Protein AF-A0A357WXR5-F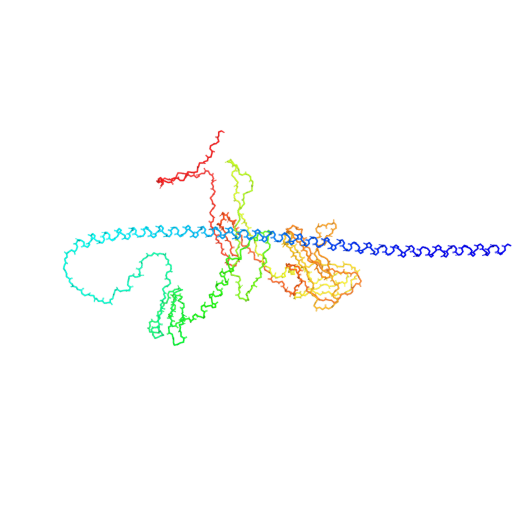1 (afdb_monomer_lite)

Foldseek 3Di:
DPVVVVVVVVVVVVVVVVVVVVVVVVVVVVVVVVVVVVVVVVVVVVVVVVVVVVVVVVVVVVVVVVVVVVVVVVVVVVVVVVVVVVVVVVVVVVVVVVVVVVVVVVVVVVVVVPPDDDDDDDDPDPPPPPPDDDDDDDDQDEAEEEPVVLVVVQDADQAQRKYWYQDPVGIWIFGHNRPGTPVPTDIDPDPCVVVVVVCVCVVPVVPPDDDPDLQDDDDDDDPDPPDDDQWDKDWKAWDFPDDADLVRGTDIFIDWDWKDKFKDQFPDDFDDDDQDDDQFWTWDDDPQKIWIFGAHQAKDKDFGGKDAFLNDAFKKFKAKFWPDDDLAKWKWKWAPVDVVIGTQFTDSGTFIGGDHSGDHIITIMTIHHHGDGGGTMIGIGMGHDGDDDDDDHIPMDMQTQPRDDGKYDDVPDTWMAISNVRDTGDPDDDDDDPPPDDPDDPPDDPPDDDDDSPDDD

Sequence (457 aa):
SATSAAQSAMSAYNNASAAASNANAMALSADEQSKAAQQAAGIATNAAEMANTAATAADSAASYANSAANLAKEKAEKADIATDSAISATTRADAAAANAAAAMESINAVDGIVGGDGGGHYSPVTVIDSLREESAGVKLQRIIMDTAWWAHHDIILAAREIGYERTANGLRKKVGDGVKKWSELPYAIDAEVIDQANRIRGRYASRLCGMASHDTLISLTDSADASDFTSVKVLGKSTQDGIPATDAPLPVTGVTPTKVSVRGKNWIGYNNSLPYTNLGVKLTYSNGTYTLSGTSAGYPYKSIYTIPANTLRGTYRLSKTVASGTDTAYIRIIDRTVTPAVPYSESVYATPFTMNGIHNELQVEIACSAGITYNESFYIQLELGSTNTAYEAYTGTDYQLPALSALHRIGSIADSYDAVSGLETRNIGIETFDGTESFINPTLSPNTIRFQYPYAP

Structure (mmCIF, N/CA/C/O backbone):
data_AF-A0A357WXR5-F1
#
_entry.id   AF-A0A357WXR5-F1
#
loop_
_atom_site.group_PDB
_atom_site.id
_atom_site.type_symbol
_atom_site.label_atom_id
_atom_site.label_alt_id
_atom_site.label_comp_id
_atom_site.label_asym_id
_atom_site.label_entity_id
_atom_site.label_seq_id
_atom_site.pdbx_PDB_ins_code
_atom_site.Cartn_x
_atom_site.Cartn_y
_atom_site.Cartn_z
_atom_site.occupancy
_atom_site.B_iso_or_equiv
_atom_site.auth_seq_id
_atom_site.auth_comp_id
_atom_site.auth_asym_id
_atom_site.auth_atom_id
_atom_site.pdbx_PDB_model_num
ATOM 1 N N . SER A 1 1 ? -48.371 30.413 72.613 1.00 68.31 1 SER A N 1
ATOM 2 C CA . SER A 1 1 ? -46.956 30.188 72.250 1.00 68.31 1 SER A CA 1
ATOM 3 C C . SER A 1 1 ? -46.735 28.981 71.331 1.00 68.31 1 SER A C 1
ATOM 5 O O . SER A 1 1 ? -45.740 28.991 70.625 1.00 68.31 1 SER A O 1
ATOM 7 N N . ALA A 1 2 ? -47.630 27.982 71.250 1.00 70.38 2 ALA A N 1
ATOM 8 C CA . ALA A 1 2 ? -47.476 26.843 70.324 1.00 70.38 2 ALA A CA 1
ATOM 9 C C . ALA A 1 2 ? -48.051 27.084 68.907 1.00 70.38 2 ALA A C 1
ATOM 11 O O . ALA A 1 2 ? -47.428 26.724 67.913 1.00 70.38 2 ALA A O 1
ATOM 12 N N . THR A 1 3 ? -49.206 27.748 68.791 1.00 79.88 3 THR A N 1
ATOM 13 C CA . THR A 1 3 ? -49.894 27.979 67.502 1.00 79.88 3 THR A CA 1
ATOM 14 C C . THR A 1 3 ? -49.097 28.867 66.541 1.00 79.88 3 THR A C 1
ATOM 16 O O . THR A 1 3 ? -49.024 28.586 65.349 1.00 79.88 3 THR A O 1
ATOM 19 N N . SER A 1 4 ? -48.438 29.903 67.064 1.00 82.88 4 SER A N 1
ATOM 20 C CA . SER A 1 4 ? -47.570 30.799 66.292 1.00 82.88 4 SER A CA 1
ATOM 21 C C . SER A 1 4 ? -46.319 30.088 65.767 1.00 82.88 4 SER A C 1
ATOM 23 O O . SER A 1 4 ? -45.899 30.332 64.642 1.00 82.88 4 SER A O 1
ATOM 25 N N . ALA A 1 5 ? -45.746 29.166 66.547 1.00 83.12 5 ALA A N 1
ATOM 26 C CA . ALA A 1 5 ? -44.603 28.363 66.116 1.00 83.12 5 ALA A CA 1
ATOM 27 C C . ALA A 1 5 ? -44.988 27.389 64.990 1.00 83.12 5 ALA A C 1
ATOM 29 O O . ALA A 1 5 ? -44.249 27.252 64.017 1.00 83.12 5 ALA A O 1
ATOM 30 N N . ALA A 1 6 ? -46.173 26.774 65.078 1.00 86.69 6 ALA A N 1
ATOM 31 C CA . ALA A 1 6 ? -46.698 25.900 64.031 1.00 86.69 6 ALA A CA 1
ATOM 32 C C . ALA A 1 6 ? -46.970 26.654 62.715 1.00 86.69 6 ALA A C 1
ATOM 34 O O . ALA A 1 6 ? -46.634 26.156 61.642 1.00 86.69 6 ALA A O 1
ATOM 35 N N . GLN A 1 7 ? -47.515 27.874 62.782 1.00 89.31 7 GLN A N 1
ATOM 36 C CA . GLN A 1 7 ? -47.721 28.720 61.600 1.00 89.31 7 GLN A CA 1
ATOM 37 C C . GLN A 1 7 ? -46.397 29.134 60.945 1.00 89.31 7 GLN A C 1
ATOM 39 O O . GLN A 1 7 ? -46.265 29.035 59.727 1.00 89.31 7 GLN A O 1
ATOM 44 N N . SER A 1 8 ? -45.391 29.527 61.733 1.00 91.19 8 SER A N 1
ATOM 45 C CA . SER A 1 8 ? -44.059 29.849 61.204 1.00 91.19 8 SER A CA 1
ATOM 46 C C . SER A 1 8 ? -43.377 28.638 60.560 1.00 91.19 8 SER A C 1
ATOM 48 O O . SER A 1 8 ? -42.774 28.775 59.497 1.00 91.19 8 SER A O 1
ATOM 50 N N . ALA A 1 9 ? -43.506 27.448 61.157 1.00 89.62 9 ALA A N 1
ATOM 51 C CA . ALA A 1 9 ? -42.970 26.211 60.590 1.00 89.62 9 ALA A CA 1
ATOM 52 C C . ALA A 1 9 ? -43.652 25.841 59.262 1.00 89.62 9 ALA A C 1
ATOM 54 O O . ALA A 1 9 ? -42.974 25.466 58.308 1.00 89.62 9 ALA A O 1
ATOM 55 N N . MET A 1 10 ? -44.974 26.012 59.171 1.00 93.06 10 MET A N 1
ATOM 56 C CA . MET A 1 10 ? -45.728 25.766 57.938 1.00 93.06 10 MET A CA 1
ATOM 57 C C . MET A 1 10 ? -45.323 26.737 56.818 1.00 93.06 10 MET A C 1
ATOM 59 O O . MET A 1 10 ? -45.104 26.322 55.683 1.00 93.06 10 MET A O 1
ATOM 63 N N . SER A 1 11 ? -45.153 28.024 57.134 1.00 94.75 11 SER A N 1
ATOM 64 C CA . SER A 1 11 ? -44.665 29.022 56.172 1.00 94.75 11 SER A CA 1
ATOM 65 C C . SER A 1 11 ? -43.241 28.721 55.698 1.00 94.75 11 SER A C 1
ATOM 67 O O . SER A 1 11 ? -42.952 28.832 54.508 1.00 94.75 11 SER A O 1
ATOM 69 N N . ALA A 1 12 ? -42.354 28.290 56.602 1.00 93.00 12 ALA A N 1
ATOM 70 C CA . ALA A 1 12 ? -40.997 27.879 56.247 1.00 93.00 12 ALA A CA 1
ATOM 71 C C . ALA A 1 12 ? -40.991 26.642 55.334 1.00 93.00 12 ALA A C 1
ATOM 73 O O . ALA A 1 12 ? -40.259 26.618 54.346 1.00 93.00 12 ALA A O 1
ATOM 74 N N . TYR A 1 13 ? -41.844 25.654 55.620 1.00 94.56 13 TYR A N 1
ATOM 75 C CA . TYR A 1 13 ? -42.017 24.472 54.777 1.00 94.56 13 TYR A CA 1
ATOM 76 C C . TYR A 1 13 ? -42.501 24.840 53.369 1.00 94.56 13 TYR A C 1
ATOM 78 O O . TYR A 1 13 ? -41.901 24.419 52.381 1.00 94.56 13 TYR A O 1
ATOM 86 N N . ASN A 1 14 ? -43.525 25.689 53.262 1.00 95.44 14 ASN A N 1
ATOM 87 C CA . ASN A 1 14 ? -44.056 26.126 51.970 1.00 95.44 14 ASN A CA 1
ATOM 88 C C . ASN A 1 14 ? -43.008 26.895 51.150 1.00 95.44 14 ASN A C 1
ATOM 90 O O . ASN A 1 14 ? -42.857 26.645 49.954 1.00 95.44 14 ASN A O 1
ATOM 94 N N . ASN A 1 15 ? -42.232 27.773 51.793 1.00 95.31 15 ASN A N 1
ATOM 95 C CA . ASN A 1 15 ? -41.147 28.504 51.136 1.00 95.31 15 ASN A CA 1
ATOM 96 C C . ASN A 1 15 ? -40.024 27.570 50.662 1.00 95.31 15 ASN A C 1
ATOM 98 O O . ASN A 1 15 ? -39.530 27.724 49.546 1.00 95.31 15 ASN A O 1
ATOM 102 N N . ALA A 1 16 ? -39.644 26.579 51.474 1.00 93.44 16 ALA A N 1
ATOM 103 C CA . ALA A 1 16 ? -38.648 25.581 51.093 1.00 93.44 16 ALA A CA 1
ATOM 104 C C . ALA A 1 16 ? -39.132 24.710 49.921 1.00 93.44 16 ALA A C 1
ATOM 106 O O . ALA A 1 16 ? -38.377 24.464 48.982 1.00 93.44 16 ALA A O 1
ATOM 107 N N . SER A 1 17 ? -40.405 24.306 49.927 1.00 95.19 17 SER A N 1
ATOM 108 C CA . SER A 1 17 ? -41.017 23.540 48.835 1.00 95.19 17 SER A CA 1
ATOM 109 C C . SER A 1 17 ? -41.075 24.340 47.527 1.00 95.19 17 SER A C 1
ATOM 111 O O . SER A 1 17 ? -40.797 23.801 46.452 1.00 95.19 17 SER A O 1
ATOM 113 N N . ALA A 1 18 ? -41.398 25.635 47.599 1.00 95.31 18 ALA A N 1
ATOM 114 C CA . ALA A 1 18 ? -41.390 26.525 46.440 1.00 95.31 18 ALA A CA 1
ATOM 115 C C . ALA A 1 18 ? -39.967 26.728 45.890 1.00 95.31 18 ALA A C 1
ATOM 117 O O . ALA A 1 18 ? -39.750 26.637 44.682 1.00 95.31 18 ALA A O 1
ATOM 118 N N . ALA A 1 19 ? -38.980 26.926 46.770 1.00 94.25 19 ALA A N 1
ATOM 119 C CA . ALA A 1 19 ? -37.578 27.043 46.380 1.00 94.25 19 ALA A CA 1
ATOM 120 C C . ALA A 1 19 ? -37.055 25.761 45.709 1.00 94.25 19 ALA A C 1
ATOM 122 O O . ALA A 1 19 ? -36.391 25.843 44.677 1.00 94.25 19 ALA A O 1
ATOM 123 N N . ALA A 1 20 ? -37.403 24.584 46.238 1.00 93.56 20 ALA A N 1
ATOM 124 C CA . ALA A 1 20 ? -37.040 23.298 45.642 1.00 93.56 20 ALA A CA 1
ATOM 125 C C . ALA A 1 20 ? -37.668 23.108 44.250 1.00 93.56 20 ALA A C 1
ATOM 127 O O . ALA A 1 20 ? -36.996 22.663 43.321 1.00 93.56 20 ALA A O 1
ATOM 128 N N . SER A 1 21 ? -38.932 23.507 44.083 1.00 94.31 21 SER A N 1
ATOM 129 C CA . SER A 1 21 ? -39.626 23.439 42.789 1.00 94.31 21 SER A CA 1
ATOM 130 C C . SER A 1 21 ? -38.978 24.360 41.750 1.00 94.31 21 SER A C 1
ATOM 132 O O . SER A 1 21 ? -38.731 23.941 40.619 1.00 94.31 21 SER A O 1
ATOM 134 N N . ASN A 1 22 ? -38.620 25.585 42.148 1.00 95.62 22 ASN A N 1
ATOM 135 C CA . ASN A 1 22 ? -37.912 26.530 41.282 1.00 95.62 22 ASN A CA 1
ATOM 136 C C . ASN A 1 22 ? -36.511 26.026 40.912 1.00 95.62 22 ASN A C 1
ATOM 138 O O . ASN A 1 22 ? -36.117 26.118 39.752 1.00 95.62 22 ASN A O 1
ATOM 142 N N . ALA A 1 23 ? -35.773 25.448 41.864 1.00 93.25 23 ALA A N 1
ATOM 143 C CA . ALA A 1 23 ? -34.468 24.847 41.598 1.00 93.25 23 ALA A CA 1
ATOM 144 C C . ALA A 1 23 ? -34.562 23.694 40.587 1.00 93.25 23 ALA A C 1
ATOM 146 O O . ALA A 1 23 ? -33.751 23.619 39.666 1.00 93.25 23 ALA A O 1
ATOM 147 N N . ASN A 1 24 ? -35.589 22.848 40.705 1.00 95.00 24 ASN A N 1
ATOM 148 C CA . ASN A 1 24 ? -35.824 21.761 39.762 1.00 95.00 24 ASN A CA 1
ATOM 149 C C . ASN A 1 24 ? -36.161 22.278 38.350 1.00 95.00 24 ASN A C 1
ATOM 151 O O . ASN A 1 24 ? -35.639 21.766 37.363 1.00 95.00 24 ASN A O 1
ATOM 155 N N . ALA A 1 25 ? -36.976 23.333 38.243 1.00 94.00 25 ALA A N 1
ATOM 156 C CA . ALA A 1 25 ? -37.292 23.963 36.959 1.00 94.00 25 ALA A CA 1
ATOM 157 C C . ALA A 1 25 ? -36.054 24.593 36.293 1.00 94.00 25 ALA A C 1
ATOM 159 O O . ALA A 1 25 ? -35.854 24.438 35.088 1.00 94.00 25 ALA A O 1
ATOM 160 N N . MET A 1 26 ? -35.188 25.252 37.072 1.00 95.06 26 MET A N 1
ATOM 161 C CA . MET A 1 26 ? -33.924 25.795 36.559 1.00 95.06 26 MET A CA 1
ATOM 162 C C . MET A 1 26 ? -32.974 24.691 36.081 1.00 95.06 26 MET A C 1
ATOM 164 O O . MET A 1 26 ? -32.339 24.852 35.043 1.00 95.06 26 MET A O 1
ATOM 168 N N . ALA A 1 27 ? -32.891 23.567 36.801 1.00 92.25 27 ALA A N 1
ATOM 169 C CA . ALA A 1 27 ? -32.056 22.434 36.404 1.00 92.25 27 ALA A CA 1
ATOM 170 C C . ALA A 1 27 ? -32.522 21.811 35.077 1.00 92.25 27 ALA A C 1
ATOM 172 O O . ALA A 1 27 ? -31.697 21.537 34.209 1.00 92.25 27 ALA A O 1
ATOM 173 N N . LEU A 1 28 ? -33.838 21.653 34.891 1.00 93.00 28 LEU A N 1
ATOM 174 C CA . LEU A 1 28 ? -34.417 21.172 33.632 1.00 93.00 28 LEU A CA 1
ATOM 175 C C . LEU A 1 28 ? -34.122 22.126 32.466 1.00 93.00 28 LEU A C 1
ATOM 177 O O . LEU A 1 28 ? -33.698 21.683 31.403 1.00 93.00 28 LEU A O 1
ATOM 181 N N . SER A 1 29 ? -34.271 23.437 32.678 1.00 96.12 29 SER A N 1
ATOM 182 C CA . SER A 1 29 ? -33.956 24.436 31.649 1.00 96.12 29 SER A CA 1
ATOM 183 C C . SER A 1 29 ? -32.465 24.451 31.282 1.00 96.12 29 SER A C 1
ATOM 185 O O . SER A 1 29 ? -32.121 24.569 30.105 1.00 96.12 29 SER A O 1
ATOM 187 N N . ALA A 1 30 ? -31.569 24.283 32.259 1.00 92.62 30 ALA A N 1
ATOM 188 C CA . ALA A 1 30 ? -30.132 24.182 32.006 1.00 92.62 30 ALA A CA 1
ATOM 189 C C . ALA A 1 30 ? -29.764 22.910 31.216 1.00 92.62 30 ALA A C 1
ATOM 191 O O . ALA A 1 30 ? -28.901 22.961 30.337 1.00 92.62 30 ALA A O 1
ATOM 192 N N . ASP A 1 31 ? -30.432 21.784 31.484 1.00 94.69 31 ASP A N 1
ATOM 193 C CA . ASP A 1 31 ? -30.254 20.538 30.728 1.00 94.69 31 ASP A CA 1
ATOM 194 C C . ASP A 1 31 ? -30.708 20.687 29.264 1.00 94.69 31 ASP A C 1
ATOM 196 O O . ASP A 1 31 ? -29.993 20.290 28.343 1.00 94.69 31 ASP A O 1
ATOM 200 N N . GLU A 1 32 ? -31.847 21.343 29.022 1.00 95.38 32 GLU A N 1
ATOM 201 C CA . GLU A 1 32 ? -32.316 21.659 27.666 1.00 95.38 32 GLU A CA 1
ATOM 202 C C . GLU A 1 32 ? -31.335 22.564 26.906 1.00 95.38 32 GLU A C 1
ATOM 204 O O . GLU A 1 32 ? -31.016 22.295 25.744 1.00 95.38 32 GLU A O 1
ATOM 209 N N . GLN A 1 33 ? -30.794 23.597 27.562 1.00 94.31 33 GLN A N 1
ATOM 210 C CA . GLN A 1 33 ? -29.779 24.470 26.962 1.00 94.31 33 GLN A CA 1
ATOM 211 C C . GLN A 1 33 ? -28.478 23.718 26.649 1.00 94.31 33 GLN A C 1
ATOM 213 O O . GLN A 1 33 ? -27.886 23.929 25.589 1.00 94.31 33 GLN A O 1
ATOM 218 N N . SER A 1 34 ? -28.051 22.806 27.528 1.00 94.12 34 SER A N 1
ATOM 219 C CA . SER A 1 34 ? -26.877 21.955 27.304 1.00 94.12 34 SER A CA 1
ATOM 220 C C . SER A 1 34 ? -27.060 21.049 26.083 1.00 94.12 34 SER A C 1
ATOM 222 O O . SER A 1 34 ? -26.184 20.984 25.219 1.00 94.12 34 SER A O 1
ATOM 224 N N . LYS A 1 35 ? -28.230 20.410 25.945 1.00 93.69 35 LYS A N 1
ATOM 225 C CA . LYS A 1 35 ? -28.567 19.579 24.776 1.00 93.69 35 LYS A CA 1
ATOM 226 C C . LYS A 1 35 ? -28.575 20.388 23.479 1.00 93.69 35 LYS A C 1
ATOM 228 O O . LYS A 1 35 ? -28.012 19.940 22.480 1.00 93.69 35 LYS A O 1
ATOM 233 N N . ALA A 1 36 ? -29.151 21.591 23.495 1.00 92.62 36 ALA A N 1
ATOM 234 C CA . ALA A 1 36 ? -29.147 22.484 22.337 1.00 92.62 36 ALA A CA 1
ATOM 235 C C . ALA A 1 36 ? -27.720 22.907 21.936 1.00 92.62 36 ALA A C 1
ATOM 237 O O . ALA A 1 36 ? -27.382 22.902 20.752 1.00 92.62 36 ALA A O 1
ATOM 238 N N . ALA A 1 37 ? -26.856 23.207 22.912 1.00 90.75 37 ALA A N 1
ATOM 239 C CA . ALA A 1 37 ? -25.454 23.541 22.662 1.00 90.75 37 ALA A CA 1
ATOM 240 C C . ALA A 1 37 ? -24.666 22.356 22.075 1.00 90.75 37 ALA A C 1
ATOM 242 O O . ALA A 1 37 ? -23.901 22.537 21.127 1.00 90.75 37 ALA A O 1
ATOM 243 N N . GLN A 1 38 ? -24.889 21.137 22.578 1.00 92.69 38 GLN A N 1
ATOM 244 C CA . GLN A 1 38 ? -24.281 19.918 22.030 1.00 92.69 38 GLN A CA 1
ATOM 245 C C . GLN A 1 38 ? -24.723 19.664 20.584 1.00 92.69 38 GLN A C 1
ATOM 247 O O . GLN A 1 38 ? -23.898 19.331 19.733 1.00 92.69 38 GLN A O 1
ATOM 252 N N . GLN A 1 39 ? -26.005 19.878 20.278 1.00 93.94 39 GLN A N 1
ATOM 253 C CA . GLN A 1 39 ? -26.522 19.741 18.919 1.00 93.94 39 GLN A CA 1
ATOM 254 C C . GLN A 1 39 ? -25.906 20.777 17.967 1.00 93.94 39 GLN A C 1
ATOM 256 O O . GLN A 1 39 ? -25.492 20.425 16.862 1.00 93.94 39 GLN A O 1
ATOM 261 N N . ALA A 1 40 ? -25.788 22.037 18.398 1.00 90.56 40 ALA A N 1
ATOM 262 C CA . ALA A 1 40 ? -25.143 23.091 17.617 1.00 90.56 40 ALA A CA 1
ATOM 263 C C . ALA A 1 40 ? -23.656 22.793 17.356 1.00 90.56 40 ALA A C 1
ATOM 265 O O . ALA A 1 40 ? -23.181 22.986 16.237 1.00 90.56 40 ALA A O 1
ATOM 266 N N . ALA A 1 41 ? -22.940 22.264 18.354 1.00 90.62 41 ALA A N 1
ATOM 267 C CA . ALA A 1 41 ? -21.556 21.827 18.194 1.00 90.62 41 ALA A CA 1
ATOM 268 C C . ALA A 1 41 ? -21.434 20.696 17.159 1.00 90.62 41 ALA A C 1
ATOM 270 O O . ALA A 1 41 ? -20.590 20.777 16.271 1.00 90.62 41 ALA A O 1
ATOM 271 N N . GLY A 1 42 ? -22.325 19.697 17.202 1.00 92.81 42 GLY A N 1
ATOM 272 C CA . GLY A 1 42 ? -22.352 18.615 16.211 1.00 92.81 42 GLY A CA 1
ATOM 273 C C . GLY A 1 42 ? -22.603 19.109 14.781 1.00 92.81 42 GLY A C 1
ATOM 274 O O . GLY A 1 42 ? -21.941 18.667 13.845 1.00 92.81 42 GLY A O 1
ATOM 275 N N . ILE A 1 43 ? -23.506 20.080 14.602 1.00 93.06 43 ILE A N 1
ATOM 276 C CA . ILE A 1 43 ? -23.749 20.707 13.291 1.00 93.06 43 ILE A CA 1
ATOM 277 C C . ILE A 1 43 ? -22.496 21.441 12.793 1.00 93.06 43 ILE A C 1
ATOM 279 O O . ILE A 1 43 ? -22.148 21.323 11.618 1.00 93.06 43 ILE A O 1
ATOM 283 N N . ALA A 1 44 ? -21.800 22.170 13.671 1.00 88.94 44 ALA A N 1
ATOM 284 C CA . ALA A 1 44 ? -20.571 22.876 13.315 1.00 88.94 44 ALA A CA 1
ATOM 285 C C . ALA A 1 44 ? -19.443 21.911 12.907 1.00 88.94 44 ALA A C 1
ATOM 287 O O . ALA A 1 44 ? -18.755 22.165 11.917 1.00 88.94 44 ALA A O 1
ATOM 288 N N . THR A 1 45 ? -19.293 20.783 13.610 1.00 92.00 45 THR A N 1
ATOM 289 C CA . THR A 1 45 ? -18.339 19.724 13.247 1.00 92.00 45 THR A CA 1
ATOM 290 C C . THR A 1 45 ? -18.644 19.153 11.864 1.00 92.00 45 THR A C 1
ATOM 292 O O . THR A 1 45 ? -17.764 19.142 11.006 1.00 92.00 45 THR A O 1
ATOM 295 N N . ASN A 1 46 ? -19.901 18.787 11.596 1.00 91.00 46 ASN A N 1
ATOM 296 C CA . ASN A 1 46 ? -20.302 18.265 10.287 1.00 91.00 46 ASN A CA 1
ATOM 297 C C . ASN A 1 46 ? -20.049 19.282 9.160 1.00 91.00 46 ASN A C 1
ATOM 299 O O . ASN A 1 46 ? -19.583 18.922 8.080 1.00 91.00 46 ASN A O 1
ATOM 303 N N . ALA A 1 47 ? -20.321 20.569 9.402 1.00 89.12 47 ALA A N 1
ATOM 304 C CA . ALA A 1 47 ? -20.057 21.624 8.426 1.00 89.12 47 ALA A CA 1
ATOM 305 C C . ALA A 1 47 ? -18.554 21.769 8.118 1.00 89.12 47 ALA A C 1
ATOM 307 O O . ALA A 1 47 ? -18.179 21.950 6.958 1.00 89.12 47 ALA A O 1
ATOM 308 N N . ALA A 1 48 ? -17.690 21.647 9.131 1.00 87.19 48 ALA A N 1
ATOM 309 C CA . ALA A 1 48 ? -16.241 21.671 8.949 1.00 87.19 48 ALA A CA 1
ATOM 310 C C . ALA A 1 48 ? -15.739 20.457 8.145 1.00 87.19 48 ALA A C 1
ATOM 312 O O . ALA A 1 48 ? -14.916 20.614 7.241 1.00 87.19 48 ALA A O 1
ATOM 313 N N . GLU A 1 49 ? -16.275 19.262 8.405 1.00 85.75 49 GLU A N 1
ATOM 314 C CA . GLU A 1 49 ? -15.949 18.045 7.647 1.00 85.75 49 GLU A CA 1
ATOM 315 C C . GLU A 1 49 ? -16.360 18.156 6.171 1.00 85.75 49 GLU A C 1
ATOM 317 O O . GLU A 1 49 ? -15.592 17.798 5.270 1.00 85.75 49 GLU A O 1
ATOM 322 N N . MET A 1 50 ? -17.543 18.718 5.902 1.00 87.62 50 MET A N 1
ATOM 323 C CA . MET A 1 50 ? -18.009 18.982 4.539 1.00 87.62 50 MET A CA 1
ATOM 324 C C . MET A 1 50 ? -17.114 19.994 3.813 1.00 87.62 50 MET A C 1
ATOM 326 O O . MET A 1 50 ? -16.772 19.780 2.649 1.00 87.62 50 MET A O 1
ATOM 330 N N . ALA A 1 51 ? -16.694 21.067 4.490 1.00 85.88 51 ALA A N 1
ATOM 331 C CA . ALA A 1 51 ? -15.782 22.055 3.918 1.00 85.88 51 ALA A CA 1
ATOM 332 C C . ALA A 1 51 ? -14.416 21.437 3.569 1.00 85.88 51 ALA A C 1
ATOM 334 O O . ALA A 1 51 ? -13.886 21.676 2.483 1.00 85.88 51 ALA A O 1
ATOM 335 N N . ASN A 1 52 ? -13.878 20.581 4.441 1.00 86.38 52 ASN A N 1
ATOM 336 C CA . ASN A 1 52 ? -12.612 19.889 4.200 1.00 86.38 52 ASN A CA 1
ATOM 337 C C . ASN A 1 52 ? -12.704 18.884 3.036 1.00 86.38 52 ASN A C 1
ATOM 339 O O . ASN A 1 52 ? -11.793 18.771 2.212 1.00 86.38 52 ASN A O 1
ATOM 343 N N . THR A 1 53 ? -13.841 18.194 2.922 1.00 84.38 53 THR A N 1
ATOM 344 C CA . THR A 1 53 ? -14.141 17.314 1.783 1.00 84.38 53 THR A CA 1
ATOM 345 C C . THR A 1 53 ? -14.194 18.103 0.472 1.00 84.38 53 THR A C 1
ATOM 347 O O . THR A 1 53 ? -13.609 17.683 -0.527 1.00 84.38 53 THR A O 1
ATOM 350 N N . ALA A 1 54 ? -14.840 19.273 0.474 1.00 82.19 54 ALA A N 1
ATOM 351 C CA . ALA A 1 54 ? -14.917 20.142 -0.697 1.00 82.19 54 ALA A CA 1
ATOM 352 C C . ALA A 1 54 ? -13.537 20.680 -1.121 1.00 82.19 54 ALA A C 1
ATOM 354 O O . ALA A 1 54 ? -13.225 20.673 -2.312 1.00 82.19 54 ALA A O 1
ATOM 355 N N . ALA A 1 55 ? -12.692 21.078 -0.165 1.00 81.56 55 ALA A N 1
ATOM 356 C CA . ALA A 1 55 ? -11.316 21.501 -0.437 1.00 81.56 55 ALA A CA 1
ATOM 357 C C . ALA A 1 55 ? -10.490 20.375 -1.085 1.00 81.56 55 ALA A C 1
ATOM 359 O O . ALA A 1 55 ? -9.859 20.577 -2.119 1.00 81.56 55 ALA A O 1
ATOM 360 N N . THR A 1 56 ? -10.593 19.155 -0.554 1.00 80.19 56 THR A N 1
ATOM 361 C CA . THR A 1 56 ? -9.891 17.979 -1.097 1.00 80.19 56 THR A CA 1
ATOM 362 C C . THR A 1 56 ? -10.344 17.641 -2.525 1.00 80.19 56 THR A C 1
ATOM 364 O O . THR A 1 56 ? -9.533 17.278 -3.386 1.00 80.19 56 THR A O 1
ATOM 367 N N . ALA A 1 57 ? -11.642 17.780 -2.811 1.00 76.56 57 ALA A N 1
ATOM 368 C CA . ALA A 1 57 ? -12.179 17.597 -4.158 1.00 76.56 57 ALA A CA 1
ATOM 369 C C . ALA A 1 57 ? -11.666 18.669 -5.137 1.00 76.56 57 ALA A C 1
ATOM 371 O O . ALA A 1 57 ? -11.360 18.346 -6.287 1.00 76.56 57 ALA A O 1
ATOM 372 N N . ALA A 1 58 ? -11.527 19.919 -4.685 1.00 79.19 58 ALA A N 1
ATOM 373 C CA . ALA A 1 58 ? -10.971 21.007 -5.487 1.00 79.19 58 ALA A CA 1
ATOM 374 C C . ALA A 1 58 ? -9.489 20.775 -5.832 1.00 79.19 58 ALA A C 1
ATOM 376 O O . ALA A 1 58 ? -9.113 20.895 -7.000 1.00 79.19 58 ALA A O 1
ATOM 377 N N . ASP A 1 59 ? -8.673 20.351 -4.863 1.00 82.38 59 ASP A N 1
ATOM 378 C CA . ASP A 1 59 ? -7.260 20.014 -5.093 1.00 82.38 59 ASP A CA 1
ATOM 379 C C . ASP A 1 59 ? -7.107 18.847 -6.080 1.00 82.38 59 ASP A C 1
ATOM 381 O O . ASP A 1 59 ? -6.272 18.874 -6.990 1.00 82.38 59 ASP A O 1
ATOM 385 N N . SER A 1 60 ? -7.976 17.839 -5.959 1.00 79.00 60 SER A N 1
ATOM 386 C CA . SER A 1 60 ? -8.017 16.708 -6.891 1.00 79.00 60 SER A CA 1
ATOM 387 C C . SER A 1 60 ? -8.365 17.164 -8.313 1.00 79.00 60 SER A C 1
ATOM 389 O O . SER A 1 60 ? -7.701 16.769 -9.273 1.00 79.00 60 SER A O 1
ATOM 391 N N . ALA A 1 61 ? -9.362 18.043 -8.464 1.00 76.69 61 ALA A N 1
ATOM 392 C CA . ALA A 1 61 ? -9.742 18.607 -9.758 1.00 76.69 61 ALA A CA 1
ATOM 393 C C . ALA A 1 61 ? -8.605 19.427 -10.393 1.00 76.69 61 ALA A C 1
ATOM 395 O O . ALA A 1 61 ? -8.351 19.297 -11.593 1.00 76.69 61 ALA A O 1
ATOM 396 N N . ALA A 1 62 ? -7.874 20.214 -9.596 1.00 80.12 62 ALA A N 1
ATOM 397 C CA . ALA A 1 62 ? -6.708 20.962 -10.060 1.00 80.12 62 ALA A CA 1
ATOM 398 C C . ALA A 1 62 ? -5.580 20.031 -10.540 1.00 80.12 62 ALA A C 1
ATOM 400 O O . ALA A 1 62 ? -4.995 20.255 -11.603 1.00 80.12 62 ALA A O 1
ATOM 401 N N . SER A 1 63 ? -5.318 18.942 -9.813 1.00 78.44 63 SER A N 1
ATOM 402 C CA . SER A 1 63 ? -4.331 17.928 -10.205 1.00 78.44 63 SER A CA 1
ATOM 403 C C . SER A 1 63 ? -4.696 17.236 -11.527 1.00 78.44 63 SER A C 1
ATOM 405 O O . SER A 1 63 ? -3.847 17.079 -12.415 1.00 78.44 63 SER A O 1
ATOM 407 N N . TYR A 1 64 ? -5.976 16.889 -11.717 1.00 75.88 64 TYR A N 1
ATOM 408 C CA . TYR A 1 64 ? -6.460 16.328 -12.981 1.00 75.88 64 TYR A CA 1
ATOM 409 C C . TYR A 1 64 ? -6.332 17.317 -14.143 1.00 75.88 64 TYR A C 1
ATOM 411 O O . TYR A 1 64 ? -5.893 16.924 -15.226 1.00 75.88 64 TYR A O 1
ATOM 419 N N . ALA A 1 65 ? -6.647 18.596 -13.923 1.00 75.31 65 ALA A N 1
ATOM 420 C CA . ALA A 1 65 ? -6.476 19.637 -14.932 1.00 75.31 65 ALA A CA 1
ATOM 421 C C . ALA A 1 65 ? -5.001 19.799 -15.338 1.00 75.31 65 ALA A C 1
ATOM 423 O O . ALA A 1 65 ? -4.691 19.849 -16.529 1.00 75.31 65 ALA A O 1
ATOM 424 N N . ASN A 1 66 ? -4.078 19.791 -14.371 1.00 81.56 66 ASN A N 1
ATOM 425 C CA . ASN A 1 66 ? -2.644 19.877 -14.646 1.00 81.56 66 ASN A CA 1
ATOM 426 C C . ASN A 1 66 ? -2.124 18.645 -15.409 1.00 81.56 66 ASN A C 1
ATOM 428 O O . ASN A 1 66 ? -1.351 18.762 -16.360 1.00 81.56 66 ASN A O 1
ATOM 432 N N . SER A 1 67 ? -2.605 17.452 -15.051 1.00 75.69 67 SER A N 1
ATOM 433 C CA . SER A 1 67 ? -2.284 16.207 -15.761 1.00 75.69 67 SER A CA 1
ATOM 434 C C . SER A 1 67 ? -2.793 16.224 -17.206 1.00 75.69 67 SER A C 1
ATOM 436 O O . SER A 1 67 ? -2.076 15.823 -18.124 1.00 75.69 67 SER A O 1
ATOM 438 N N . ALA A 1 68 ? -4.007 16.736 -17.432 1.00 71.94 68 ALA A N 1
ATOM 439 C CA . ALA A 1 68 ? -4.574 16.897 -18.768 1.00 71.94 68 ALA A CA 1
ATOM 440 C C . ALA A 1 68 ? -3.776 17.903 -19.617 1.00 71.94 68 ALA A C 1
ATOM 442 O O . ALA A 1 68 ? -3.528 17.641 -20.796 1.00 71.94 68 ALA A O 1
ATOM 443 N N . ALA A 1 69 ? -3.320 19.009 -19.019 1.00 75.62 69 ALA A N 1
ATOM 444 C CA . ALA A 1 69 ? -2.465 19.989 -19.686 1.00 75.62 69 ALA A CA 1
ATOM 445 C C . ALA A 1 69 ? -1.108 19.387 -20.095 1.00 75.62 69 ALA A C 1
ATOM 447 O O . ALA A 1 69 ? -0.676 19.556 -21.236 1.00 75.62 69 ALA A O 1
ATOM 448 N N . ASN A 1 70 ? -0.476 18.609 -19.212 1.00 77.38 70 ASN A N 1
ATOM 449 C CA . ASN A 1 70 ? 0.779 17.918 -19.520 1.00 77.38 70 ASN A CA 1
ATOM 450 C C . ASN A 1 70 ? 0.614 16.898 -20.656 1.00 77.38 70 ASN A C 1
ATOM 452 O O . ASN A 1 70 ? 1.444 16.849 -21.562 1.00 77.38 70 ASN A O 1
ATOM 456 N N . LEU A 1 71 ? -0.486 16.137 -20.666 1.00 82.88 71 LEU A N 1
ATOM 457 C CA . LEU A 1 71 ? -0.784 15.200 -21.751 1.00 82.88 71 LEU A CA 1
ATOM 458 C C . LEU A 1 71 ? -1.017 15.920 -23.089 1.00 82.88 71 LEU A C 1
ATOM 460 O O . LEU A 1 71 ? -0.627 15.413 -24.142 1.00 82.88 71 LEU A O 1
ATOM 464 N N . ALA A 1 72 ? -1.662 17.089 -23.068 1.00 79.06 72 ALA A N 1
ATOM 465 C CA . ALA A 1 72 ? -1.845 17.904 -24.265 1.00 79.06 72 ALA A CA 1
ATOM 466 C C . ALA A 1 72 ? -0.500 18.413 -24.808 1.00 79.06 72 ALA A C 1
ATOM 468 O O . ALA A 1 72 ? -0.270 18.334 -26.015 1.00 79.06 72 ALA A O 1
ATOM 469 N N . LYS A 1 73 ? 0.406 18.845 -23.922 1.00 82.12 73 LYS A N 1
ATOM 470 C CA . LYS A 1 73 ? 1.768 19.254 -24.286 1.00 82.12 73 LYS A CA 1
ATOM 471 C C . LYS A 1 73 ? 2.561 18.106 -24.919 1.00 82.12 73 LYS A C 1
ATOM 473 O O . LYS A 1 73 ? 3.102 18.272 -26.004 1.00 82.12 73 LYS A O 1
ATOM 478 N N . GLU A 1 74 ? 2.546 16.920 -24.310 1.00 80.06 74 GLU A N 1
ATOM 479 C CA . GLU A 1 74 ? 3.236 15.736 -24.848 1.00 80.06 74 GLU A CA 1
ATOM 480 C C . GLU A 1 74 ? 2.692 15.332 -26.233 1.00 80.06 74 GLU A C 1
ATOM 482 O O . GLU A 1 74 ? 3.439 14.926 -27.125 1.00 80.06 74 GLU A O 1
ATOM 487 N N . LYS A 1 75 ? 1.372 15.447 -26.442 1.00 79.75 75 LYS A N 1
ATOM 488 C CA . LYS A 1 75 ? 0.759 15.188 -27.752 1.00 79.75 75 LYS A CA 1
ATOM 489 C C . LYS A 1 75 ? 1.202 16.195 -28.813 1.00 79.75 75 LYS A C 1
ATOM 491 O O . LYS A 1 75 ? 1.387 15.780 -29.954 1.00 79.75 75 LYS A O 1
ATOM 496 N N . ALA A 1 76 ? 1.359 17.468 -28.451 1.00 75.56 76 ALA A N 1
ATOM 497 C CA . ALA A 1 76 ? 1.870 18.493 -29.358 1.00 75.56 76 ALA A CA 1
ATOM 498 C C . ALA A 1 76 ? 3.329 18.204 -29.746 1.00 75.56 76 ALA A C 1
ATOM 500 O O . ALA A 1 76 ? 3.631 18.112 -30.929 1.00 75.56 76 ALA A O 1
ATOM 501 N N . GLU A 1 77 ? 4.191 17.903 -28.770 1.00 77.19 77 GLU A N 1
ATOM 502 C CA . GLU A 1 77 ? 5.599 17.550 -29.018 1.00 77.19 77 GLU A CA 1
ATOM 503 C C . GLU A 1 77 ? 5.736 16.316 -29.934 1.00 77.19 77 GLU A C 1
ATOM 505 O O . GLU A 1 77 ? 6.567 16.287 -30.841 1.00 77.19 77 GLU A O 1
ATOM 510 N N . LYS A 1 78 ? 4.879 15.296 -29.768 1.00 72.50 78 LYS A N 1
ATOM 511 C CA . LYS A 1 78 ? 4.853 14.130 -30.674 1.00 72.50 78 LYS A CA 1
ATOM 512 C C . LYS A 1 78 ? 4.386 14.472 -32.088 1.00 72.50 78 LYS A C 1
ATOM 514 O O . LYS A 1 78 ? 4.849 13.837 -33.035 1.00 72.50 78 LYS A 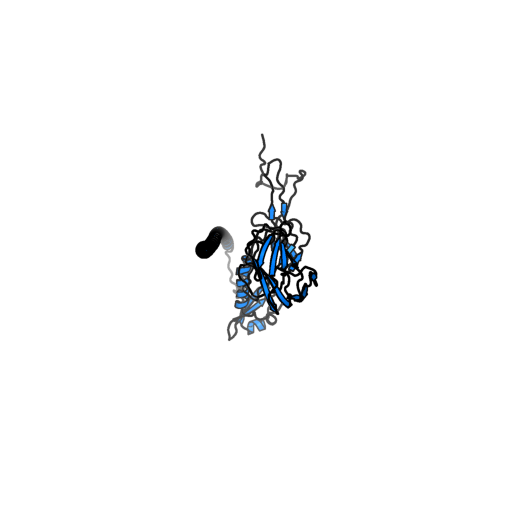O 1
ATOM 519 N N . ALA A 1 79 ? 3.461 15.418 -32.235 1.00 68.88 79 ALA A N 1
ATOM 520 C CA . ALA A 1 79 ? 3.008 15.875 -33.545 1.00 68.88 79 ALA A CA 1
ATOM 521 C C . ALA A 1 79 ? 4.121 16.641 -34.281 1.00 68.88 79 ALA A C 1
ATOM 523 O O . ALA A 1 79 ? 4.306 16.428 -35.481 1.00 68.88 79 ALA A O 1
ATOM 524 N N . ASP A 1 80 ? 4.912 17.437 -33.559 1.00 67.00 80 ASP A N 1
ATOM 525 C CA . ASP A 1 80 ? 6.076 18.137 -34.112 1.00 67.00 80 ASP A CA 1
ATOM 526 C C . ASP A 1 80 ? 7.145 17.142 -34.586 1.00 67.00 80 ASP A C 1
ATOM 528 O O . ASP A 1 80 ? 7.552 17.175 -35.745 1.00 67.00 80 ASP A O 1
ATOM 532 N N . ILE A 1 81 ? 7.499 16.151 -33.757 1.00 69.56 81 ILE A N 1
ATOM 533 C CA . ILE A 1 81 ? 8.455 15.091 -34.136 1.00 69.56 81 ILE A CA 1
ATOM 534 C C . ILE A 1 81 ? 7.980 14.310 -35.373 1.00 69.56 81 ILE A C 1
ATOM 536 O O . ILE A 1 81 ? 8.781 13.962 -36.248 1.00 69.56 81 ILE A O 1
ATOM 540 N N . ALA A 1 82 ? 6.681 14.006 -35.457 1.00 63.66 82 ALA A N 1
ATOM 541 C CA . ALA A 1 82 ? 6.105 13.322 -36.614 1.00 63.66 82 ALA A CA 1
ATOM 542 C C . ALA A 1 82 ? 6.196 14.182 -37.887 1.00 63.66 82 ALA A C 1
ATOM 544 O O . ALA A 1 82 ? 6.468 13.652 -38.966 1.00 63.66 82 ALA A O 1
ATOM 545 N N . THR A 1 83 ? 6.024 15.497 -37.749 1.00 72.62 83 THR A N 1
ATOM 546 C CA . THR A 1 83 ? 6.150 16.466 -38.843 1.00 72.62 83 THR A CA 1
ATOM 547 C C . THR A 1 83 ? 7.598 16.564 -39.328 1.00 72.62 83 THR A C 1
ATOM 549 O O . THR A 1 83 ? 7.847 16.403 -40.523 1.00 72.62 83 THR A O 1
ATOM 552 N N . ASP A 1 84 ? 8.569 16.693 -38.422 1.00 56.91 84 ASP A N 1
ATOM 553 C CA . ASP A 1 84 ? 10.002 16.725 -38.757 1.00 56.91 84 ASP A CA 1
ATOM 554 C C . ASP A 1 84 ? 10.474 15.425 -39.424 1.00 56.91 84 ASP A C 1
ATOM 556 O O . ASP A 1 84 ? 11.264 15.428 -40.378 1.00 56.91 84 ASP A O 1
ATOM 560 N N . SER A 1 85 ? 9.945 14.290 -38.959 1.00 63.88 85 SER A N 1
ATOM 561 C CA . SER A 1 85 ? 10.215 12.977 -39.548 1.00 63.88 85 SER A CA 1
ATOM 562 C C . SER A 1 85 ? 9.668 12.865 -40.972 1.00 63.88 85 SER A C 1
ATOM 564 O O . SER A 1 85 ? 10.340 12.300 -41.840 1.00 63.88 85 SER A O 1
ATOM 566 N N . ALA A 1 86 ? 8.475 13.414 -41.228 1.00 61.97 86 ALA A N 1
ATOM 567 C CA . ALA A 1 86 ? 7.869 13.453 -42.555 1.00 61.97 86 ALA A CA 1
ATOM 568 C C . ALA A 1 86 ? 8.655 14.366 -43.508 1.00 61.97 86 ALA A C 1
ATOM 570 O O . ALA A 1 86 ? 8.967 13.944 -44.620 1.00 61.97 86 ALA A O 1
ATOM 571 N N . ILE A 1 87 ? 9.063 15.558 -43.057 1.00 65.38 87 ILE A N 1
ATOM 572 C CA . ILE A 1 87 ? 9.925 16.473 -43.827 1.00 65.38 87 ILE A CA 1
ATOM 573 C C . ILE A 1 87 ? 11.237 15.775 -44.199 1.00 65.38 87 ILE A C 1
ATOM 575 O O . ILE A 1 87 ? 11.617 15.739 -45.366 1.00 65.38 87 ILE A O 1
ATOM 579 N N . SER A 1 88 ? 11.888 15.135 -43.226 1.00 59.91 88 SER A N 1
ATOM 580 C CA . SER A 1 88 ? 13.133 14.395 -43.455 1.00 59.91 88 SER A CA 1
ATOM 581 C C . SER A 1 88 ? 12.962 13.232 -44.441 1.00 59.91 88 SER A C 1
ATOM 583 O O . SER A 1 88 ? 13.883 12.920 -45.196 1.00 59.91 88 SER A O 1
ATOM 585 N N . ALA A 1 89 ? 11.804 12.563 -44.436 1.00 55.91 89 ALA A N 1
ATOM 586 C CA . ALA A 1 89 ? 11.495 11.497 -45.386 1.00 55.91 89 ALA A CA 1
ATOM 587 C C . ALA A 1 89 ? 11.317 12.033 -46.813 1.00 55.91 89 ALA A C 1
ATOM 589 O O . ALA A 1 89 ? 11.862 11.435 -47.740 1.00 55.91 89 ALA A O 1
ATOM 590 N N . THR A 1 90 ? 10.636 13.169 -46.978 1.00 69.50 90 THR A N 1
ATOM 591 C CA . THR A 1 90 ? 10.496 13.852 -48.272 1.00 69.50 90 THR A CA 1
ATOM 592 C C . THR A 1 90 ? 11.858 14.277 -48.820 1.00 69.50 90 THR A C 1
ATOM 594 O O . THR A 1 90 ? 12.189 13.917 -49.943 1.00 69.50 90 THR A O 1
ATOM 597 N N . THR A 1 91 ? 12.716 14.900 -48.004 1.00 67.31 91 THR A N 1
ATOM 598 C CA . THR A 1 91 ? 14.074 15.297 -48.425 1.00 67.31 91 THR A CA 1
ATOM 599 C C . THR A 1 91 ? 14.911 14.104 -48.902 1.00 67.31 91 THR A C 1
ATOM 601 O O . THR A 1 91 ? 15.648 14.202 -49.882 1.00 67.31 91 THR A O 1
ATOM 604 N N . ARG A 1 92 ? 14.797 12.946 -48.234 1.00 58.59 92 ARG A N 1
ATOM 605 C CA . ARG A 1 92 ? 15.474 11.714 -48.674 1.00 58.59 92 ARG A CA 1
ATOM 606 C C . ARG A 1 92 ? 14.895 11.162 -49.977 1.00 58.59 92 ARG A C 1
ATOM 608 O O . ARG A 1 92 ? 15.659 10.647 -50.789 1.00 58.59 92 ARG A O 1
ATOM 615 N N . ALA A 1 93 ? 13.581 11.255 -50.174 1.00 57.53 93 ALA A N 1
ATOM 616 C CA . ALA A 1 93 ? 12.933 10.840 -51.415 1.00 57.53 93 ALA A CA 1
ATOM 617 C C . ALA A 1 93 ? 13.373 11.717 -52.599 1.00 57.53 93 ALA A C 1
ATOM 619 O O . ALA A 1 93 ? 13.703 11.179 -53.654 1.00 57.53 93 ALA A O 1
ATOM 620 N N . ASP A 1 94 ? 13.480 13.033 -52.399 1.00 61.03 94 ASP A N 1
ATOM 621 C CA . ASP A 1 94 ? 13.973 13.970 -53.414 1.00 61.03 94 ASP A CA 1
ATOM 622 C C . ASP A 1 94 ? 15.440 13.690 -53.778 1.00 61.03 94 ASP A C 1
ATOM 624 O O . ASP A 1 94 ? 15.799 13.643 -54.956 1.00 61.03 94 ASP A O 1
ATOM 628 N N . ALA A 1 95 ? 16.289 13.412 -52.781 1.00 56.75 95 ALA A N 1
ATOM 629 C CA . ALA A 1 95 ? 17.679 13.017 -53.012 1.00 56.75 95 ALA A CA 1
ATOM 630 C C . ALA A 1 95 ? 17.792 11.681 -53.771 1.00 56.75 95 ALA A C 1
ATOM 632 O O . ALA A 1 95 ? 18.623 11.537 -54.668 1.00 56.75 95 ALA A O 1
ATOM 633 N N . ALA A 1 96 ? 16.938 10.704 -53.449 1.00 53.81 96 ALA A N 1
ATOM 634 C CA . ALA A 1 96 ? 16.885 9.430 -54.161 1.00 53.81 96 ALA A CA 1
ATOM 635 C C . ALA A 1 96 ? 16.421 9.603 -55.616 1.00 53.81 96 ALA A C 1
ATOM 637 O O . ALA A 1 96 ? 16.992 8.984 -56.513 1.00 53.81 96 ALA A O 1
ATOM 638 N N . ALA A 1 97 ? 15.439 10.475 -55.867 1.00 57.50 97 ALA A N 1
ATOM 639 C CA . ALA A 1 97 ? 14.981 10.803 -57.214 1.00 57.50 97 ALA A CA 1
ATOM 640 C C . ALA A 1 97 ? 16.080 11.491 -58.045 1.00 57.50 97 ALA A C 1
ATOM 642 O O . ALA A 1 97 ? 16.277 11.136 -59.206 1.00 57.50 97 ALA A O 1
ATOM 643 N N . ALA A 1 98 ? 16.846 12.410 -57.445 1.00 55.34 98 ALA A N 1
ATOM 644 C CA . ALA A 1 98 ? 17.988 13.051 -58.099 1.00 55.34 98 ALA A CA 1
ATOM 645 C C . ALA A 1 98 ? 19.097 12.042 -58.454 1.00 55.34 98 ALA A C 1
ATOM 647 O O . ALA A 1 98 ? 19.614 12.052 -59.571 1.00 55.34 98 ALA A O 1
ATOM 648 N N . ASN A 1 99 ? 19.412 11.119 -57.542 1.00 59.16 99 ASN A N 1
ATOM 649 C CA . ASN A 1 99 ? 20.388 10.057 -57.796 1.00 59.16 99 ASN A CA 1
ATOM 650 C C . ASN A 1 99 ? 19.913 9.077 -58.880 1.00 59.16 99 ASN A C 1
ATOM 652 O O . ASN A 1 99 ? 20.710 8.650 -59.713 1.00 59.16 99 ASN A O 1
ATOM 656 N N . ALA A 1 100 ? 18.618 8.745 -58.908 1.00 53.06 100 ALA A N 1
ATOM 657 C CA . ALA A 1 100 ? 18.031 7.909 -59.954 1.00 53.06 100 ALA A CA 1
ATOM 658 C C . ALA A 1 100 ? 18.078 8.594 -61.330 1.00 53.06 100 ALA A C 1
ATOM 660 O O . ALA A 1 100 ? 18.384 7.939 -62.325 1.00 53.06 100 ALA A O 1
ATOM 661 N N . ALA A 1 101 ? 17.840 9.908 -61.394 1.00 54.41 101 ALA A N 1
ATOM 662 C CA . ALA A 1 101 ? 17.986 10.682 -62.625 1.00 54.41 101 ALA A CA 1
ATOM 663 C C . ALA A 1 101 ? 19.441 10.679 -63.132 1.00 54.41 101 ALA A C 1
ATOM 665 O O . ALA A 1 101 ? 19.673 10.413 -64.310 1.00 54.41 101 ALA A O 1
ATOM 666 N N . ALA A 1 102 ? 20.418 10.866 -62.238 1.00 56.06 102 ALA A N 1
ATOM 667 C CA . ALA A 1 102 ? 21.841 10.795 -62.577 1.00 56.06 102 ALA A CA 1
ATOM 668 C C . ALA A 1 102 ? 22.276 9.389 -63.047 1.00 56.06 102 ALA A C 1
ATOM 670 O O . ALA A 1 102 ? 23.081 9.255 -63.967 1.00 56.06 102 ALA A O 1
ATOM 671 N N . ALA A 1 103 ? 21.721 8.329 -62.451 1.00 49.44 103 ALA A N 1
ATOM 672 C CA . ALA A 1 103 ? 21.961 6.953 -62.886 1.00 49.44 103 ALA A CA 1
ATOM 673 C C . ALA A 1 103 ? 21.317 6.645 -64.252 1.00 49.44 103 ALA A C 1
ATOM 675 O O . ALA A 1 103 ? 21.887 5.913 -65.054 1.00 49.44 103 ALA A O 1
ATOM 676 N N . MET A 1 104 ? 20.151 7.221 -64.555 1.00 49.22 104 MET A N 1
ATOM 677 C CA . MET A 1 104 ? 19.521 7.064 -65.869 1.00 49.22 104 MET A CA 1
ATOM 678 C C . MET A 1 104 ? 20.318 7.787 -66.969 1.00 49.22 104 MET A C 1
ATOM 680 O O . MET A 1 104 ? 20.462 7.258 -68.071 1.00 49.22 104 MET A O 1
ATOM 684 N N . GLU A 1 105 ? 20.886 8.963 -66.674 1.00 55.44 105 GLU A N 1
ATOM 685 C CA . GLU A 1 105 ? 21.821 9.646 -67.582 1.00 55.44 105 GLU A CA 1
ATOM 686 C C . GLU A 1 105 ? 23.081 8.809 -67.844 1.00 55.44 105 GLU A C 1
ATOM 688 O O . GLU A 1 105 ? 23.535 8.735 -68.986 1.00 55.44 105 GLU A O 1
ATOM 693 N N . SER A 1 106 ? 23.617 8.123 -66.828 1.00 51.56 106 SER A N 1
ATOM 694 C CA . SER A 1 106 ? 24.792 7.261 -67.004 1.00 51.56 106 SER A CA 1
ATOM 695 C C . SER A 1 106 ? 24.482 5.976 -67.781 1.00 51.56 106 SER A C 1
ATOM 697 O O . SER A 1 106 ? 25.293 5.566 -68.608 1.00 51.56 106 SER A O 1
ATOM 699 N N . ILE A 1 107 ? 23.299 5.377 -67.602 1.00 48.81 107 ILE A N 1
ATOM 700 C CA . ILE A 1 107 ? 22.841 4.219 -68.390 1.00 48.81 107 ILE A CA 1
ATOM 701 C C . ILE A 1 107 ? 22.617 4.607 -69.857 1.00 48.81 107 ILE A C 1
ATOM 703 O O . ILE A 1 107 ? 23.092 3.904 -70.745 1.00 48.81 107 ILE A O 1
ATOM 707 N N . ASN A 1 108 ? 21.982 5.751 -70.134 1.00 48.69 108 ASN A N 1
ATOM 708 C CA . ASN A 1 108 ? 21.818 6.250 -71.506 1.00 48.69 108 ASN A CA 1
ATOM 709 C C . ASN A 1 108 ? 23.167 6.584 -72.173 1.00 48.69 108 ASN A C 1
ATOM 711 O O . ASN A 1 108 ? 23.316 6.418 -73.383 1.00 48.69 108 ASN A O 1
ATOM 715 N N . ALA A 1 109 ? 24.170 7.007 -71.396 1.00 46.78 109 ALA A N 1
ATOM 716 C CA . ALA A 1 109 ? 25.535 7.187 -71.889 1.00 46.78 109 ALA A CA 1
ATOM 717 C C . ALA A 1 109 ? 26.235 5.854 -72.230 1.00 46.78 109 ALA A C 1
ATOM 719 O O . ALA A 1 109 ? 27.107 5.836 -73.096 1.00 46.78 109 ALA A O 1
ATOM 720 N N . VAL A 1 110 ? 25.848 4.742 -71.591 1.00 43.69 110 VAL A N 1
ATOM 721 C CA . VAL A 1 110 ? 26.342 3.386 -71.895 1.00 43.69 110 VAL A CA 1
ATOM 722 C C . VAL A 1 110 ? 25.603 2.772 -73.091 1.00 43.69 110 VAL A C 1
ATOM 724 O O . VAL A 1 110 ? 26.244 2.157 -73.939 1.00 43.69 110 VAL A O 1
ATOM 727 N N . ASP A 1 111 ? 24.293 2.991 -73.228 1.00 39.88 111 ASP A N 1
ATOM 728 C CA . ASP A 1 111 ? 23.494 2.493 -74.364 1.00 39.88 111 ASP A CA 1
ATOM 729 C C . ASP A 1 111 ? 23.881 3.186 -75.690 1.00 39.88 111 ASP A C 1
ATOM 731 O O . ASP A 1 111 ? 23.929 2.563 -76.749 1.00 39.88 111 ASP A O 1
ATOM 735 N N . GLY A 1 112 ? 24.320 4.451 -75.631 1.00 41.94 112 GLY A N 1
ATOM 736 C CA . GLY A 1 112 ? 24.927 5.153 -76.771 1.00 41.94 112 GLY A CA 1
ATOM 737 C C . GLY A 1 112 ? 26.275 4.582 -77.248 1.00 41.94 112 GLY A C 1
ATOM 738 O O . GLY A 1 112 ? 26.742 4.956 -78.325 1.00 41.94 112 GLY A O 1
ATOM 739 N N . ILE A 1 113 ? 26.904 3.683 -76.478 1.00 43.84 113 ILE A N 1
ATOM 740 C CA . ILE A 1 113 ? 28.174 3.018 -76.824 1.00 43.84 113 ILE A CA 1
ATOM 741 C C . ILE A 1 113 ? 27.932 1.627 -77.441 1.00 43.84 113 ILE A C 1
ATOM 743 O O . ILE A 1 113 ? 28.791 1.132 -78.171 1.00 43.84 113 ILE A O 1
ATOM 747 N N . VAL A 1 114 ? 26.763 1.009 -77.231 1.00 41.69 114 VAL A N 1
ATOM 748 C CA . VAL A 1 114 ? 26.455 -0.355 -77.703 1.00 41.69 114 VAL A CA 1
ATOM 749 C C . VAL A 1 114 ? 25.450 -0.327 -78.858 1.00 41.69 114 VAL A C 1
ATOM 751 O O . VAL A 1 114 ? 24.402 -0.963 -78.843 1.00 41.69 114 VAL A O 1
ATOM 754 N N . GLY A 1 115 ? 25.796 0.397 -79.921 1.00 40.47 115 GLY A N 1
ATOM 755 C CA . GLY A 1 115 ? 25.210 0.145 -81.235 1.00 40.47 115 GLY A CA 1
ATOM 756 C C . GLY A 1 115 ? 25.851 -1.099 -81.852 1.00 40.47 115 GLY A C 1
ATOM 757 O O . GLY A 1 115 ? 26.954 -1.006 -82.386 1.00 40.47 115 GLY A O 1
ATOM 758 N N . GLY A 1 116 ? 25.185 -2.256 -81.789 1.00 33.06 116 GLY A N 1
ATOM 759 C CA . GLY A 1 116 ? 25.653 -3.453 -82.494 1.00 33.06 116 GLY A CA 1
ATOM 760 C C . GLY A 1 116 ? 24.872 -4.734 -82.202 1.00 33.06 116 GLY A C 1
ATOM 761 O O . GLY A 1 116 ? 25.192 -5.442 -81.258 1.00 33.06 116 GLY A O 1
ATOM 762 N N . ASP A 1 117 ? 23.870 -4.993 -83.045 1.00 39.28 117 ASP A N 1
ATOM 763 C CA . ASP A 1 117 ? 23.288 -6.270 -83.490 1.00 39.28 117 ASP A CA 1
ATOM 764 C C . ASP A 1 117 ? 23.492 -7.565 -82.672 1.00 39.28 117 ASP A C 1
ATOM 766 O O . ASP A 1 117 ? 24.603 -8.059 -82.497 1.00 39.28 117 ASP A O 1
ATOM 770 N N . GLY A 1 118 ? 22.374 -8.253 -82.394 1.00 31.34 118 GLY A N 1
ATOM 771 C CA . GLY A 1 118 ? 22.354 -9.720 -82.302 1.00 31.34 118 GLY A CA 1
ATOM 772 C C . GLY A 1 118 ? 21.386 -10.289 -81.268 1.00 31.34 118 GLY A C 1
ATOM 773 O O . GLY A 1 118 ? 21.671 -10.302 -80.077 1.00 31.34 118 GLY A O 1
ATOM 774 N N . GLY A 1 119 ? 20.243 -10.803 -81.729 1.00 37.00 119 GLY A N 1
ATOM 775 C CA . GLY A 1 119 ? 19.232 -11.441 -80.886 1.00 37.00 119 GLY A CA 1
ATOM 776 C C . GLY A 1 119 ? 19.672 -12.766 -80.248 1.00 37.00 119 GLY A C 1
ATOM 777 O O . GLY A 1 119 ? 20.419 -13.545 -80.836 1.00 37.00 119 GLY A O 1
ATOM 778 N N . GLY A 1 120 ? 19.126 -13.051 -79.062 1.00 28.06 120 GLY A N 1
ATOM 779 C CA . GLY A 1 120 ? 19.272 -14.341 -78.391 1.00 28.06 120 GLY A CA 1
ATOM 780 C C . GLY A 1 120 ? 18.477 -14.440 -77.084 1.00 28.06 120 GLY A C 1
ATOM 781 O O . GLY A 1 120 ? 18.857 -13.860 -76.081 1.00 28.06 120 GLY A O 1
ATOM 782 N N . HIS A 1 121 ? 17.401 -15.233 -77.119 1.00 29.22 121 HIS A N 1
ATOM 783 C CA . HIS A 1 121 ? 16.823 -16.009 -76.008 1.00 29.22 121 HIS A CA 1
ATOM 784 C C . HIS A 1 121 ? 16.399 -15.290 -74.706 1.00 29.22 121 HIS A C 1
ATOM 786 O O . HIS A 1 121 ? 17.138 -15.247 -73.728 1.00 29.22 121 HIS A O 1
ATOM 792 N N . TYR A 1 122 ? 15.117 -14.915 -74.615 1.00 28.95 122 TYR A N 1
ATOM 793 C CA . TYR A 1 122 ? 14.436 -14.776 -73.320 1.00 28.95 122 TYR A CA 1
ATOM 794 C C . TYR A 1 122 ? 14.012 -16.164 -72.813 1.00 28.95 122 TYR A C 1
ATOM 796 O O . TYR A 1 122 ? 13.082 -16.768 -73.346 1.00 28.95 122 TYR A O 1
ATOM 804 N N . SER A 1 123 ? 14.696 -16.672 -71.786 1.00 28.92 123 SER A N 1
ATOM 805 C CA . SER A 1 123 ? 14.238 -17.810 -70.975 1.00 28.92 123 SER A CA 1
ATOM 806 C C . SER A 1 123 ? 13.600 -17.264 -69.688 1.00 28.92 123 SER A C 1
ATOM 808 O O . SER A 1 123 ? 14.181 -16.362 -69.080 1.00 28.92 123 SER A O 1
ATOM 810 N N . PRO A 1 124 ? 12.417 -17.736 -69.248 1.00 32.09 124 PRO A N 1
ATOM 811 C CA . PRO A 1 124 ? 11.689 -17.140 -68.131 1.00 32.09 124 PRO A CA 1
ATOM 812 C C . PRO A 1 124 ? 12.271 -17.612 -66.789 1.00 32.09 124 PRO A C 1
ATOM 814 O O . PRO A 1 124 ? 11.660 -18.407 -66.084 1.00 32.09 124 PRO A O 1
ATOM 817 N N . VAL A 1 125 ? 13.468 -17.141 -66.430 1.00 30.39 125 VAL A N 1
ATOM 818 C CA . VAL A 1 125 ? 14.090 -17.371 -65.108 1.00 30.39 125 VAL A CA 1
ATOM 819 C C . VAL A 1 125 ? 14.777 -16.092 -64.617 1.00 30.39 125 VAL A C 1
ATOM 821 O O . VAL A 1 125 ? 15.912 -16.103 -64.154 1.00 30.39 125 VAL A O 1
ATOM 824 N N . THR A 1 126 ? 14.122 -14.936 -64.747 1.00 32.06 126 THR A N 1
ATOM 825 C CA . THR A 1 126 ? 14.694 -13.674 -64.235 1.00 32.06 126 THR A CA 1
ATOM 826 C C . THR A 1 126 ? 13.620 -12.708 -63.747 1.00 32.06 126 THR A C 1
ATOM 828 O O . THR A 1 126 ? 13.547 -11.561 -64.164 1.00 32.06 126 THR A O 1
ATOM 831 N N . VAL A 1 127 ? 12.748 -13.185 -62.853 1.00 30.22 127 VAL A N 1
ATOM 832 C CA . VAL A 1 127 ? 11.870 -12.304 -62.051 1.00 30.22 127 VAL A CA 1
ATOM 833 C C . VAL A 1 127 ? 12.060 -12.531 -60.540 1.00 30.22 127 VAL A C 1
ATOM 835 O O . VAL A 1 127 ? 11.424 -11.870 -59.729 1.00 30.22 127 VAL A O 1
ATOM 838 N N . ILE A 1 128 ? 12.965 -13.425 -60.121 1.00 33.66 128 ILE A N 1
ATOM 839 C CA . ILE A 1 128 ? 13.151 -13.745 -58.692 1.00 33.66 128 ILE A CA 1
ATOM 840 C C . ILE A 1 128 ? 14.308 -12.958 -58.043 1.00 33.66 128 ILE A C 1
ATOM 842 O O . ILE A 1 128 ? 14.250 -12.707 -56.842 1.00 33.66 128 ILE A O 1
ATOM 846 N N . ASP A 1 129 ? 15.276 -12.450 -58.813 1.00 31.55 129 ASP A N 1
ATOM 847 C CA . ASP A 1 129 ? 16.448 -11.758 -58.243 1.00 31.55 129 ASP A CA 1
ATOM 848 C C . ASP A 1 129 ? 16.334 -10.228 -58.156 1.00 31.55 129 ASP A C 1
ATOM 850 O O . ASP A 1 129 ? 17.145 -9.590 -57.496 1.00 31.55 129 ASP A O 1
ATOM 854 N N . SER A 1 130 ? 15.292 -9.605 -58.711 1.00 29.47 130 SER A N 1
ATOM 855 C CA . SER A 1 130 ? 15.139 -8.136 -58.678 1.00 29.47 130 SER A CA 1
ATOM 856 C C . SER A 1 130 ? 14.565 -7.581 -57.363 1.00 29.47 130 SER A C 1
ATOM 858 O O . SER A 1 130 ? 14.188 -6.413 -57.300 1.00 29.47 130 SER A O 1
ATOM 860 N N . LEU A 1 131 ? 14.447 -8.402 -56.314 1.00 30.92 131 LEU A N 1
ATOM 861 C CA . LEU A 1 131 ? 13.959 -7.976 -54.992 1.00 30.92 131 LEU A CA 1
ATOM 862 C C . LEU A 1 131 ? 14.944 -8.260 -53.848 1.00 30.92 131 LEU A C 1
ATOM 864 O O . LEU A 1 131 ? 14.574 -8.099 -52.681 1.00 30.92 131 LEU A O 1
ATOM 868 N N . ARG A 1 132 ? 16.184 -8.664 -54.153 1.00 35.62 132 ARG A N 1
ATOM 869 C CA . ARG A 1 132 ? 17.258 -8.780 -53.161 1.00 35.62 132 ARG A CA 1
ATOM 870 C C . ARG A 1 132 ? 18.229 -7.608 -53.305 1.00 35.62 132 ARG A C 1
ATOM 872 O O . ARG A 1 132 ? 18.772 -7.403 -54.379 1.00 35.62 132 ARG A O 1
ATOM 879 N N . GLU A 1 133 ? 18.423 -6.924 -52.172 1.00 32.12 133 GLU A N 1
ATOM 880 C CA . GLU A 1 133 ? 19.388 -5.840 -51.889 1.00 32.12 133 GLU A CA 1
ATOM 881 C C . GLU A 1 133 ? 18.971 -4.448 -52.417 1.00 32.12 133 GLU A C 1
ATOM 883 O O . GLU A 1 133 ? 18.558 -4.296 -53.554 1.00 32.12 133 GLU A O 1
ATOM 888 N N . GLU A 1 134 ? 18.984 -3.346 -51.663 1.00 34.12 134 GLU A N 1
ATOM 889 C CA . GLU A 1 134 ? 19.407 -3.060 -50.291 1.00 34.12 134 GLU A CA 1
ATOM 890 C C . GLU A 1 134 ? 18.814 -1.685 -49.903 1.00 34.12 134 GLU A C 1
ATOM 892 O O . GLU A 1 134 ? 18.966 -0.723 -50.654 1.00 34.12 134 GLU A O 1
ATOM 897 N N . SER A 1 135 ? 18.112 -1.575 -48.766 1.00 28.23 135 SER A N 1
ATOM 898 C CA . SER A 1 135 ? 18.160 -0.422 -47.834 1.00 28.23 135 SER A CA 1
ATOM 899 C C . SER A 1 135 ? 17.090 -0.540 -46.732 1.00 28.23 135 SER A C 1
ATOM 901 O O . SER A 1 135 ? 15.886 -0.572 -46.970 1.00 28.23 135 SER A O 1
ATOM 903 N N . ALA A 1 136 ? 17.596 -0.655 -45.504 1.00 34.00 136 ALA A N 1
ATOM 904 C CA . ALA A 1 136 ? 16.953 -0.658 -44.189 1.00 34.00 136 ALA A CA 1
ATOM 905 C C . ALA A 1 136 ? 15.460 -0.256 -44.099 1.00 34.00 136 ALA A C 1
ATOM 907 O O . ALA A 1 136 ? 15.098 0.917 -44.034 1.00 34.00 136 ALA A O 1
ATOM 908 N N . GLY A 1 137 ? 14.605 -1.267 -43.941 1.00 30.28 137 GLY A N 1
ATOM 909 C CA . GLY A 1 137 ? 13.217 -1.135 -43.499 1.00 30.28 137 GLY A CA 1
ATOM 910 C C . GLY A 1 137 ? 12.509 -2.479 -43.632 1.00 30.28 137 GLY A C 1
ATOM 911 O O . GLY A 1 137 ? 12.292 -2.948 -44.742 1.00 30.28 137 GLY A O 1
ATOM 912 N N . VAL A 1 138 ? 12.203 -3.140 -42.513 1.00 31.34 138 VAL A N 1
ATOM 913 C CA . VAL A 1 138 ? 11.669 -4.514 -42.444 1.00 31.34 138 VAL A CA 1
ATOM 914 C C . VAL A 1 138 ? 10.426 -4.691 -43.337 1.00 31.34 138 VAL A C 1
ATOM 916 O O . VAL A 1 138 ? 9.303 -4.407 -42.923 1.00 31.34 138 VAL A O 1
ATOM 919 N N . LYS A 1 139 ? 10.602 -5.209 -44.559 1.00 35.59 139 LYS A N 1
ATOM 920 C CA . LYS A 1 139 ? 9.511 -5.775 -45.361 1.00 35.59 139 LYS A CA 1
ATOM 921 C C . LYS A 1 139 ? 9.332 -7.227 -44.930 1.00 35.59 139 LYS A C 1
ATOM 923 O O . LYS A 1 139 ? 10.066 -8.103 -45.370 1.00 35.59 139 LYS A O 1
ATOM 928 N N . LEU A 1 140 ? 8.355 -7.476 -44.058 1.00 36.66 140 LEU A N 1
ATOM 929 C CA . LEU A 1 140 ? 7.876 -8.830 -43.768 1.00 36.66 140 LEU A CA 1
ATOM 930 C C . LEU A 1 140 ? 7.364 -9.449 -45.079 1.00 36.66 140 LEU A C 1
ATOM 932 O O . LEU A 1 140 ? 6.273 -9.109 -45.544 1.00 36.66 140 LEU A O 1
ATOM 936 N N . GLN A 1 141 ? 8.160 -10.319 -45.701 1.00 45.53 141 GLN A N 1
ATOM 937 C CA . GLN A 1 141 ? 7.735 -11.085 -46.868 1.00 45.53 141 GLN A CA 1
ATOM 938 C C . GLN A 1 141 ? 6.614 -12.044 -46.438 1.00 45.53 141 GLN A C 1
ATOM 940 O O . GLN A 1 141 ? 6.737 -12.778 -45.460 1.00 45.53 141 GLN A O 1
ATOM 945 N N . ARG A 1 142 ? 5.467 -11.982 -47.122 1.00 51.62 142 ARG A N 1
ATOM 946 C CA . ARG A 1 142 ? 4.315 -12.862 -46.880 1.00 51.62 142 ARG A CA 1
ATOM 947 C C . ARG A 1 142 ? 4.348 -13.976 -47.919 1.00 51.62 142 ARG A C 1
ATOM 949 O O . ARG A 1 142 ? 4.047 -13.716 -49.080 1.00 51.62 142 ARG A O 1
ATOM 956 N N . ILE A 1 143 ? 4.670 -15.200 -47.507 1.00 58.22 143 ILE A N 1
ATOM 957 C CA . ILE A 1 143 ? 4.597 -16.384 -48.375 1.00 58.22 143 ILE A CA 1
ATOM 958 C C . ILE A 1 143 ? 3.234 -17.045 -48.144 1.00 58.22 143 ILE A C 1
ATOM 960 O O . ILE A 1 143 ? 2.932 -17.463 -47.026 1.00 58.22 143 ILE A O 1
ATOM 964 N N . ILE A 1 144 ? 2.386 -17.102 -49.174 1.00 70.12 144 ILE A N 1
ATOM 965 C CA . ILE A 1 144 ? 1.045 -17.704 -49.108 1.00 70.12 144 ILE A CA 1
ATOM 966 C C . ILE A 1 144 ? 0.968 -18.829 -50.137 1.00 70.12 144 ILE A C 1
ATOM 968 O O . ILE A 1 144 ? 0.930 -18.547 -51.331 1.00 70.12 144 ILE A O 1
ATOM 972 N N . MET A 1 145 ? 0.906 -20.077 -49.679 1.00 72.19 145 MET A N 1
ATOM 973 C CA . MET A 1 145 ? 0.854 -21.274 -50.533 1.00 72.19 145 MET A CA 1
ATOM 974 C C . MET A 1 145 ? -0.192 -22.268 -50.009 1.00 72.19 145 MET A C 1
ATOM 976 O O . MET A 1 145 ? -0.725 -22.094 -48.911 1.00 72.19 145 MET A O 1
ATOM 980 N N . ASP A 1 146 ? -0.549 -23.281 -50.796 1.00 69.94 146 ASP A N 1
ATOM 981 C CA . ASP A 1 146 ? -1.475 -24.336 -50.363 1.00 69.94 146 ASP A CA 1
ATOM 982 C C . ASP A 1 146 ? -0.784 -25.415 -49.506 1.00 69.94 146 ASP A C 1
ATOM 984 O O . ASP A 1 146 ? 0.444 -25.469 -49.393 1.00 69.94 146 ASP A O 1
ATOM 988 N N . THR A 1 147 ? -1.588 -26.269 -48.868 1.00 73.00 147 THR A N 1
ATOM 989 C CA . THR A 1 147 ? -1.100 -27.364 -48.011 1.00 73.00 147 THR A CA 1
ATOM 990 C C . THR A 1 147 ? -0.149 -28.316 -48.736 1.00 73.00 147 THR A C 1
ATOM 992 O O . THR A 1 147 ? 0.829 -28.770 -48.143 1.00 73.00 147 THR A O 1
ATOM 995 N N . ALA A 1 148 ? -0.406 -28.621 -50.011 1.00 69.50 148 ALA A N 1
ATOM 996 C CA . ALA A 1 148 ? 0.404 -29.571 -50.768 1.00 69.50 148 ALA A CA 1
ATOM 997 C C . ALA A 1 148 ? 1.788 -28.991 -51.081 1.00 69.50 148 ALA A C 1
ATOM 999 O O . ALA A 1 148 ? 2.797 -29.679 -50.934 1.00 69.50 148 ALA A O 1
ATOM 1000 N N . TRP A 1 149 ? 1.845 -27.709 -51.439 1.00 79.88 149 TRP A N 1
ATOM 1001 C CA . TRP A 1 149 ? 3.086 -26.992 -51.685 1.00 79.88 149 TRP A CA 1
ATOM 1002 C C . TRP A 1 149 ? 3.952 -26.940 -50.426 1.00 79.88 149 TRP A C 1
ATOM 1004 O O . TRP A 1 149 ? 5.131 -27.291 -50.481 1.00 79.88 149 TRP A O 1
ATOM 1014 N N . TRP A 1 150 ? 3.367 -26.568 -49.284 1.00 78.19 150 TRP A N 1
ATOM 1015 C CA . TRP A 1 150 ? 4.090 -26.491 -48.014 1.00 78.19 150 TRP A CA 1
ATOM 1016 C C . TRP A 1 150 ? 4.605 -27.852 -47.542 1.00 78.19 150 TRP A C 1
ATOM 1018 O O . TRP A 1 150 ? 5.736 -27.941 -47.071 1.00 78.19 150 TRP A O 1
ATOM 1028 N N . ALA A 1 151 ? 3.809 -28.912 -47.707 1.00 70.25 151 ALA A N 1
ATOM 1029 C CA . ALA A 1 151 ? 4.227 -30.274 -47.387 1.00 70.25 151 ALA A CA 1
ATOM 1030 C C . ALA A 1 151 ? 5.343 -30.784 -48.316 1.00 70.25 151 ALA A C 1
ATOM 1032 O O . ALA A 1 151 ? 6.179 -31.573 -47.885 1.00 70.25 151 ALA A O 1
ATOM 1033 N N . HIS A 1 152 ? 5.363 -30.344 -49.578 1.00 60.62 152 HIS A N 1
ATOM 1034 C CA . HIS A 1 152 ? 6.363 -30.773 -50.555 1.00 60.62 152 HIS A CA 1
ATOM 1035 C C . HIS A 1 152 ? 7.714 -30.065 -50.387 1.00 60.62 152 HIS A C 1
ATOM 1037 O O . HIS A 1 152 ? 8.754 -30.694 -50.556 1.00 60.62 152 HIS A O 1
ATOM 1043 N N . HIS A 1 153 ? 7.705 -28.768 -50.065 1.00 69.31 153 HIS A N 1
ATOM 1044 C CA . HIS A 1 153 ? 8.934 -27.974 -49.964 1.00 69.31 153 HIS A CA 1
ATOM 1045 C C . HIS A 1 153 ? 9.527 -27.967 -48.548 1.00 69.31 153 HIS A C 1
ATOM 1047 O O . HIS A 1 153 ? 10.736 -27.811 -48.412 1.00 69.31 153 HIS A O 1
ATOM 1053 N N . ASP A 1 154 ? 8.688 -28.123 -47.514 1.00 80.19 154 ASP A N 1
ATOM 1054 C CA . ASP A 1 154 ? 9.052 -28.261 -46.093 1.00 80.19 154 ASP A CA 1
ATOM 1055 C C . ASP A 1 154 ? 10.201 -27.342 -45.621 1.00 80.19 154 ASP A C 1
ATOM 1057 O O . ASP A 1 154 ? 11.163 -27.761 -44.973 1.00 80.19 154 ASP A O 1
ATOM 1061 N N . ILE A 1 155 ? 10.119 -26.065 -46.001 1.00 73.44 155 ILE A N 1
ATOM 1062 C CA . ILE A 1 155 ? 11.196 -25.087 -45.812 1.00 73.44 155 ILE A CA 1
ATOM 1063 C C . ILE A 1 155 ? 11.355 -24.658 -44.347 1.00 73.44 155 ILE A C 1
ATOM 1065 O O . ILE A 1 155 ? 10.400 -24.682 -43.567 1.00 73.44 155 ILE A O 1
ATOM 1069 N N . ILE A 1 156 ? 12.557 -24.200 -43.990 1.00 75.25 156 ILE A N 1
ATOM 1070 C CA . ILE A 1 156 ? 12.830 -23.526 -42.714 1.00 75.25 156 ILE A CA 1
ATOM 1071 C C . ILE A 1 156 ? 12.578 -22.032 -42.914 1.00 75.25 156 ILE A C 1
ATOM 1073 O O . ILE A 1 156 ? 13.268 -21.383 -43.699 1.00 75.25 156 ILE A O 1
ATOM 1077 N N . LEU A 1 157 ? 11.585 -21.497 -42.209 1.00 62.31 157 LEU A N 1
ATOM 1078 C CA . LEU A 1 157 ? 11.313 -20.061 -42.189 1.00 62.31 157 LEU A CA 1
ATOM 1079 C C . LEU A 1 157 ? 12.287 -19.359 -41.243 1.00 62.31 157 LEU A C 1
ATOM 1081 O O . LEU A 1 157 ? 12.552 -19.853 -40.141 1.00 62.31 157 LEU A O 1
ATOM 1085 N N . ALA A 1 158 ? 12.777 -18.185 -41.642 1.00 58.66 158 ALA A N 1
ATOM 1086 C CA . ALA A 1 158 ? 13.629 -17.369 -40.788 1.00 58.66 158 ALA A CA 1
ATOM 1087 C C . ALA A 1 158 ? 12.902 -16.994 -39.485 1.00 58.66 158 ALA A C 1
ATOM 1089 O O . ALA A 1 158 ? 11.669 -16.963 -39.411 1.00 58.66 158 ALA A O 1
ATOM 1090 N N . ALA A 1 159 ? 13.662 -16.689 -38.430 1.00 55.16 159 ALA A N 1
ATOM 1091 C CA . ALA A 1 159 ? 13.076 -16.303 -37.152 1.00 55.16 159 ALA A CA 1
ATOM 1092 C C . ALA A 1 159 ? 12.127 -15.101 -37.334 1.00 55.16 159 ALA A C 1
ATOM 1094 O O . ALA A 1 159 ? 12.534 -14.044 -37.816 1.00 55.16 159 ALA A O 1
ATOM 1095 N N . ARG A 1 160 ? 10.867 -15.259 -36.906 1.00 53.69 160 ARG A N 1
ATOM 1096 C CA . ARG A 1 160 ? 9.757 -14.289 -37.018 1.00 53.69 160 ARG A CA 1
ATOM 1097 C C . ARG A 1 160 ? 9.177 -14.094 -38.429 1.00 53.69 160 ARG A C 1
ATOM 1099 O O . ARG A 1 160 ? 8.263 -13.283 -38.582 1.00 53.69 160 ARG A O 1
ATOM 1106 N N . GLU A 1 161 ? 9.639 -14.835 -39.433 1.00 60.44 161 GLU A N 1
ATOM 1107 C CA . GLU A 1 161 ? 9.015 -14.881 -40.760 1.00 60.44 161 GLU A CA 1
ATOM 1108 C C . GLU A 1 161 ? 7.669 -15.626 -40.697 1.00 60.44 161 GLU A C 1
ATOM 1110 O O . GLU A 1 161 ? 7.511 -16.577 -39.930 1.00 60.44 161 GLU A O 1
ATOM 1115 N N . ILE A 1 162 ? 6.667 -15.182 -41.465 1.00 63.84 162 ILE A N 1
ATOM 1116 C CA . ILE A 1 162 ? 5.302 -15.728 -41.400 1.00 63.84 162 ILE A CA 1
ATOM 1117 C C . ILE A 1 162 ? 4.942 -16.402 -42.723 1.00 63.84 162 ILE A C 1
ATOM 1119 O O . ILE A 1 162 ? 4.789 -15.729 -43.745 1.00 63.84 162 ILE A O 1
ATOM 1123 N N . GLY A 1 163 ? 4.704 -17.712 -42.673 1.00 69.94 163 GLY A N 1
ATOM 1124 C CA . GLY A 1 163 ? 4.115 -18.462 -43.781 1.00 69.94 163 GLY A CA 1
ATOM 1125 C C . GLY A 1 163 ? 2.619 -18.682 -43.569 1.00 69.94 163 GLY A C 1
ATOM 1126 O O . GLY A 1 163 ? 2.164 -18.936 -42.449 1.00 69.94 163 GLY A O 1
ATOM 1127 N N . TYR A 1 164 ? 1.850 -18.577 -44.650 1.00 71.12 164 TYR A N 1
ATOM 1128 C CA . TYR A 1 164 ? 0.412 -18.815 -44.671 1.00 71.12 164 TYR A CA 1
ATOM 1129 C C . TYR A 1 164 ? 0.088 -20.032 -45.531 1.00 71.12 164 TYR A C 1
ATOM 1131 O O . TYR A 1 164 ? 0.497 -20.128 -46.689 1.00 71.12 164 TYR A O 1
ATOM 1139 N N . GLU A 1 165 ? -0.710 -20.924 -44.968 1.00 71.94 165 GLU A N 1
ATOM 1140 C CA . GLU A 1 165 ? -1.246 -22.103 -45.623 1.00 71.94 165 GLU A CA 1
ATOM 1141 C C . GLU A 1 165 ? -2.717 -21.887 -45.967 1.00 71.94 165 GLU A C 1
ATOM 1143 O O . GLU A 1 165 ? -3.557 -21.640 -45.095 1.00 71.94 165 GLU A O 1
ATOM 1148 N N . ARG A 1 166 ? -3.039 -22.002 -47.253 1.00 74.31 166 ARG A N 1
ATOM 1149 C CA . ARG A 1 166 ? -4.414 -21.973 -47.743 1.00 74.31 166 ARG A CA 1
ATOM 1150 C C . ARG A 1 166 ? -5.039 -23.355 -47.609 1.00 74.31 166 ARG A C 1
ATOM 1152 O O . ARG A 1 166 ? -4.621 -24.295 -48.275 1.00 74.31 166 ARG A O 1
ATOM 1159 N N . THR A 1 167 ? -6.080 -23.444 -46.784 1.00 74.81 167 THR A N 1
ATOM 1160 C CA . THR A 1 167 ? -6.868 -24.666 -46.582 1.00 74.81 167 THR A CA 1
ATOM 1161 C C . THR A 1 167 ? -8.323 -24.446 -46.995 1.00 74.81 167 THR A C 1
ATOM 1163 O O . THR A 1 167 ? -8.757 -23.306 -47.162 1.00 74.81 167 THR A O 1
ATOM 1166 N N . ALA A 1 168 ? -9.100 -25.526 -47.124 1.00 62.56 168 ALA A N 1
ATOM 1167 C CA . ALA A 1 168 ? -10.529 -25.451 -47.450 1.00 62.56 168 ALA A CA 1
ATOM 1168 C C . ALA A 1 168 ? -11.346 -24.613 -46.440 1.00 62.56 168 ALA A C 1
ATOM 1170 O O . ALA A 1 168 ? -12.359 -24.029 -46.807 1.00 62.56 168 ALA A O 1
ATOM 1171 N N . ASN A 1 169 ? -10.864 -24.503 -45.196 1.00 56.88 169 ASN A N 1
ATOM 1172 C CA . ASN A 1 169 ? -11.513 -23.768 -44.104 1.00 56.88 169 ASN A CA 1
ATOM 1173 C C . ASN A 1 169 ? -10.911 -22.368 -43.877 1.00 56.88 169 ASN A C 1
ATOM 1175 O O . ASN A 1 169 ? -11.184 -21.743 -42.857 1.00 56.88 169 ASN A O 1
ATOM 1179 N N . GLY A 1 170 ? -10.064 -21.883 -44.793 1.00 59.47 170 GLY A N 1
ATOM 1180 C CA . GLY A 1 170 ? -9.413 -20.574 -44.699 1.00 59.47 170 GLY A CA 1
ATOM 1181 C C . GLY A 1 170 ? -7.889 -20.640 -44.568 1.00 59.47 170 GLY A C 1
ATOM 1182 O O . GLY A 1 170 ? -7.265 -21.690 -44.758 1.00 59.47 170 GLY A O 1
ATOM 1183 N N . LEU A 1 171 ? -7.286 -19.482 -44.286 1.00 65.12 171 LEU A N 1
ATOM 1184 C CA . LEU A 1 171 ? -5.839 -19.326 -44.126 1.00 65.12 171 LEU A CA 1
ATOM 1185 C C . LEU A 1 171 ? -5.417 -19.681 -42.699 1.00 65.12 171 LEU A C 1
ATOM 1187 O O . LEU A 1 171 ? -5.901 -19.083 -41.742 1.00 65.12 171 LEU A O 1
ATOM 1191 N N . ARG A 1 172 ? -4.462 -20.599 -42.566 1.00 71.19 172 ARG A N 1
ATOM 1192 C CA . ARG A 1 172 ? -3.737 -20.865 -41.316 1.00 71.19 172 ARG A CA 1
ATOM 1193 C C . ARG A 1 172 ? -2.322 -20.327 -41.448 1.00 71.19 172 ARG A C 1
ATOM 1195 O O . ARG A 1 172 ? -1.842 -20.138 -42.562 1.00 71.19 172 ARG A O 1
ATOM 1202 N N . LYS A 1 173 ? -1.634 -20.066 -40.340 1.00 72.81 173 LYS A N 1
ATOM 1203 C CA . LYS A 1 173 ? -0.257 -19.561 -40.398 1.00 72.81 173 LYS A CA 1
ATOM 1204 C C . LYS A 1 173 ? 0.654 -20.221 -39.381 1.00 72.81 173 LYS A C 1
ATOM 1206 O O . LYS A 1 173 ? 0.197 -20.659 -38.325 1.00 72.81 173 LYS A O 1
ATOM 1211 N N . LYS A 1 174 ? 1.946 -20.220 -39.689 1.00 75.25 174 LYS A N 1
ATOM 1212 C CA . LYS A 1 174 ? 3.026 -20.584 -38.770 1.00 75.25 174 LYS A CA 1
ATOM 1213 C C . LYS A 1 174 ? 4.067 -19.468 -38.762 1.00 75.25 174 LYS A C 1
ATOM 1215 O O . LYS A 1 174 ? 4.173 -18.708 -39.727 1.00 75.25 174 LYS A O 1
ATOM 1220 N N . VAL A 1 175 ? 4.792 -19.347 -37.656 1.00 69.81 175 VAL A N 1
ATOM 1221 C CA . VAL A 1 175 ? 5.875 -18.368 -37.497 1.00 69.81 175 VAL A CA 1
ATOM 1222 C C . VAL A 1 175 ? 7.187 -19.134 -37.416 1.00 69.81 175 VAL A C 1
ATOM 1224 O O . VAL A 1 175 ? 7.296 -20.051 -36.605 1.00 69.81 175 VAL A O 1
ATOM 1227 N N . GLY A 1 176 ? 8.152 -18.769 -38.256 1.00 65.94 176 GLY A N 1
ATOM 1228 C CA . GLY A 1 176 ? 9.481 -19.363 -38.262 1.00 65.94 176 GLY A CA 1
ATOM 1229 C C . GLY A 1 176 ? 10.251 -19.059 -36.984 1.00 65.94 176 GLY A C 1
ATOM 1230 O O . GLY A 1 176 ? 10.181 -17.951 -36.447 1.00 65.94 176 GLY A O 1
ATOM 1231 N N . ASP A 1 177 ? 11.009 -20.036 -36.502 1.00 59.94 177 ASP A N 1
ATOM 1232 C CA . ASP A 1 177 ? 11.986 -19.878 -35.422 1.00 59.94 177 ASP A CA 1
ATOM 1233 C C . ASP A 1 177 ? 13.435 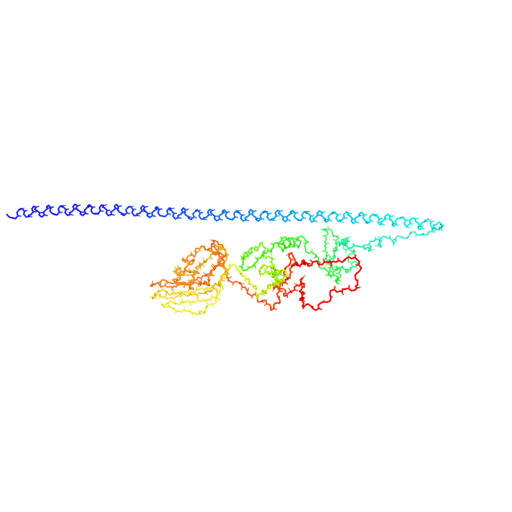-19.865 -35.945 1.00 59.94 177 ASP A C 1
ATOM 1235 O O . ASP A 1 177 ? 14.370 -19.753 -35.158 1.00 59.94 177 ASP A O 1
ATOM 1239 N N . GLY A 1 178 ? 13.622 -19.933 -37.270 1.00 60.75 178 GLY A N 1
ATOM 1240 C CA . GLY A 1 178 ? 14.929 -19.967 -37.924 1.00 60.75 178 GLY A CA 1
ATOM 1241 C C . GLY A 1 178 ? 15.623 -21.329 -37.885 1.00 60.75 178 GLY A C 1
ATOM 1242 O O . GLY A 1 178 ? 16.749 -21.425 -38.366 1.00 60.75 178 GLY A O 1
ATOM 1243 N N . VAL A 1 179 ? 14.990 -22.362 -37.314 1.00 68.25 179 VAL A N 1
ATOM 1244 C CA . VAL A 1 179 ? 15.626 -23.667 -37.072 1.00 68.25 179 VAL A CA 1
ATOM 1245 C C . VAL A 1 179 ? 14.755 -24.834 -37.540 1.00 68.25 179 VAL A C 1
ATOM 1247 O O . VAL A 1 179 ? 15.257 -25.731 -38.214 1.00 68.25 179 VAL A O 1
ATOM 1250 N N . LYS A 1 180 ? 13.465 -24.849 -37.194 1.00 69.38 180 LYS A N 1
ATOM 1251 C CA . LYS A 1 180 ? 12.546 -25.953 -37.499 1.00 69.38 180 LYS A CA 1
ATOM 1252 C C . LYS A 1 180 ? 11.982 -25.862 -38.911 1.00 69.38 180 LYS A C 1
ATOM 1254 O O . LYS A 1 180 ? 11.737 -24.770 -39.432 1.00 69.38 180 LYS A O 1
ATOM 1259 N N . LYS A 1 181 ? 11.708 -27.025 -39.506 1.00 78.50 181 LYS A N 1
ATOM 1260 C CA . LYS A 1 181 ? 11.010 -27.106 -40.796 1.00 78.50 181 LYS A CA 1
ATOM 1261 C C . LYS A 1 181 ? 9.532 -26.753 -40.649 1.00 78.50 181 LYS A C 1
ATOM 1263 O O . LYS A 1 181 ? 8.951 -26.881 -39.570 1.00 78.50 181 LYS A O 1
ATOM 1268 N N . TRP A 1 182 ? 8.899 -26.334 -41.745 1.00 78.44 182 TRP A N 1
ATOM 1269 C CA . TRP A 1 182 ? 7.483 -25.960 -41.776 1.00 78.44 182 TRP A CA 1
ATOM 1270 C C . TRP A 1 182 ? 6.566 -27.014 -41.139 1.00 78.44 182 TRP A C 1
ATOM 1272 O O . TRP A 1 182 ? 5.654 -26.660 -40.385 1.00 78.44 182 TRP A O 1
ATOM 1282 N N . SER A 1 183 ? 6.790 -28.300 -41.412 1.00 80.69 183 SER A N 1
ATOM 1283 C CA . SER A 1 183 ? 6.011 -29.417 -40.864 1.00 80.69 183 SER A CA 1
ATOM 1284 C C . SER A 1 183 ? 6.092 -29.527 -39.335 1.00 80.69 183 SER A C 1
ATOM 1286 O O . SER A 1 183 ? 5.100 -29.880 -38.697 1.00 80.69 183 SER A O 1
ATOM 1288 N N . GLU A 1 184 ? 7.222 -29.138 -38.748 1.00 77.69 184 GLU A N 1
ATOM 1289 C CA . GLU A 1 184 ? 7.527 -29.213 -37.312 1.00 77.69 184 GLU A CA 1
ATOM 1290 C C . GLU A 1 184 ? 7.075 -27.969 -36.534 1.00 77.69 184 GLU A C 1
ATOM 1292 O O . GLU A 1 184 ? 6.949 -27.998 -35.307 1.00 77.69 184 GLU A O 1
ATOM 1297 N N . LEU A 1 185 ? 6.829 -26.856 -37.230 1.00 72.06 185 LEU A N 1
ATOM 1298 C CA . LEU A 1 185 ? 6.339 -25.633 -36.605 1.00 72.06 185 LEU A CA 1
ATOM 1299 C C . LEU A 1 185 ? 4.867 -25.796 -36.175 1.00 72.06 185 LEU A C 1
ATOM 1301 O O . LEU A 1 185 ? 4.047 -26.318 -36.942 1.00 72.06 185 LEU A O 1
ATOM 1305 N N . PRO A 1 186 ? 4.477 -25.325 -34.979 1.00 73.88 186 PRO A N 1
ATOM 1306 C CA . PRO A 1 186 ? 3.077 -25.309 -34.579 1.00 73.88 186 PRO A CA 1
ATOM 1307 C C . PRO A 1 186 ? 2.303 -24.254 -35.380 1.00 73.88 186 PRO A C 1
ATOM 1309 O O . PRO A 1 186 ? 2.849 -23.221 -35.779 1.00 73.88 186 PRO A O 1
ATOM 1312 N N . TYR A 1 187 ? 1.006 -24.487 -35.593 1.00 74.88 187 TYR A N 1
ATOM 1313 C CA . TYR A 1 187 ? 0.128 -23.418 -36.063 1.00 74.88 187 TYR A CA 1
ATOM 1314 C C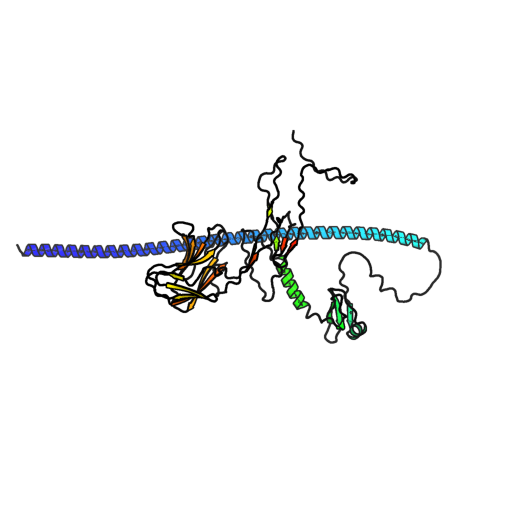 . TYR A 1 187 ? 0.057 -22.320 -35.010 1.00 74.88 187 TYR A C 1
ATOM 1316 O O . TYR A 1 187 ? -0.099 -22.594 -33.819 1.00 74.88 187 TYR A O 1
ATOM 1324 N N . ALA A 1 188 ? 0.180 -21.074 -35.458 1.00 64.19 188 ALA A N 1
ATOM 1325 C CA . ALA A 1 188 ? -0.020 -19.935 -34.587 1.00 64.19 188 ALA A CA 1
ATOM 1326 C C . ALA A 1 188 ? -1.492 -19.932 -34.159 1.00 64.19 188 ALA A C 1
ATOM 1328 O O . ALA A 1 188 ? -2.369 -19.647 -34.973 1.00 64.19 188 ALA A O 1
ATOM 1329 N N . ILE A 1 189 ? -1.739 -20.285 -32.895 1.00 55.91 189 ILE A N 1
ATOM 1330 C CA . ILE A 1 189 ? -3.033 -20.106 -32.230 1.00 55.91 189 ILE A CA 1
ATOM 1331 C C . ILE A 1 189 ? -3.411 -18.632 -32.394 1.00 55.91 189 ILE A C 1
ATOM 1333 O O . ILE A 1 189 ? -2.529 -17.775 -32.274 1.00 55.91 189 ILE A O 1
ATOM 1337 N N . ASP A 1 190 ? -4.667 -18.378 -32.769 1.00 46.16 190 ASP A N 1
ATOM 1338 C CA . ASP A 1 190 ? -5.094 -17.186 -33.498 1.00 46.16 190 ASP A CA 1
ATOM 1339 C C . ASP A 1 190 ? -4.352 -15.919 -33.095 1.00 46.16 190 ASP A C 1
ATOM 1341 O O . ASP A 1 190 ? -4.358 -15.465 -31.949 1.00 46.16 190 ASP A O 1
ATOM 1345 N N . ALA A 1 191 ? -3.702 -15.347 -34.104 1.00 39.72 191 ALA A N 1
ATOM 1346 C CA . ALA A 1 191 ? -2.926 -14.122 -34.037 1.00 39.72 191 ALA A CA 1
ATOM 1347 C C . ALA A 1 191 ? -3.618 -13.008 -33.261 1.00 39.72 191 ALA A C 1
ATOM 1349 O O . ALA A 1 191 ? -2.934 -12.163 -32.717 1.00 39.72 191 ALA A O 1
ATOM 1350 N N . GLU A 1 192 ? -4.945 -13.006 -33.250 1.00 41.62 192 GLU A N 1
ATOM 1351 C CA . GLU A 1 192 ? -5.792 -12.034 -32.589 1.00 41.62 192 GLU A CA 1
ATOM 1352 C C . GLU A 1 192 ? -5.717 -12.129 -31.063 1.00 41.62 192 GLU A C 1
ATOM 1354 O O . GLU A 1 192 ? -5.650 -11.097 -30.415 1.00 41.62 192 GLU A O 1
ATOM 1359 N N . VAL A 1 193 ? -5.594 -13.322 -30.475 1.00 42.12 193 VAL A N 1
ATOM 1360 C CA . VAL A 1 193 ? -5.430 -13.488 -29.018 1.00 42.12 193 VAL A CA 1
ATOM 1361 C C . VAL A 1 193 ? -4.038 -13.032 -28.577 1.00 42.12 193 VAL A C 1
ATOM 1363 O O . VAL A 1 193 ? -3.893 -12.313 -27.589 1.00 42.12 193 VAL A O 1
ATOM 1366 N N . ILE A 1 194 ? -3.003 -13.387 -29.344 1.00 45.34 194 ILE A N 1
ATOM 1367 C CA . ILE A 1 194 ? -1.622 -12.961 -29.073 1.00 45.34 194 ILE A CA 1
ATOM 1368 C C . ILE A 1 194 ? -1.440 -11.467 -29.373 1.00 45.34 194 ILE A C 1
ATOM 1370 O O . ILE A 1 194 ? -0.760 -10.779 -28.618 1.00 45.34 194 ILE A O 1
ATOM 1374 N N . ASP A 1 195 ? -2.050 -10.941 -30.435 1.00 44.81 195 ASP A N 1
ATOM 1375 C CA . ASP A 1 195 ? -2.037 -9.517 -30.782 1.00 44.81 195 ASP A CA 1
ATOM 1376 C C . ASP A 1 195 ? -2.875 -8.708 -29.795 1.00 44.81 195 ASP A C 1
ATOM 1378 O O . ASP A 1 195 ? -2.466 -7.627 -29.410 1.00 44.81 195 ASP A O 1
ATOM 1382 N N . GLN A 1 196 ? -3.979 -9.237 -29.270 1.00 44.09 196 GLN A N 1
ATOM 1383 C CA . GLN A 1 196 ? -4.743 -8.601 -28.201 1.00 44.09 196 GLN A CA 1
ATOM 1384 C C . GLN A 1 196 ? -3.958 -8.594 -26.889 1.00 44.09 196 GLN A C 1
ATOM 1386 O O . GLN A 1 196 ? -3.841 -7.537 -26.275 1.00 44.09 196 GLN A O 1
ATOM 1391 N N . ALA A 1 197 ? -3.311 -9.700 -26.511 1.00 42.03 197 ALA A N 1
ATOM 1392 C CA . ALA A 1 197 ? -2.390 -9.735 -25.376 1.00 42.03 197 ALA A CA 1
ATOM 1393 C C . ALA A 1 197 ? -1.179 -8.806 -25.584 1.00 42.03 197 ALA A C 1
ATOM 1395 O O . ALA A 1 197 ? -0.738 -8.145 -24.651 1.00 42.03 197 ALA A O 1
ATOM 1396 N N . ASN A 1 198 ? -0.647 -8.692 -26.804 1.00 45.69 198 ASN A N 1
ATOM 1397 C CA . ASN A 1 198 ? 0.442 -7.772 -27.151 1.00 45.69 198 ASN A CA 1
ATOM 1398 C C . ASN A 1 198 ? -0.008 -6.316 -27.267 1.00 45.69 198 ASN A C 1
ATOM 1400 O O . ASN A 1 198 ? 0.789 -5.428 -26.999 1.00 45.69 198 ASN A O 1
ATOM 1404 N N . ARG A 1 199 ? -1.261 -6.042 -27.637 1.00 47.62 199 ARG A N 1
ATOM 1405 C CA . ARG A 1 199 ? -1.860 -4.703 -27.666 1.00 47.62 199 ARG A CA 1
ATOM 1406 C C . ARG A 1 199 ? -2.206 -4.253 -26.265 1.00 47.62 199 ARG A C 1
ATOM 1408 O O . ARG A 1 199 ? -1.982 -3.090 -25.974 1.00 47.62 199 ARG A O 1
ATOM 1415 N N . ILE A 1 200 ? -2.685 -5.143 -25.398 1.00 45.88 200 ILE A N 1
ATOM 1416 C CA . ILE A 1 200 ? -2.831 -4.903 -23.958 1.00 45.88 200 ILE A CA 1
ATOM 1417 C C . ILE A 1 200 ? -1.437 -4.645 -23.376 1.00 45.88 200 ILE A C 1
ATOM 1419 O O . ILE A 1 200 ? -1.177 -3.535 -22.917 1.00 45.88 200 ILE A O 1
ATOM 1423 N N . ARG A 1 201 ? -0.481 -5.572 -23.537 1.00 48.66 201 ARG A N 1
ATOM 1424 C CA . ARG A 1 201 ? 0.911 -5.366 -23.107 1.00 48.66 201 ARG A CA 1
ATOM 1425 C C . ARG A 1 201 ? 1.512 -4.090 -23.683 1.00 48.66 201 ARG A C 1
ATOM 1427 O O . ARG A 1 201 ? 2.057 -3.321 -22.929 1.00 48.66 201 ARG A O 1
ATOM 1434 N N . GLY A 1 202 ? 1.369 -3.772 -24.963 1.00 44.16 202 GLY A N 1
ATOM 1435 C CA . GLY A 1 202 ? 1.921 -2.553 -25.567 1.00 44.16 202 GLY A CA 1
ATOM 1436 C C . GLY A 1 202 ? 1.225 -1.268 -25.107 1.00 44.16 202 GLY A C 1
ATOM 14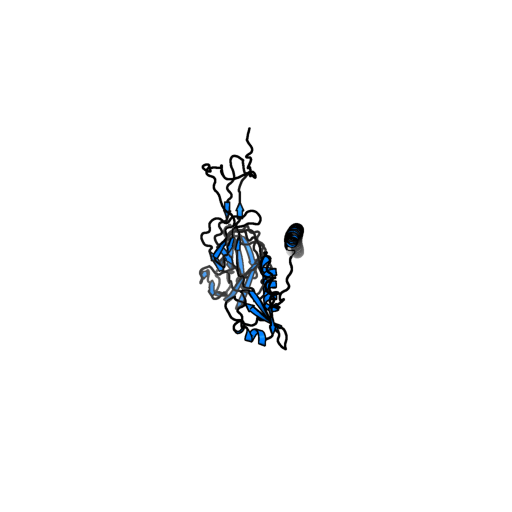37 O O . GLY A 1 202 ? 1.889 -0.252 -24.897 1.00 44.16 202 GLY A O 1
ATOM 1438 N N . ARG A 1 203 ? -0.101 -1.311 -24.903 1.00 42.34 203 ARG A N 1
ATOM 1439 C CA . ARG A 1 203 ? -0.926 -0.187 -24.426 1.00 42.34 203 ARG A CA 1
ATOM 1440 C C . ARG A 1 203 ? -0.682 0.122 -22.945 1.00 42.34 203 ARG A C 1
ATOM 1442 O O . ARG A 1 203 ? -0.837 1.283 -22.573 1.00 42.34 203 ARG A O 1
ATOM 1449 N N . TYR A 1 204 ? -0.282 -0.866 -22.140 1.00 39.66 204 TYR A N 1
ATOM 1450 C CA . TYR A 1 204 ? -0.010 -0.706 -20.704 1.00 39.66 204 TYR A CA 1
ATOM 1451 C C . TYR A 1 204 ? 1.494 -0.721 -20.341 1.00 39.66 204 TYR A C 1
ATOM 1453 O O . TYR A 1 204 ? 1.896 0.004 -19.437 1.00 39.66 204 TYR A O 1
ATOM 1461 N N . ALA A 1 205 ? 2.367 -1.412 -21.083 1.00 37.34 205 ALA A N 1
ATOM 1462 C CA . ALA A 1 205 ? 3.822 -1.476 -20.833 1.00 37.34 205 ALA A CA 1
ATOM 1463 C C . ALA A 1 205 ? 4.544 -0.158 -21.123 1.00 37.34 205 ALA A C 1
ATOM 1465 O O . ALA A 1 205 ? 5.574 0.126 -20.523 1.00 37.34 205 ALA A O 1
ATOM 1466 N N . SER A 1 206 ? 3.997 0.668 -22.018 1.00 36.25 206 SER A N 1
ATOM 1467 C CA . SER A 1 206 ? 4.506 2.020 -22.278 1.00 36.25 206 SER A CA 1
ATOM 1468 C C . SER A 1 206 ? 3.887 3.088 -21.364 1.00 36.25 206 SER A C 1
ATOM 1470 O O . SER A 1 206 ? 4.227 4.261 -21.486 1.00 36.25 206 SER A O 1
ATOM 1472 N N . ARG A 1 207 ? 2.978 2.704 -20.453 1.00 37.38 207 ARG A N 1
ATOM 1473 C CA . ARG A 1 207 ? 2.204 3.631 -19.606 1.00 37.38 207 ARG A CA 1
ATOM 1474 C C . ARG A 1 207 ? 2.285 3.369 -18.107 1.00 37.38 207 ARG A C 1
ATOM 1476 O O . ARG A 1 207 ? 1.736 4.148 -17.338 1.00 37.38 207 ARG A O 1
ATOM 1483 N N . LEU A 1 208 ? 2.989 2.329 -17.681 1.00 42.28 208 LEU A N 1
ATOM 1484 C CA . LEU A 1 208 ? 3.255 2.067 -16.267 1.00 42.28 208 LEU A CA 1
ATOM 1485 C C . LEU A 1 208 ? 4.631 2.619 -15.887 1.00 42.28 208 LEU A C 1
ATOM 1487 O O . LEU A 1 208 ? 5.511 1.919 -15.401 1.00 42.28 208 LEU A O 1
ATOM 1491 N N . CYS A 1 209 ? 4.818 3.904 -16.170 1.00 34.38 209 CYS A N 1
ATOM 1492 C CA . CYS A 1 209 ? 5.949 4.690 -15.720 1.00 34.38 209 CYS A CA 1
ATOM 1493 C C . CYS A 1 209 ? 5.444 5.668 -14.658 1.00 34.38 209 CYS A C 1
ATOM 1495 O O . CYS A 1 209 ? 4.671 6.578 -14.937 1.00 34.38 209 CYS A O 1
ATOM 1497 N N . GLY A 1 210 ? 5.882 5.476 -13.420 1.00 37.38 210 GLY A N 1
ATOM 1498 C CA . GLY A 1 210 ? 5.790 6.502 -12.392 1.00 37.38 210 GLY A CA 1
ATOM 1499 C C . GLY A 1 210 ? 7.158 6.679 -11.754 1.00 37.38 210 GLY A C 1
ATOM 1500 O O . GLY A 1 210 ? 7.935 5.732 -11.641 1.00 37.38 210 GLY A O 1
ATOM 1501 N N . MET A 1 211 ? 7.478 7.906 -11.358 1.00 38.62 211 MET A N 1
ATOM 1502 C CA . MET A 1 211 ? 8.624 8.159 -10.494 1.00 38.62 211 MET A CA 1
ATOM 1503 C C . MET A 1 211 ? 8.215 7.826 -9.062 1.00 38.62 211 MET A C 1
ATOM 1505 O O . MET A 1 211 ? 7.685 8.679 -8.360 1.00 38.62 211 MET A O 1
ATOM 1509 N N . ALA A 1 212 ? 8.482 6.604 -8.608 1.00 41.25 212 ALA A N 1
ATOM 1510 C CA . ALA A 1 212 ? 8.620 6.380 -7.177 1.00 41.25 212 ALA A CA 1
ATOM 1511 C C . ALA A 1 212 ? 10.011 6.890 -6.768 1.00 41.25 212 ALA A C 1
ATOM 1513 O O . ALA A 1 212 ? 10.980 6.136 -6.725 1.00 41.25 212 ALA A O 1
ATOM 1514 N N . SER A 1 213 ? 10.142 8.198 -6.516 1.00 42.03 213 SER A N 1
ATOM 1515 C CA . SER A 1 213 ? 11.092 8.614 -5.478 1.00 42.03 213 SER A CA 1
ATOM 1516 C C . SER A 1 213 ? 10.474 8.252 -4.121 1.00 42.03 213 SER A C 1
ATOM 1518 O O . SER A 1 213 ? 9.303 7.868 -4.063 1.00 42.03 213 SER A O 1
ATOM 1520 N N . HIS A 1 214 ? 11.207 8.433 -3.016 1.00 37.94 214 HIS A N 1
ATOM 1521 C CA . HIS A 1 214 ? 10.613 8.515 -1.664 1.00 37.94 214 HIS A CA 1
ATOM 1522 C C . HIS A 1 214 ? 9.282 9.332 -1.649 1.00 37.94 214 HIS A C 1
ATOM 1524 O O . HIS A 1 214 ? 8.407 9.098 -0.823 1.00 37.94 214 HIS A O 1
ATOM 1530 N N . ASP A 1 215 ? 9.139 10.213 -2.648 1.00 39.31 215 ASP A N 1
ATOM 1531 C CA . ASP A 1 215 ? 8.061 11.013 -3.253 1.00 39.31 215 ASP A CA 1
ATOM 1532 C C . ASP A 1 215 ? 6.616 10.519 -3.376 1.00 39.31 215 ASP A C 1
ATOM 1534 O O . ASP A 1 215 ? 5.655 11.276 -3.220 1.00 39.31 215 ASP A O 1
ATOM 1538 N N . THR A 1 216 ? 6.430 9.302 -3.882 1.00 43.84 216 THR A N 1
ATOM 1539 C CA . THR A 1 216 ? 5.154 8.963 -4.534 1.00 43.84 216 THR A CA 1
ATOM 1540 C C . THR A 1 216 ? 4.918 7.468 -4.530 1.00 43.84 216 THR A C 1
ATOM 1542 O O . THR A 1 216 ? 5.731 6.688 -5.023 1.00 43.84 216 THR A O 1
ATOM 1545 N N . LEU A 1 217 ? 3.765 7.079 -3.995 1.00 46.03 217 LEU A N 1
ATOM 1546 C CA . LEU A 1 217 ? 3.289 5.711 -4.058 1.00 46.03 217 LEU A CA 1
ATOM 1547 C C . LEU A 1 217 ? 2.473 5.508 -5.314 1.00 46.03 217 LEU A C 1
ATOM 1549 O O . LEU A 1 217 ? 1.541 6.256 -5.599 1.00 46.03 217 LEU A O 1
ATOM 1553 N N . ILE A 1 218 ? 2.846 4.480 -6.059 1.00 50.31 218 ILE A N 1
ATOM 1554 C CA . ILE A 1 218 ? 2.186 4.107 -7.297 1.00 50.31 218 ILE A CA 1
ATOM 1555 C C . ILE A 1 218 ? 1.349 2.873 -6.975 1.00 50.31 218 ILE A C 1
ATOM 1557 O O . ILE A 1 218 ? 1.890 1.789 -6.773 1.00 50.31 218 ILE A O 1
ATOM 1561 N N . SER A 1 219 ? 0.031 3.052 -6.875 1.00 47.47 219 SER A N 1
ATOM 1562 C CA . SER A 1 219 ? -0.904 1.929 -6.793 1.00 47.47 219 SER A CA 1
ATOM 1563 C C . SER A 1 219 ? -1.186 1.422 -8.200 1.00 47.47 219 SER A C 1
ATOM 1565 O O . SER A 1 219 ? -1.546 2.203 -9.083 1.00 47.47 219 SER A O 1
ATOM 1567 N N . LEU A 1 220 ? -0.993 0.124 -8.407 1.00 49.56 220 LEU A N 1
ATOM 1568 C CA . LEU A 1 220 ? -1.216 -0.543 -9.680 1.00 49.56 220 LEU A CA 1
ATOM 1569 C C . LEU A 1 220 ? -2.382 -1.510 -9.509 1.00 49.56 220 LEU A C 1
ATOM 1571 O O . LEU A 1 220 ? -2.280 -2.483 -8.768 1.00 49.56 220 LEU A O 1
ATOM 1575 N N . THR A 1 221 ? -3.496 -1.236 -10.181 1.00 40.59 221 THR A N 1
ATOM 1576 C CA . THR A 1 221 ? -4.598 -2.193 -10.303 1.00 40.59 221 THR A CA 1
ATOM 1577 C C . THR A 1 221 ? -4.420 -2.906 -11.632 1.00 40.59 221 THR A C 1
ATOM 1579 O O . THR A 1 221 ? -4.622 -2.301 -12.686 1.00 40.59 221 THR A O 1
ATOM 1582 N N . ASP A 1 222 ? -3.981 -4.162 -11.587 1.00 39.75 222 ASP A N 1
ATOM 1583 C CA . ASP A 1 222 ? -3.969 -5.003 -12.779 1.00 39.75 222 ASP A CA 1
ATOM 1584 C C . ASP A 1 222 ? -5.420 -5.268 -13.213 1.00 39.75 222 ASP A C 1
ATOM 1586 O O . ASP A 1 222 ? -6.269 -5.602 -12.387 1.00 39.75 222 ASP A O 1
ATOM 1590 N N . SER A 1 223 ? -5.728 -5.053 -14.493 1.00 37.53 223 SER A N 1
ATOM 1591 C CA . SER A 1 223 ? -7.062 -5.293 -15.053 1.00 37.53 223 SER A CA 1
ATOM 1592 C C . SER A 1 223 ? -7.156 -6.618 -15.813 1.00 37.53 223 SER A C 1
ATOM 1594 O O . SER A 1 223 ? -8.165 -6.844 -16.485 1.00 37.53 223 SER A O 1
ATOM 1596 N N . ALA A 1 224 ? -6.112 -7.449 -15.802 1.00 38.53 224 ALA A N 1
ATOM 1597 C CA . ALA A 1 224 ? -6.091 -8.711 -16.522 1.00 38.53 224 ALA A CA 1
ATOM 1598 C C . ALA A 1 224 ? -5.429 -9.816 -15.687 1.00 38.53 224 ALA A C 1
ATOM 1600 O O . ALA A 1 224 ? -4.246 -9.748 -15.386 1.00 38.53 224 ALA A O 1
ATOM 1601 N N . ASP A 1 225 ? -6.164 -10.901 -15.424 1.00 39.31 225 ASP A N 1
ATOM 1602 C CA . ASP A 1 225 ? -5.710 -12.100 -14.688 1.00 39.31 225 ASP A CA 1
ATOM 1603 C C . ASP A 1 225 ? -4.515 -12.852 -15.339 1.00 39.31 225 ASP A C 1
ATOM 1605 O O . ASP A 1 225 ? -4.167 -13.955 -14.925 1.00 39.31 225 ASP A O 1
ATOM 1609 N N . ALA A 1 226 ? -3.898 -12.297 -16.390 1.00 36.59 226 ALA A N 1
ATOM 1610 C CA . ALA A 1 226 ? -2.858 -12.930 -17.202 1.00 36.59 226 ALA A CA 1
ATOM 1611 C C . ALA A 1 226 ? -1.631 -12.033 -17.486 1.00 36.59 226 ALA A C 1
ATOM 1613 O O . ALA A 1 226 ? -0.805 -12.390 -18.332 1.00 36.59 226 ALA A O 1
ATOM 1614 N N . SER A 1 227 ? -1.500 -10.866 -16.842 1.00 43.12 227 SER A N 1
ATOM 1615 C CA . SER A 1 227 ? -0.349 -9.967 -17.025 1.00 43.12 227 SER A CA 1
ATOM 1616 C C . SER A 1 227 ? 0.636 -10.024 -15.862 1.00 43.12 227 SER A C 1
ATOM 1618 O O . SER A 1 227 ? 0.680 -9.141 -15.014 1.00 43.12 227 SER A O 1
ATOM 1620 N N . ASP A 1 228 ? 1.528 -11.010 -15.883 1.00 48.41 228 ASP A N 1
ATOM 1621 C CA . ASP A 1 228 ? 2.713 -10.957 -15.029 1.00 48.41 228 ASP A CA 1
ATOM 1622 C C . ASP A 1 228 ? 3.600 -9.765 -15.434 1.00 48.41 228 ASP A C 1
ATOM 1624 O O . ASP A 1 228 ? 3.944 -9.580 -16.610 1.00 48.41 228 ASP A O 1
ATOM 1628 N N . PHE A 1 229 ? 3.995 -8.944 -14.459 1.00 51.34 229 PHE A N 1
ATOM 1629 C CA . PHE A 1 229 ? 4.989 -7.894 -14.670 1.00 51.34 229 PHE A CA 1
ATOM 1630 C C . PHE A 1 229 ? 6.344 -8.526 -15.012 1.00 51.34 229 PHE A C 1
ATOM 1632 O O . PHE A 1 229 ? 6.962 -9.184 -14.181 1.00 51.34 229 PHE A O 1
ATOM 1639 N N . THR A 1 230 ? 6.844 -8.294 -16.227 1.00 53.38 230 THR A N 1
ATOM 1640 C CA . THR A 1 230 ? 8.103 -8.901 -16.697 1.00 53.38 230 THR A CA 1
ATOM 1641 C C . THR A 1 230 ? 9.356 -8.076 -16.390 1.00 53.38 230 THR A C 1
ATOM 1643 O O . THR A 1 230 ? 10.457 -8.529 -16.682 1.00 53.38 230 THR A O 1
ATOM 1646 N N . SER A 1 231 ? 9.218 -6.853 -15.865 1.00 56.28 231 SER A N 1
ATOM 1647 C CA . SER A 1 231 ? 10.352 -5.973 -15.533 1.00 56.28 231 SER A CA 1
ATOM 1648 C C . SER A 1 231 ? 9.966 -4.909 -14.509 1.00 56.28 231 SER A C 1
ATOM 1650 O O . SER A 1 231 ? 8.882 -4.331 -14.617 1.00 56.28 231 SER A O 1
ATOM 1652 N N . VAL A 1 232 ? 10.881 -4.572 -13.598 1.00 67.94 232 VAL A N 1
ATOM 1653 C CA . VAL A 1 232 ? 10.751 -3.438 -12.667 1.00 67.94 232 VAL A CA 1
ATOM 1654 C C . VAL A 1 232 ? 12.053 -2.651 -12.711 1.00 67.94 232 VAL A C 1
ATOM 1656 O O . VAL A 1 232 ? 13.074 -3.101 -12.200 1.00 67.94 232 VAL A O 1
ATOM 1659 N N . LYS A 1 233 ? 12.031 -1.477 -13.350 1.00 66.56 233 LYS A N 1
ATOM 1660 C CA . LYS A 1 233 ? 13.244 -0.696 -13.616 1.00 66.56 233 LYS A CA 1
ATOM 1661 C C . LYS A 1 233 ? 13.408 0.455 -12.638 1.00 66.56 233 LYS A C 1
ATOM 1663 O O . LYS A 1 233 ? 12.531 1.309 -12.525 1.00 66.56 233 LYS A O 1
ATOM 1668 N N . VAL A 1 234 ? 14.573 0.519 -12.005 1.00 69.94 234 VAL A N 1
ATOM 1669 C CA . VAL A 1 234 ? 15.034 1.700 -11.279 1.00 69.94 234 VAL A CA 1
ATOM 1670 C C . VAL A 1 234 ? 15.830 2.568 -12.242 1.00 69.94 234 VAL A C 1
ATOM 1672 O O . VAL A 1 234 ? 16.783 2.098 -12.862 1.00 69.94 234 VAL A O 1
ATOM 1675 N N . LEU A 1 235 ? 15.415 3.824 -12.394 1.00 66.81 235 LEU A N 1
ATOM 1676 C CA . LEU A 1 235 ? 16.078 4.787 -13.269 1.00 66.81 235 LEU A CA 1
ATOM 1677 C C . LEU A 1 235 ? 17.052 5.650 -12.474 1.00 66.81 235 LEU A C 1
ATOM 1679 O O . LEU A 1 235 ? 16.770 6.031 -11.335 1.00 66.81 235 LEU A O 1
ATOM 1683 N N . GLY A 1 236 ? 18.165 5.999 -13.110 1.00 64.00 236 GLY A N 1
ATOM 1684 C CA . GLY A 1 236 ? 19.102 6.971 -12.577 1.00 64.00 236 GLY A CA 1
ATOM 1685 C C . GLY A 1 236 ? 18.472 8.343 -12.353 1.00 64.00 236 GLY A C 1
ATOM 1686 O O . GLY A 1 236 ? 17.480 8.737 -12.978 1.00 64.00 236 GLY A O 1
ATOM 1687 N N . LYS A 1 237 ? 19.081 9.090 -11.441 1.00 68.88 237 LYS A N 1
ATOM 1688 C CA . LYS A 1 237 ? 18.765 10.483 -11.138 1.00 68.88 237 LYS A CA 1
ATOM 1689 C C . LYS A 1 237 ? 20.075 11.171 -10.797 1.00 68.88 237 LYS A C 1
ATOM 1691 O O . LYS A 1 237 ? 20.836 10.654 -9.990 1.00 68.88 237 LYS A O 1
ATOM 1696 N N . SER A 1 238 ? 20.302 12.325 -11.409 1.00 69.94 238 SER A N 1
ATOM 1697 C CA . SER A 1 238 ? 21.452 13.173 -11.118 1.00 69.94 238 SER A CA 1
ATOM 1698 C C . SER A 1 238 ? 21.004 14.402 -10.326 1.00 69.94 238 SER A C 1
ATOM 1700 O O . SER A 1 238 ? 19.947 14.965 -10.623 1.00 69.94 238 SER A O 1
ATOM 1702 N N . THR A 1 239 ? 21.795 14.831 -9.347 1.00 68.44 239 THR A N 1
ATOM 1703 C CA . THR A 1 239 ? 21.648 16.119 -8.656 1.00 68.44 239 THR A CA 1
ATOM 1704 C C . THR A 1 239 ? 22.944 16.921 -8.739 1.00 68.44 239 THR A C 1
ATOM 1706 O O . THR A 1 239 ? 24.039 16.361 -8.823 1.00 68.44 239 THR A O 1
ATOM 1709 N N . GLN A 1 240 ? 22.805 18.244 -8.736 1.00 63.91 240 GLN A N 1
ATOM 1710 C CA . GLN A 1 240 ? 23.885 19.202 -8.516 1.00 63.91 240 GLN A CA 1
ATOM 1711 C C . GLN A 1 240 ? 23.399 20.145 -7.419 1.00 63.91 240 GLN A C 1
ATOM 1713 O O . GLN A 1 240 ? 22.511 20.961 -7.661 1.00 63.91 240 GLN A O 1
ATOM 1718 N N . ASP A 1 241 ? 23.928 19.987 -6.209 1.00 60.06 241 ASP A N 1
ATOM 1719 C CA . ASP A 1 241 ? 23.514 20.796 -5.064 1.00 60.06 241 ASP A CA 1
ATOM 1720 C C . ASP A 1 241 ? 24.406 22.035 -4.945 1.00 60.06 241 ASP A C 1
ATOM 1722 O O . ASP A 1 241 ? 25.601 21.928 -4.672 1.00 60.06 241 ASP A O 1
ATOM 1726 N N . GLY A 1 242 ? 23.815 23.215 -5.149 1.00 61.56 242 GLY A N 1
ATOM 1727 C CA . GLY A 1 242 ? 24.471 24.515 -4.987 1.00 61.56 242 GLY A CA 1
ATOM 1728 C C . GLY A 1 242 ? 24.257 25.470 -6.164 1.00 61.56 242 GLY A C 1
ATOM 1729 O O . GLY A 1 242 ? 23.509 25.184 -7.098 1.00 61.56 242 GLY A O 1
ATOM 1730 N N . ILE A 1 243 ? 24.950 26.611 -6.124 1.00 66.56 243 ILE A N 1
ATOM 1731 C CA . ILE A 1 243 ? 25.041 27.560 -7.243 1.00 66.56 243 ILE A CA 1
ATOM 1732 C C . ILE A 1 243 ? 26.393 27.328 -7.933 1.00 66.56 243 ILE A C 1
ATOM 1734 O O . ILE A 1 243 ? 27.420 27.562 -7.295 1.00 66.56 243 ILE A O 1
ATOM 1738 N N . PRO A 1 244 ? 26.429 26.855 -9.192 1.00 62.69 244 PRO A N 1
ATOM 1739 C CA . PRO A 1 244 ? 27.683 26.688 -9.918 1.00 62.69 244 PRO A CA 1
ATOM 1740 C C . PRO A 1 244 ? 28.404 28.028 -10.078 1.00 62.69 244 PRO A C 1
ATOM 1742 O O . PRO A 1 244 ? 27.779 29.019 -10.461 1.00 62.69 244 PRO A O 1
ATOM 1745 N N . ALA A 1 245 ? 29.716 28.043 -9.845 1.00 57.03 245 ALA A N 1
ATOM 1746 C CA . ALA A 1 245 ? 30.582 29.166 -10.188 1.00 57.03 245 ALA A CA 1
ATOM 1747 C C . ALA A 1 245 ? 31.653 28.718 -11.188 1.00 57.03 245 ALA A C 1
ATOM 1749 O O . ALA A 1 245 ? 31.983 27.536 -11.290 1.00 57.03 245 ALA A O 1
ATOM 1750 N N . THR A 1 246 ? 32.192 29.665 -11.949 1.00 58.72 246 THR A N 1
ATOM 1751 C CA . THR A 1 246 ? 33.208 29.403 -12.980 1.00 58.72 246 THR A CA 1
ATOM 1752 C C . THR A 1 246 ? 34.505 28.817 -12.421 1.00 58.72 246 THR A C 1
ATOM 1754 O O . THR A 1 246 ? 35.184 28.078 -13.126 1.00 58.72 246 THR A O 1
ATOM 1757 N N . ASP A 1 247 ? 34.833 29.119 -11.167 1.00 63.59 247 ASP A N 1
ATOM 1758 C CA . ASP A 1 247 ? 35.995 28.631 -10.416 1.00 63.59 247 ASP A CA 1
ATOM 1759 C C . ASP A 1 247 ? 35.656 27.489 -9.440 1.00 63.59 247 ASP A C 1
ATOM 1761 O O . ASP A 1 247 ? 36.551 26.901 -8.834 1.00 63.59 247 ASP A O 1
ATOM 1765 N N . ALA A 1 248 ? 34.373 27.142 -9.316 1.00 58.94 248 ALA A N 1
ATOM 1766 C CA . ALA A 1 248 ? 33.876 26.064 -8.471 1.00 58.94 248 ALA A CA 1
ATOM 1767 C C . ALA A 1 248 ? 32.718 25.327 -9.175 1.00 58.94 248 ALA A C 1
ATOM 1769 O O . ALA A 1 248 ? 31.544 25.526 -8.830 1.00 58.94 248 ALA A O 1
ATOM 1770 N N . PRO A 1 249 ? 33.017 24.492 -10.192 1.00 62.16 249 PRO A N 1
ATOM 1771 C CA . PRO A 1 249 ? 32.002 23.657 -10.817 1.00 62.16 249 PRO A CA 1
ATOM 1772 C C . PRO A 1 249 ? 31.430 22.670 -9.792 1.00 62.16 249 PRO A C 1
ATOM 1774 O O . PRO A 1 249 ? 32.165 22.065 -9.011 1.00 62.16 249 PRO A O 1
ATOM 1777 N N . LEU A 1 250 ? 30.106 22.495 -9.792 1.00 62.03 250 LEU A N 1
ATOM 1778 C CA . LEU A 1 250 ? 29.448 21.571 -8.870 1.00 62.03 250 LEU A CA 1
ATOM 1779 C C . LEU A 1 250 ? 29.511 20.130 -9.384 1.00 62.03 250 LEU A C 1
ATOM 1781 O O . LEU A 1 250 ? 29.177 19.884 -10.552 1.00 62.03 250 LEU A O 1
ATOM 1785 N N . PRO A 1 251 ? 29.853 19.161 -8.517 1.00 67.25 251 PRO A N 1
ATOM 1786 C CA . PRO A 1 251 ? 29.857 17.758 -8.891 1.00 67.25 251 PRO A CA 1
ATOM 1787 C C . PRO A 1 251 ? 28.439 17.282 -9.225 1.00 67.25 251 PRO A C 1
ATOM 1789 O O . PRO A 1 251 ? 27.477 17.564 -8.509 1.00 67.25 251 PRO A O 1
ATOM 1792 N N . VAL A 1 252 ? 28.317 16.521 -10.314 1.00 68.56 252 VAL A N 1
ATOM 1793 C CA . VAL A 1 252 ? 27.084 15.808 -10.660 1.00 68.56 252 VAL A CA 1
ATOM 1794 C C . VAL A 1 252 ? 27.061 14.497 -9.881 1.00 68.56 252 VAL A C 1
ATOM 1796 O O . VAL A 1 252 ? 27.857 13.600 -10.151 1.00 68.56 252 VAL A O 1
ATOM 1799 N N . THR A 1 253 ? 26.134 14.362 -8.935 1.00 73.12 253 THR A N 1
ATOM 1800 C CA . THR A 1 253 ? 25.991 13.144 -8.123 1.00 73.12 253 THR A CA 1
ATOM 1801 C C . THR A 1 253 ? 24.834 12.298 -8.645 1.00 73.12 253 THR A C 1
ATOM 1803 O O . THR A 1 253 ? 23.738 12.815 -8.845 1.00 73.12 253 THR A O 1
ATOM 1806 N N . GLY A 1 254 ? 25.067 11.006 -8.889 1.00 67.25 254 GLY A N 1
ATOM 1807 C CA . GLY A 1 254 ? 24.018 10.043 -9.245 1.00 67.25 254 GLY A CA 1
ATOM 1808 C C . GLY A 1 254 ? 23.379 9.400 -8.009 1.00 67.25 254 GLY A C 1
ATOM 1809 O O . GLY A 1 254 ? 23.895 9.522 -6.899 1.00 67.25 254 GLY A O 1
ATOM 1810 N N . VAL A 1 255 ? 22.275 8.671 -8.183 1.00 72.94 255 VAL A N 1
ATOM 1811 C CA . VAL A 1 255 ? 21.622 7.939 -7.081 1.00 72.94 255 VAL A CA 1
ATOM 1812 C C . VAL A 1 255 ? 22.065 6.484 -7.024 1.00 72.94 255 VAL A C 1
ATOM 1814 O O . VAL A 1 255 ? 22.166 5.815 -8.052 1.00 72.94 255 VAL A O 1
ATOM 1817 N N . THR A 1 256 ? 22.245 5.970 -5.809 1.00 80.25 256 THR A N 1
ATOM 1818 C CA . THR A 1 256 ? 22.537 4.554 -5.560 1.00 80.25 256 THR A CA 1
ATOM 1819 C C . THR A 1 256 ? 21.338 3.902 -4.875 1.00 80.25 256 THR A C 1
ATOM 1821 O O . THR A 1 256 ? 21.214 3.971 -3.649 1.00 80.25 256 THR A O 1
ATOM 1824 N N . PRO A 1 257 ? 20.402 3.314 -5.638 1.00 72.81 257 PRO A N 1
ATOM 1825 C CA . PRO A 1 257 ? 19.271 2.614 -5.051 1.00 72.81 257 PRO A CA 1
ATOM 1826 C C . PRO A 1 257 ? 19.745 1.311 -4.394 1.00 72.81 257 PRO A C 1
ATOM 1828 O O . PRO A 1 257 ? 20.594 0.608 -4.932 1.00 72.81 257 PRO A O 1
ATOM 1831 N N . THR A 1 258 ? 19.176 0.974 -3.236 1.00 75.50 258 THR A N 1
ATOM 1832 C CA . THR A 1 258 ? 19.596 -0.193 -2.436 1.00 75.50 258 THR A CA 1
ATOM 1833 C C . THR A 1 258 ? 18.564 -1.318 -2.404 1.00 75.50 258 THR A C 1
ATOM 1835 O O . THR A 1 258 ? 18.916 -2.474 -2.190 1.00 75.50 258 THR A O 1
ATOM 1838 N N . LYS A 1 259 ? 17.282 -1.012 -2.630 1.00 70.56 259 LYS A N 1
ATOM 1839 C CA . LYS A 1 259 ? 16.199 -2.002 -2.626 1.00 70.56 259 LYS A CA 1
ATOM 1840 C C . LYS A 1 259 ? 15.015 -1.574 -3.487 1.00 70.56 259 LYS A C 1
ATOM 1842 O O . LYS A 1 259 ? 14.773 -0.381 -3.667 1.00 70.56 259 LYS A O 1
ATOM 1847 N N . VAL A 1 260 ? 14.232 -2.556 -3.923 1.00 71.50 260 VAL A N 1
ATOM 1848 C CA . VAL A 1 260 ? 12.878 -2.385 -4.463 1.00 71.50 260 VAL A CA 1
ATOM 1849 C C . VAL A 1 260 ? 11.913 -3.179 -3.589 1.00 71.50 260 VAL A C 1
ATOM 1851 O O . VAL A 1 260 ? 12.098 -4.374 -3.371 1.00 71.50 260 VAL A O 1
ATOM 1854 N N . SER A 1 261 ? 10.876 -2.519 -3.080 1.00 69.62 261 SER A N 1
ATOM 1855 C CA . SER A 1 261 ? 9.845 -3.145 -2.251 1.00 69.62 261 SER A CA 1
ATOM 1856 C C . SER A 1 261 ? 8.566 -3.304 -3.058 1.00 69.62 261 SER A C 1
ATOM 1858 O O . SER A 1 261 ? 7.945 -2.312 -3.433 1.00 69.62 261 SER A O 1
ATOM 1860 N N . VAL A 1 262 ? 8.150 -4.546 -3.292 1.00 71.44 262 VAL A N 1
ATOM 1861 C CA . VAL A 1 262 ? 6.832 -4.858 -3.852 1.00 71.44 262 VAL A CA 1
ATOM 1862 C C . VAL A 1 262 ? 5.914 -5.207 -2.691 1.00 71.44 262 VAL A C 1
ATOM 1864 O O . VAL A 1 262 ? 6.283 -5.959 -1.786 1.00 71.44 262 VAL A O 1
ATOM 1867 N N . ARG A 1 263 ? 4.724 -4.618 -2.667 1.00 71.88 263 ARG A N 1
ATOM 1868 C CA . ARG A 1 263 ? 3.715 -4.858 -1.636 1.00 71.88 263 ARG A CA 1
ATOM 1869 C C . ARG A 1 263 ? 2.434 -5.296 -2.328 1.00 71.88 263 ARG A C 1
ATOM 1871 O O . ARG A 1 263 ? 2.088 -4.744 -3.367 1.00 71.88 263 ARG A O 1
ATOM 1878 N N . GLY A 1 264 ? 1.765 -6.295 -1.760 1.00 74.12 264 GLY A N 1
ATOM 1879 C CA . GLY A 1 264 ? 0.387 -6.593 -2.132 1.00 74.12 264 GLY A CA 1
ATOM 1880 C C . GLY A 1 264 ? -0.556 -5.508 -1.611 1.00 74.12 264 GLY A C 1
ATOM 1881 O O . GLY A 1 264 ? -0.132 -4.487 -1.064 1.00 74.12 264 GLY A O 1
ATOM 1882 N N . LYS A 1 265 ? -1.856 -5.759 -1.732 1.00 82.56 265 LYS A N 1
ATOM 1883 C CA . LYS A 1 265 ? -2.907 -4.873 -1.219 1.00 82.56 265 LYS A CA 1
ATOM 1884 C C . LYS A 1 265 ? -2.747 -4.564 0.272 1.00 82.56 265 LYS A C 1
ATOM 1886 O O . LYS A 1 265 ? -2.868 -3.414 0.685 1.00 82.56 265 LYS A O 1
ATOM 1891 N N . ASN A 1 266 ? -2.431 -5.587 1.065 1.00 88.62 266 ASN A N 1
ATOM 1892 C CA . ASN A 1 266 ? -2.136 -5.437 2.481 1.00 88.62 266 ASN A CA 1
ATOM 1893 C C . ASN A 1 266 ? -0.666 -5.061 2.687 1.00 88.62 266 ASN A C 1
ATOM 1895 O O . ASN A 1 266 ? 0.239 -5.761 2.236 1.00 88.62 266 ASN A O 1
ATOM 1899 N N . TRP A 1 267 ? -0.439 -3.957 3.391 1.00 84.81 267 TRP A N 1
ATOM 1900 C CA . TRP A 1 267 ? 0.880 -3.397 3.675 1.00 84.81 267 TRP A CA 1
ATOM 1901 C C . TRP A 1 267 ? 1.492 -3.877 4.988 1.00 84.81 267 TRP A C 1
ATOM 1903 O O . TRP A 1 267 ? 2.690 -3.690 5.209 1.00 84.81 267 TRP A O 1
ATOM 1913 N N . ILE A 1 268 ? 0.687 -4.480 5.864 1.00 84.06 268 ILE A N 1
ATOM 1914 C CA . ILE A 1 268 ? 1.155 -4.995 7.148 1.00 84.06 268 ILE A CA 1
ATOM 1915 C C . ILE A 1 268 ? 1.564 -6.450 6.968 1.00 84.06 268 ILE A C 1
ATOM 1917 O O . ILE A 1 268 ? 0.727 -7.351 6.921 1.00 84.06 268 ILE A O 1
ATOM 1921 N N . GLY A 1 269 ? 2.874 -6.670 6.910 1.00 79.31 269 GLY A N 1
ATOM 1922 C CA . GLY A 1 269 ? 3.446 -7.970 7.229 1.00 79.31 269 GLY A CA 1
ATOM 1923 C C . GLY A 1 269 ? 3.417 -8.219 8.738 1.00 79.31 269 GLY A C 1
ATOM 1924 O O . GLY A 1 269 ? 3.184 -7.319 9.541 1.00 79.31 269 GLY A O 1
ATOM 1925 N N . TYR A 1 270 ? 3.698 -9.449 9.146 1.00 78.88 270 TYR A N 1
ATOM 1926 C CA . TYR A 1 270 ? 3.931 -9.767 10.550 1.00 78.88 270 TYR A CA 1
ATOM 1927 C C . TYR A 1 270 ? 5.435 -9.758 10.837 1.00 78.88 270 TYR A C 1
ATOM 1929 O O . TYR A 1 270 ? 6.180 -10.482 10.179 1.00 78.88 270 TYR A O 1
ATOM 1937 N N . ASN A 1 271 ? 5.895 -8.951 11.799 1.00 76.62 271 ASN A N 1
ATOM 1938 C CA . ASN A 1 271 ? 7.328 -8.861 12.123 1.00 76.62 271 ASN A CA 1
ATOM 1939 C C . ASN A 1 271 ? 7.657 -8.778 13.626 1.00 76.62 271 ASN A C 1
ATOM 1941 O O . ASN A 1 271 ? 8.809 -8.536 13.976 1.00 76.62 271 ASN A O 1
ATOM 1945 N N . ASN A 1 272 ? 6.690 -9.020 14.517 1.00 81.25 272 ASN A N 1
ATOM 1946 C CA . ASN A 1 272 ? 6.902 -8.953 15.966 1.00 81.25 272 ASN A CA 1
ATOM 1947 C C . ASN A 1 272 ? 6.753 -10.306 16.643 1.00 81.25 272 ASN A C 1
ATOM 1949 O O . ASN A 1 272 ? 5.772 -10.992 16.417 1.00 81.25 272 ASN A O 1
ATOM 1953 N N . SER A 1 273 ? 7.634 -10.656 17.576 1.00 85.75 273 SER A N 1
ATOM 1954 C CA . SER A 1 273 ? 7.577 -11.948 18.273 1.00 85.75 273 SER A CA 1
ATOM 1955 C C . SER A 1 273 ? 6.281 -12.147 19.084 1.00 85.75 273 SER A C 1
ATOM 1957 O O . SER A 1 273 ? 5.970 -11.353 19.984 1.00 85.75 273 SER A O 1
ATOM 1959 N N . LEU A 1 274 ? 5.551 -13.229 18.778 1.00 88.75 274 LEU A N 1
ATOM 1960 C CA . LEU A 1 274 ? 4.414 -13.790 19.526 1.00 88.75 274 LEU A CA 1
ATOM 1961 C C . LEU A 1 274 ? 4.663 -15.301 19.764 1.00 88.75 274 LEU A C 1
ATOM 1963 O O . LEU A 1 274 ? 5.416 -15.902 18.999 1.00 88.75 274 LEU A O 1
ATOM 1967 N N . PRO A 1 275 ? 4.066 -15.941 20.790 1.00 93.50 275 PRO A N 1
ATOM 1968 C CA . PRO A 1 275 ? 3.025 -15.437 21.687 1.00 93.50 275 PRO A CA 1
ATOM 1969 C C . PRO A 1 275 ? 3.507 -14.311 22.604 1.00 93.50 275 PRO A C 1
ATOM 1971 O O . PRO A 1 275 ? 4.672 -14.243 22.982 1.00 93.50 275 PRO A O 1
ATOM 1974 N N . TYR A 1 276 ? 2.585 -13.438 22.992 1.00 94.62 276 TYR A N 1
ATOM 1975 C CA . TYR A 1 276 ? 2.817 -12.392 23.984 1.00 94.62 276 TYR A CA 1
ATOM 1976 C C . TYR A 1 276 ? 1.709 -12.442 25.029 1.00 94.62 276 TYR A C 1
ATOM 1978 O O . TYR A 1 276 ? 0.555 -12.698 24.697 1.00 94.62 276 TYR A O 1
ATOM 1986 N N . THR A 1 277 ? 2.037 -12.245 26.302 1.00 96.25 277 THR A N 1
ATOM 1987 C CA . THR A 1 277 ? 1.044 -12.196 27.380 1.00 96.25 277 THR A CA 1
ATOM 1988 C C . THR A 1 277 ? 1.328 -10.998 28.261 1.00 96.25 277 THR A C 1
ATOM 1990 O O . THR A 1 277 ? 2.450 -10.821 28.731 1.00 96.25 277 THR A O 1
ATOM 1993 N N . ASN A 1 278 ? 0.315 -10.165 28.470 1.00 95.81 278 ASN A N 1
ATOM 1994 C CA . ASN A 1 278 ? 0.418 -8.978 29.301 1.00 95.81 278 ASN A CA 1
ATOM 1995 C C . ASN A 1 278 ? -0.911 -8.729 30.010 1.00 95.81 278 ASN A C 1
ATOM 1997 O O . ASN A 1 278 ? -1.970 -8.864 29.402 1.00 95.81 278 ASN A O 1
ATOM 2001 N N . LEU A 1 279 ? -0.839 -8.417 31.307 1.00 96.88 279 LEU A N 1
ATOM 2002 C CA . LEU A 1 279 ? -1.999 -8.109 32.153 1.00 96.88 279 LEU A CA 1
ATOM 2003 C C . LEU A 1 279 ? -3.162 -9.111 32.005 1.00 96.88 279 LEU A C 1
ATOM 2005 O O . LEU A 1 279 ? -4.319 -8.713 31.978 1.00 96.88 279 LEU A O 1
ATOM 2009 N N . GLY A 1 280 ? -2.859 -10.409 31.899 1.00 95.69 280 GLY A N 1
ATOM 2010 C CA . GLY A 1 280 ? -3.869 -11.475 31.820 1.00 95.69 280 GLY A CA 1
ATOM 2011 C C . GLY A 1 280 ? -4.434 -11.760 30.424 1.00 95.69 280 GLY A C 1
ATOM 2012 O O . GLY A 1 280 ? -5.197 -12.712 30.274 1.00 95.69 280 GLY A O 1
ATOM 2013 N N . VAL A 1 281 ? -4.020 -11.014 29.394 1.00 97.50 281 VAL A N 1
ATOM 2014 C CA . VAL A 1 281 ? -4.408 -11.257 27.997 1.00 97.50 281 VAL A CA 1
ATOM 2015 C C . VAL A 1 281 ? -3.241 -11.860 27.223 1.00 97.50 281 VAL A C 1
ATOM 2017 O O . VAL A 1 281 ? -2.131 -11.323 27.226 1.00 97.50 281 VAL A O 1
ATOM 2020 N N . LYS A 1 282 ? -3.491 -12.977 26.539 1.00 97.44 282 LYS A N 1
ATOM 2021 C CA . LYS A 1 282 ? -2.549 -13.645 25.637 1.00 97.44 282 LYS A CA 1
ATOM 2022 C C . LYS A 1 282 ? -2.908 -13.331 24.187 1.00 97.44 282 LYS A C 1
ATOM 2024 O O . LYS A 1 282 ? -4.033 -13.585 23.773 1.00 97.44 282 LYS A O 1
ATOM 2029 N N . LEU A 1 283 ? -1.931 -12.849 23.424 1.00 96.69 283 LEU A N 1
ATOM 2030 C CA . LEU A 1 283 ? -1.990 -12.630 21.981 1.00 96.69 283 LEU A CA 1
ATOM 2031 C C . LEU A 1 283 ? -1.128 -13.673 21.257 1.00 96.69 283 LEU A C 1
ATOM 2033 O O . LEU A 1 283 ? 0.030 -13.903 21.616 1.00 96.69 283 LEU A O 1
ATOM 2037 N N . THR A 1 284 ? -1.682 -14.277 20.211 1.00 95.88 284 THR A N 1
ATOM 2038 C CA . THR A 1 284 ? -0.999 -15.221 19.312 1.00 95.88 284 THR A CA 1
ATOM 2039 C C . THR A 1 284 ? -1.219 -14.823 17.857 1.00 95.88 284 THR A C 1
ATOM 2041 O O . THR A 1 284 ? -2.174 -14.109 17.555 1.00 95.88 284 THR A O 1
ATOM 2044 N N . TYR A 1 285 ? -0.333 -15.278 16.970 1.00 93.81 285 TYR A N 1
ATOM 2045 C CA . TYR A 1 285 ? -0.470 -15.113 15.526 1.00 93.81 285 TYR A CA 1
ATOM 2046 C C . TYR A 1 285 ? -0.114 -16.416 14.818 1.00 93.81 285 TYR A C 1
ATOM 2048 O O . TYR A 1 285 ? 0.911 -17.029 15.119 1.00 93.81 285 TYR A O 1
ATOM 2056 N N . SER A 1 286 ? -0.970 -16.849 13.899 1.00 90.38 286 SER A N 1
ATOM 2057 C CA . SER A 1 286 ? -0.741 -18.021 13.057 1.00 90.38 286 SER A CA 1
ATOM 2058 C C . SER A 1 286 ? -1.513 -17.867 11.753 1.00 90.38 286 SER A C 1
ATOM 2060 O O . SER A 1 286 ? -2.685 -17.495 11.776 1.00 90.38 286 SER A O 1
ATOM 2062 N N . ASN A 1 287 ? -0.859 -18.136 10.618 1.00 85.38 287 ASN A N 1
ATOM 2063 C CA . ASN A 1 287 ? -1.473 -18.129 9.284 1.00 85.38 287 ASN A CA 1
ATOM 2064 C C . ASN A 1 287 ? -2.337 -16.879 9.012 1.00 85.38 287 ASN A C 1
ATOM 2066 O O . ASN A 1 287 ? -3.509 -16.987 8.660 1.00 85.38 287 ASN A O 1
ATOM 2070 N N . GLY A 1 288 ? -1.793 -15.680 9.253 1.00 86.31 288 GLY A N 1
ATOM 2071 C CA . GLY A 1 288 ? -2.518 -14.420 9.033 1.00 86.31 288 GLY A CA 1
ATOM 2072 C C . GLY 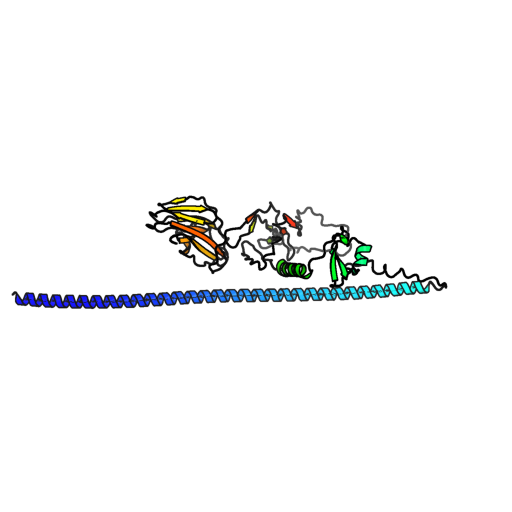A 1 288 ? -3.500 -14.023 10.139 1.00 86.31 288 GLY A C 1
ATOM 2073 O O . GLY A 1 288 ? -3.945 -12.879 10.159 1.00 86.31 288 GLY A O 1
ATOM 2074 N N . THR A 1 289 ? -3.807 -14.917 11.081 1.00 93.25 289 THR A N 1
ATOM 2075 C CA . THR A 1 289 ? -4.853 -14.717 12.092 1.00 93.25 289 THR A CA 1
ATOM 2076 C C . THR A 1 289 ? -4.251 -14.334 13.440 1.00 93.25 289 THR A C 1
ATOM 2078 O O . THR A 1 289 ? -3.432 -15.074 13.988 1.00 93.25 289 THR A O 1
ATOM 2081 N N . TYR A 1 290 ? -4.697 -13.215 14.012 1.00 94.94 290 TYR A N 1
ATOM 2082 C CA . TYR A 1 290 ? -4.435 -12.863 15.407 1.00 94.94 290 TYR A CA 1
ATOM 2083 C C . TYR A 1 290 ? -5.497 -13.491 16.303 1.00 94.94 290 TYR A C 1
ATOM 2085 O O . TYR A 1 290 ? -6.667 -13.498 15.940 1.00 94.94 290 TYR A O 1
ATOM 2093 N N . THR A 1 291 ? -5.109 -14.011 17.468 1.00 96.38 291 THR A N 1
ATOM 2094 C CA . THR A 1 291 ? -6.054 -14.531 18.474 1.00 96.38 291 THR A CA 1
ATOM 2095 C C . THR A 1 291 ? -5.725 -13.981 19.854 1.00 96.38 291 THR A C 1
ATOM 2097 O O . THR A 1 291 ? -4.576 -14.082 20.299 1.00 96.38 291 THR A O 1
ATOM 2100 N N . LEU A 1 292 ? -6.739 -13.423 20.517 1.00 96.69 292 LEU A N 1
ATOM 2101 C CA . LEU A 1 292 ? -6.698 -12.918 21.886 1.00 96.69 292 LEU A CA 1
ATOM 2102 C C . LEU A 1 292 ? -7.509 -13.823 22.812 1.00 96.69 292 LEU A C 1
ATOM 2104 O O . LEU A 1 292 ? -8.661 -14.149 22.529 1.00 96.69 292 LEU A O 1
ATOM 2108 N N . SER A 1 293 ? -6.919 -14.176 23.950 1.00 96.56 293 SER A N 1
ATOM 2109 C CA . SER A 1 293 ? -7.579 -14.968 24.989 1.00 96.56 293 SER A CA 1
ATOM 2110 C C . SER A 1 293 ? -7.212 -14.480 26.388 1.00 96.56 293 SER A C 1
ATOM 2112 O O . SER A 1 293 ? -6.033 -14.222 26.645 1.00 96.56 293 SER A O 1
ATOM 2114 N N . GLY A 1 294 ? -8.177 -14.444 27.304 1.00 96.81 294 GLY A N 1
ATOM 2115 C CA . GLY A 1 294 ? -7.962 -14.154 28.726 1.00 96.81 294 GLY A CA 1
ATOM 2116 C C . GLY A 1 294 ? -8.647 -12.872 29.193 1.00 96.81 294 GLY A C 1
ATOM 2117 O O . GLY A 1 294 ? -9.285 -12.177 28.408 1.00 96.81 294 GLY A O 1
ATOM 2118 N N . THR A 1 295 ? -8.536 -12.563 30.482 1.00 96.44 295 THR A N 1
ATOM 2119 C CA . THR A 1 295 ? -9.192 -11.398 31.094 1.00 96.44 295 THR A CA 1
ATOM 2120 C C . THR A 1 295 ? -8.170 -10.319 31.397 1.00 96.44 295 THR A C 1
ATOM 2122 O O . THR A 1 295 ? -7.183 -10.573 32.086 1.00 96.44 295 THR A O 1
ATOM 2125 N N . SER A 1 296 ? -8.419 -9.110 30.898 1.00 96.44 296 SER A N 1
ATOM 2126 C CA . SER A 1 296 ? -7.521 -7.982 31.093 1.00 96.44 296 SER A CA 1
ATOM 2127 C C . SER A 1 296 ? -7.613 -7.402 32.501 1.00 96.44 296 SER A C 1
ATOM 2129 O O . SER A 1 296 ? -8.664 -6.923 32.924 1.00 96.44 296 SER A O 1
ATOM 2131 N N . ALA A 1 297 ? -6.481 -7.360 33.199 1.00 95.56 297 ALA A N 1
ATOM 2132 C CA . ALA A 1 297 ? -6.318 -6.681 34.483 1.00 95.56 297 ALA A CA 1
ATOM 2133 C C . ALA A 1 297 ? -6.016 -5.170 34.346 1.00 95.56 297 ALA A C 1
ATOM 2135 O O . ALA A 1 297 ? -5.871 -4.484 35.354 1.00 95.56 297 ALA A O 1
ATOM 2136 N N . GLY A 1 298 ? -5.898 -4.638 33.122 1.00 95.12 298 GLY A N 1
ATOM 2137 C CA . GLY A 1 298 ? -5.576 -3.228 32.865 1.00 95.12 298 GLY A CA 1
ATOM 2138 C C . GLY A 1 298 ? -5.705 -2.858 31.384 1.00 95.12 298 GLY A C 1
ATOM 2139 O O . GLY A 1 298 ? -6.618 -3.323 30.717 1.00 95.12 298 GLY A O 1
ATOM 2140 N N . TYR A 1 299 ? -4.795 -2.049 30.841 1.00 93.75 299 TYR A N 1
ATOM 2141 C CA . TYR A 1 299 ? -4.837 -1.629 29.429 1.00 93.75 299 TYR A CA 1
ATOM 2142 C C . TYR A 1 299 ? -3.653 -2.201 28.628 1.00 93.75 299 TYR A C 1
ATOM 2144 O O . TYR A 1 299 ? -2.760 -1.441 28.238 1.00 93.75 299 TYR A O 1
ATOM 2152 N N . PRO A 1 300 ? -3.561 -3.535 28.433 1.00 95.12 300 PRO A N 1
ATOM 2153 C CA . PRO A 1 300 ? -2.457 -4.119 27.693 1.00 95.12 300 PRO A CA 1
ATOM 2154 C C . PRO A 1 300 ? -2.554 -3.739 26.216 1.00 95.12 300 PRO A C 1
ATOM 2156 O O . PRO A 1 300 ? -3.631 -3.713 25.618 1.00 95.12 300 PRO A O 1
ATOM 2159 N N . TYR A 1 301 ? -1.398 -3.482 25.617 1.00 93.19 301 TYR A N 1
ATOM 2160 C CA . TYR A 1 301 ? -1.254 -3.273 24.185 1.00 93.19 301 TYR A CA 1
ATOM 2161 C C . TYR A 1 301 ? -0.011 -4.000 23.682 1.00 93.19 301 TYR A C 1
ATOM 2163 O O . TYR A 1 301 ? 0.915 -4.301 24.440 1.00 93.19 301 TYR A O 1
ATOM 2171 N N . LYS A 1 302 ? 0.017 -4.281 22.384 1.00 93.81 302 LYS A N 1
ATOM 2172 C CA . LYS A 1 302 ? 1.170 -4.870 21.713 1.00 93.81 302 LYS A CA 1
ATOM 2173 C C . LYS A 1 302 ? 1.289 -4.282 20.319 1.00 93.81 302 LYS A C 1
ATOM 2175 O O . LYS A 1 302 ? 0.375 -4.429 19.508 1.00 93.81 302 LYS A O 1
ATOM 2180 N N . SER A 1 303 ? 2.438 -3.678 20.029 1.00 93.12 303 SER A N 1
ATOM 2181 C CA . SER A 1 303 ? 2.843 -3.433 18.651 1.00 93.12 303 SER A CA 1
ATOM 2182 C C . SER A 1 303 ? 2.940 -4.760 17.918 1.00 93.12 303 SER A C 1
ATOM 2184 O O . SER A 1 303 ? 3.565 -5.706 18.408 1.00 93.12 303 SER A O 1
ATOM 2186 N N . ILE A 1 304 ? 2.361 -4.833 16.729 1.00 92.25 304 ILE A N 1
ATOM 2187 C CA . ILE A 1 304 ? 2.408 -6.008 15.849 1.00 92.25 304 ILE A CA 1
ATOM 2188 C C . ILE A 1 304 ? 3.190 -5.749 14.564 1.00 92.25 304 ILE A C 1
ATOM 2190 O O . ILE A 1 304 ? 3.623 -6.709 13.928 1.00 92.25 304 ILE A O 1
ATOM 2194 N N . TYR A 1 305 ? 3.367 -4.474 14.217 1.00 90.94 305 TYR A N 1
ATOM 2195 C CA . TYR A 1 305 ? 4.117 -4.042 13.055 1.00 90.94 305 TYR A CA 1
ATOM 2196 C C . TYR A 1 305 ? 4.650 -2.622 13.237 1.00 90.94 305 TYR A C 1
ATOM 2198 O O . TYR A 1 305 ? 3.979 -1.774 13.830 1.00 90.94 305 TYR A O 1
ATOM 2206 N N . THR A 1 306 ? 5.836 -2.377 12.688 1.00 90.25 306 THR A N 1
ATOM 2207 C CA . THR A 1 306 ? 6.480 -1.062 12.645 1.00 90.25 306 THR A CA 1
ATOM 2208 C C . THR A 1 306 ? 6.435 -0.530 11.221 1.00 90.25 306 THR A C 1
ATOM 2210 O O . THR A 1 306 ? 6.947 -1.163 10.298 1.00 90.25 306 THR A O 1
ATOM 2213 N N . ILE A 1 307 ? 5.842 0.646 11.050 1.00 87.00 307 ILE A N 1
ATOM 2214 C CA . ILE A 1 307 ? 5.823 1.384 9.791 1.00 87.00 307 ILE A CA 1
ATOM 2215 C C . ILE A 1 307 ? 7.036 2.324 9.801 1.00 87.00 307 ILE A C 1
ATOM 2217 O O . ILE A 1 307 ? 7.077 3.230 10.640 1.00 87.00 307 ILE A O 1
ATOM 2221 N N . PRO A 1 308 ? 8.019 2.140 8.899 1.00 85.19 308 PRO A N 1
ATOM 2222 C CA . PRO A 1 308 ? 9.208 2.984 8.883 1.00 85.19 308 PRO A CA 1
ATOM 2223 C C . PRO A 1 308 ? 8.848 4.449 8.624 1.00 85.19 308 PRO A C 1
ATOM 2225 O O . PRO A 1 308 ? 7.898 4.735 7.892 1.00 85.19 308 PRO A O 1
ATOM 2228 N N . ALA A 1 309 ? 9.617 5.370 9.202 1.00 81.81 309 ALA A N 1
ATOM 2229 C CA . ALA A 1 309 ? 9.416 6.805 9.020 1.00 81.81 309 ALA A CA 1
ATOM 2230 C C . ALA A 1 309 ? 9.361 7.199 7.533 1.00 81.81 309 ALA A C 1
ATOM 2232 O O . ALA A 1 309 ? 10.079 6.634 6.706 1.00 81.81 309 ALA A O 1
ATOM 2233 N N . ASN A 1 310 ? 8.531 8.191 7.214 1.00 76.94 310 ASN A N 1
ATOM 2234 C CA . ASN A 1 310 ? 8.406 8.785 5.879 1.00 76.94 310 ASN A CA 1
ATOM 2235 C C . ASN A 1 310 ? 8.074 7.790 4.742 1.00 76.94 310 ASN A C 1
ATOM 2237 O O . ASN A 1 310 ? 8.494 7.982 3.601 1.00 76.94 310 ASN A O 1
ATOM 2241 N N . THR A 1 311 ? 7.334 6.714 5.032 1.00 75.06 311 THR A N 1
ATOM 2242 C CA . THR A 1 311 ? 6.940 5.700 4.031 1.00 75.06 311 THR A CA 1
ATOM 2243 C C . THR A 1 311 ? 5.485 5.791 3.579 1.00 75.06 311 THR A C 1
ATOM 2245 O O . THR A 1 311 ? 5.170 5.381 2.462 1.00 75.06 311 THR A O 1
ATOM 2248 N N . LEU A 1 312 ? 4.587 6.320 4.411 1.00 78.06 312 LEU A N 1
ATOM 2249 C CA . LEU A 1 312 ? 3.168 6.449 4.099 1.00 78.06 312 LEU A CA 1
ATOM 2250 C C . LEU A 1 312 ? 2.878 7.770 3.394 1.00 78.06 312 LEU A C 1
ATOM 2252 O O . LEU A 1 312 ? 3.157 8.844 3.930 1.00 78.06 312 LEU A O 1
ATOM 2256 N N . ARG A 1 313 ? 2.253 7.696 2.215 1.00 75.56 313 ARG A N 1
ATOM 2257 C CA . ARG A 1 313 ? 1.813 8.864 1.437 1.00 75.56 313 ARG A CA 1
ATOM 2258 C C . ARG A 1 313 ? 0.444 8.615 0.813 1.00 75.56 313 ARG A C 1
ATOM 2260 O O . ARG A 1 313 ? 0.245 7.627 0.118 1.00 75.56 313 ARG A O 1
ATOM 2267 N N . GLY A 1 314 ? -0.484 9.533 1.023 1.00 77.75 314 GLY A N 1
ATOM 2268 C CA . GLY A 1 314 ? -1.873 9.401 0.601 1.00 77.75 314 GLY A CA 1
ATOM 2269 C C . GLY A 1 314 ? -2.789 8.955 1.734 1.00 77.75 314 GLY A C 1
ATOM 2270 O O . GLY A 1 314 ? -2.412 8.948 2.908 1.00 77.75 314 GLY A O 1
ATOM 2271 N N . THR A 1 315 ? -4.026 8.642 1.366 1.00 82.94 315 THR A N 1
ATOM 2272 C CA . THR A 1 315 ? -5.057 8.193 2.299 1.00 82.94 315 THR A CA 1
ATOM 2273 C C . THR A 1 315 ? -4.985 6.687 2.452 1.00 82.94 315 THR A C 1
ATOM 2275 O O . THR A 1 315 ? -4.997 5.965 1.459 1.00 82.94 315 THR A O 1
ATOM 2278 N N . TYR A 1 316 ? -4.939 6.225 3.691 1.00 85.50 316 TYR A N 1
ATOM 2279 C CA . TYR A 1 316 ? -4.895 4.821 4.054 1.00 85.50 316 TYR A CA 1
ATOM 2280 C C . TYR A 1 316 ? -6.053 4.458 4.945 1.00 85.50 316 TYR A C 1
ATOM 2282 O O . TYR A 1 316 ? -6.603 5.298 5.659 1.00 85.50 316 TYR A O 1
ATOM 2290 N N . ARG A 1 317 ? -6.329 3.163 4.987 1.00 86.56 317 ARG A N 1
ATOM 2291 C CA . ARG A 1 317 ? -7.264 2.581 5.921 1.00 86.56 317 ARG A CA 1
ATOM 2292 C C . ARG A 1 317 ? -6.645 1.378 6.602 1.00 86.56 317 ARG A C 1
ATOM 2294 O O . ARG A 1 317 ? -6.252 0.410 5.958 1.00 86.56 317 ARG A O 1
ATOM 2301 N N . LEU A 1 318 ? -6.572 1.453 7.926 1.00 89.81 318 LEU A N 1
ATOM 2302 C CA . LEU A 1 318 ? -6.351 0.288 8.766 1.00 89.81 318 LEU A CA 1
ATOM 2303 C C . LEU A 1 318 ? -7.715 -0.388 8.987 1.00 89.81 318 LEU A C 1
ATOM 2305 O O . LEU A 1 318 ? -8.734 0.278 9.141 1.00 89.81 318 LEU A O 1
ATOM 2309 N N . SER A 1 319 ? -7.763 -1.710 8.967 1.00 88.00 319 SER A N 1
ATOM 2310 C CA . SER A 1 319 ? -9.004 -2.473 9.071 1.00 88.00 319 SER A CA 1
ATOM 2311 C C . SER A 1 319 ? -8.813 -3.703 9.945 1.00 88.00 319 SER A C 1
ATOM 2313 O O . SER A 1 319 ? -7.733 -4.299 9.975 1.00 88.00 319 SER A O 1
ATOM 2315 N N . LYS A 1 320 ? -9.880 -4.059 10.665 1.00 89.81 320 LYS A N 1
ATOM 2316 C CA . LYS A 1 320 ? -10.004 -5.290 11.442 1.00 89.81 320 LYS A CA 1
ATOM 2317 C C . LYS A 1 320 ? -11.148 -6.104 10.858 1.00 89.81 320 LYS A C 1
ATOM 2319 O O . LYS A 1 320 ? -12.247 -5.577 10.711 1.00 89.81 320 LYS A O 1
ATOM 2324 N N . THR A 1 321 ? -10.900 -7.370 10.544 1.00 90.44 321 THR A N 1
ATOM 2325 C CA . THR A 1 321 ? -11.947 -8.305 10.109 1.00 90.44 321 THR A CA 1
ATOM 2326 C C . THR A 1 321 ? -12.042 -9.437 11.115 1.00 90.44 321 THR A C 1
ATOM 2328 O O . THR A 1 321 ? -11.088 -10.195 11.280 1.00 90.44 321 THR A O 1
ATOM 2331 N N . VAL A 1 322 ? -13.178 -9.550 11.799 1.00 92.00 322 VAL A N 1
ATOM 2332 C CA . VAL A 1 322 ? -13.410 -10.600 12.798 1.00 92.00 322 VAL A CA 1
ATOM 2333 C C . VAL A 1 322 ? -13.510 -11.951 12.105 1.00 92.00 322 VAL A C 1
ATOM 2335 O O . VAL A 1 322 ? -14.329 -12.137 11.210 1.00 92.00 322 VAL A O 1
ATOM 2338 N N . ALA A 1 323 ? -12.686 -12.898 12.539 1.00 93.94 323 ALA A N 1
ATOM 2339 C CA . ALA A 1 323 ? -12.774 -14.294 12.131 1.00 93.94 323 ALA A CA 1
ATOM 2340 C C . ALA A 1 323 ? -13.691 -15.086 13.078 1.00 93.94 323 ALA A C 1
ATOM 2342 O O . ALA A 1 323 ? -14.454 -15.937 12.631 1.00 93.94 323 ALA A O 1
ATOM 2343 N N . SER A 1 324 ? -13.634 -14.809 14.387 1.00 95.25 324 SER A N 1
ATOM 2344 C CA . SER A 1 324 ? -14.548 -15.368 15.393 1.00 95.25 324 SER A CA 1
ATOM 2345 C C . SER A 1 324 ? -14.514 -14.568 16.705 1.00 95.25 324 SER A C 1
ATOM 2347 O O . SER A 1 324 ? -13.545 -13.854 16.967 1.00 95.25 324 SER A O 1
ATOM 2349 N N . GLY A 1 325 ? -15.539 -14.714 17.551 1.00 92.12 325 GLY A N 1
ATOM 2350 C CA . GLY A 1 325 ? -15.565 -14.142 18.905 1.00 92.12 325 GLY A CA 1
ATOM 2351 C C . GLY A 1 325 ? -16.281 -12.794 19.033 1.00 92.12 325 GLY A C 1
ATOM 2352 O O . GLY A 1 325 ? -17.211 -12.507 18.285 1.00 92.12 325 GLY A O 1
ATOM 2353 N N . THR A 1 326 ? -15.883 -12.007 20.039 1.00 80.00 326 THR A N 1
ATOM 2354 C CA . THR A 1 326 ? -16.632 -10.852 20.580 1.00 80.00 326 THR A CA 1
ATOM 2355 C C . THR A 1 326 ? -16.336 -9.487 19.945 1.00 80.00 326 THR A C 1
ATOM 2357 O O . THR A 1 326 ? -17.030 -8.534 20.281 1.00 80.00 326 THR A O 1
ATOM 2360 N N . ASP A 1 327 ? -15.353 -9.376 19.043 1.00 89.25 327 ASP A N 1
ATOM 2361 C CA . ASP A 1 327 ? -14.962 -8.120 18.366 1.00 89.25 327 ASP A CA 1
ATOM 2362 C C . ASP A 1 327 ? -14.631 -6.954 19.324 1.00 89.25 327 ASP A C 1
ATOM 2364 O O . ASP A 1 327 ? -15.082 -5.823 19.160 1.00 89.25 327 ASP A O 1
ATOM 2368 N N . THR A 1 328 ? -13.858 -7.227 20.372 1.00 89.81 328 THR A N 1
ATOM 2369 C CA . THR A 1 328 ? -13.711 -6.326 21.530 1.00 89.81 328 THR A CA 1
ATOM 2370 C C . THR A 1 328 ? -12.419 -5.518 21.541 1.00 89.81 328 THR A C 1
ATOM 2372 O O . THR A 1 328 ? -12.401 -4.384 22.016 1.00 89.81 328 THR A O 1
ATOM 2375 N N . ALA A 1 329 ? -11.320 -6.082 21.047 1.00 91.44 329 ALA A N 1
ATOM 2376 C CA . ALA A 1 329 ? -10.044 -5.386 20.977 1.00 91.44 329 ALA A CA 1
ATOM 2377 C C . ALA A 1 329 ? -10.102 -4.269 19.935 1.00 91.44 329 ALA A C 1
ATOM 2379 O O . ALA A 1 329 ? -10.767 -4.400 18.912 1.00 91.44 329 ALA A O 1
ATOM 2380 N N . TYR A 1 330 ? -9.371 -3.184 20.139 1.00 90.56 330 TYR A N 1
ATOM 2381 C CA . TYR A 1 330 ? -9.274 -2.130 19.134 1.00 90.56 330 TYR A CA 1
ATOM 2382 C C . TYR A 1 330 ? -7.876 -2.103 18.529 1.00 90.56 330 TYR A C 1
ATOM 2384 O O . TYR A 1 330 ? -6.903 -2.585 19.122 1.00 90.56 330 TYR A O 1
ATOM 2392 N N . ILE A 1 331 ? -7.790 -1.563 17.316 1.00 91.12 331 ILE A N 1
ATOM 2393 C CA . ILE A 1 331 ? -6.533 -1.427 16.590 1.00 91.12 331 ILE A CA 1
ATOM 2394 C C . ILE A 1 331 ? -6.226 0.042 16.350 1.00 91.12 331 ILE A C 1
ATOM 2396 O O . ILE A 1 331 ? -7.128 0.868 16.188 1.00 91.12 331 ILE A O 1
ATOM 2400 N N . ARG A 1 332 ? -4.938 0.379 16.336 1.00 91.25 332 ARG A N 1
ATOM 2401 C CA . ARG A 1 332 ? -4.509 1.758 16.106 1.00 91.25 332 ARG A CA 1
ATOM 2402 C C . ARG A 1 332 ? -3.168 1.869 15.410 1.00 91.25 332 ARG A C 1
ATOM 2404 O O . ARG A 1 332 ? -2.342 0.964 15.495 1.00 91.25 332 ARG A O 1
ATOM 2411 N N . ILE A 1 333 ? -2.964 3.017 14.774 1.00 90.44 333 ILE A N 1
ATOM 2412 C CA . ILE A 1 333 ? -1.651 3.503 14.346 1.00 90.44 333 ILE A CA 1
ATOM 2413 C C . ILE A 1 333 ? -1.282 4.658 15.260 1.00 90.44 333 ILE A C 1
ATOM 2415 O O . ILE A 1 333 ? -2.047 5.615 15.391 1.00 90.44 333 ILE A O 1
ATOM 2419 N N . ILE A 1 334 ? -0.128 4.552 15.907 1.00 89.56 334 ILE A N 1
ATOM 2420 C CA . ILE A 1 334 ? 0.306 5.497 16.930 1.00 89.56 334 ILE A CA 1
ATOM 2421 C C . ILE A 1 334 ? 1.780 5.851 16.754 1.00 89.56 334 ILE A C 1
ATOM 2423 O O . ILE A 1 334 ? 2.619 4.980 16.519 1.00 89.56 334 ILE A O 1
ATOM 2427 N N . ASP A 1 335 ? 2.091 7.135 16.888 1.00 90.56 335 ASP A N 1
ATOM 2428 C CA . ASP A 1 335 ? 3.460 7.615 17.031 1.00 90.56 335 ASP A CA 1
ATOM 2429 C C . ASP A 1 335 ? 3.839 7.586 18.512 1.00 90.56 335 ASP A C 1
ATOM 2431 O O . ASP A 1 335 ? 3.269 8.305 19.338 1.00 90.56 335 ASP A O 1
ATOM 2435 N N . ARG A 1 336 ? 4.791 6.710 18.842 1.00 87.38 336 ARG A N 1
ATOM 2436 C CA . ARG A 1 336 ? 5.371 6.576 20.186 1.00 87.38 336 ARG A CA 1
ATOM 2437 C C . ARG A 1 336 ? 6.718 7.273 20.339 1.00 87.38 336 ARG A C 1
ATOM 2439 O O . ARG A 1 336 ? 7.287 7.233 21.424 1.00 87.38 336 ARG A O 1
ATOM 2446 N N . THR A 1 337 ? 7.239 7.877 19.275 1.00 87.88 337 THR A N 1
ATOM 2447 C CA . THR A 1 337 ? 8.487 8.648 19.328 1.00 87.88 337 THR A CA 1
ATOM 2448 C C . THR A 1 337 ? 8.282 9.990 20.030 1.00 87.88 337 THR A C 1
ATOM 2450 O O . THR A 1 337 ? 9.231 10.585 20.534 1.00 87.88 337 THR A O 1
ATOM 2453 N N . VAL A 1 338 ? 7.027 10.433 20.131 1.00 83.94 338 VAL A N 1
ATOM 2454 C CA . VAL A 1 338 ? 6.615 11.648 20.832 1.00 83.94 338 VAL A CA 1
ATOM 2455 C C . VAL A 1 338 ? 5.976 11.335 22.187 1.00 83.94 338 VAL A C 1
ATOM 2457 O O . VAL A 1 338 ? 5.392 10.272 22.397 1.00 83.94 338 VAL A O 1
ATOM 2460 N N . THR A 1 339 ? 6.102 12.271 23.133 1.00 85.06 339 THR A N 1
ATOM 2461 C CA . THR A 1 339 ? 5.485 12.185 24.466 1.00 85.06 339 THR A CA 1
ATOM 2462 C C . THR A 1 339 ? 4.631 13.435 24.721 1.00 85.06 339 THR A C 1
ATOM 2464 O O . THR A 1 339 ? 5.192 14.531 24.734 1.00 85.06 339 THR A O 1
ATOM 2467 N N . PRO A 1 340 ? 3.308 13.306 24.952 1.00 85.06 340 PRO A N 1
ATOM 2468 C CA . PRO A 1 340 ? 2.529 12.063 24.951 1.00 85.06 340 PRO A CA 1
ATOM 2469 C C . PRO A 1 340 ? 2.432 11.433 23.551 1.00 85.06 340 PRO A C 1
ATOM 2471 O O . PRO A 1 340 ? 2.544 12.130 22.548 1.00 85.06 340 PRO A O 1
ATOM 2474 N N . ALA A 1 341 ? 2.231 10.113 23.497 1.00 87.00 341 ALA A N 1
ATOM 2475 C CA . ALA A 1 341 ? 2.071 9.389 22.236 1.00 87.00 341 ALA A CA 1
ATOM 2476 C C . ALA A 1 341 ? 0.819 9.870 21.482 1.00 87.00 341 ALA A C 1
ATOM 2478 O O . ALA A 1 341 ? -0.222 10.104 22.101 1.00 87.00 341 ALA A O 1
ATOM 2479 N N . VAL A 1 342 ? 0.913 9.988 20.156 1.00 84.88 342 VAL A N 1
ATOM 2480 C CA . VAL A 1 342 ? -0.138 10.581 19.311 1.00 84.88 342 VAL A CA 1
ATOM 2481 C C . VAL A 1 342 ? -0.750 9.515 18.393 1.00 84.88 342 VAL A C 1
ATOM 2483 O O . VAL A 1 342 ? -0.042 8.977 17.536 1.00 84.88 342 VAL A O 1
ATOM 2486 N N . PRO A 1 343 ? -2.044 9.171 18.544 1.00 83.00 343 PRO A N 1
ATOM 2487 C CA . PRO A 1 343 ? -2.725 8.259 17.632 1.00 83.00 343 PRO A CA 1
ATOM 2488 C C . PRO A 1 343 ? -3.110 8.971 16.327 1.00 83.00 343 PRO A C 1
ATOM 2490 O O . PRO A 1 343 ? -3.684 10.055 16.345 1.00 83.00 343 PRO A O 1
ATOM 2493 N N . TYR A 1 344 ? -2.833 8.333 15.190 1.00 75.81 344 TYR A N 1
ATOM 2494 C CA . TYR A 1 344 ? -3.273 8.784 13.859 1.00 75.81 344 TYR A CA 1
ATOM 2495 C C . TYR A 1 344 ? -4.586 8.128 13.426 1.00 75.81 344 TYR A C 1
ATOM 2497 O O . TYR A 1 344 ? -5.315 8.657 12.593 1.00 75.81 344 TYR A O 1
ATOM 2505 N N . SER A 1 345 ? -4.880 6.957 13.984 1.00 70.88 345 SER A N 1
ATOM 2506 C CA . SER A 1 345 ? -6.135 6.237 13.801 1.00 70.88 345 SER A CA 1
ATOM 2507 C C . SER A 1 345 ? -6.369 5.398 15.048 1.00 70.88 345 SER A C 1
ATOM 2509 O O . SER A 1 345 ? -5.513 4.580 15.373 1.00 70.88 345 SER A O 1
ATOM 2511 N N . GLU A 1 346 ? -7.515 5.551 15.710 1.00 62.41 346 GLU A N 1
ATOM 2512 C CA . GLU A 1 346 ? -7.905 4.768 16.889 1.00 62.41 346 GLU A CA 1
ATOM 2513 C C . GLU A 1 346 ? -9.397 4.430 16.808 1.00 62.41 346 GLU A C 1
ATOM 2515 O O . GLU A 1 346 ? -10.242 5.315 16.895 1.00 62.41 346 GLU A O 1
ATOM 2520 N N . SER A 1 347 ? -9.731 3.157 16.577 1.00 59.25 347 SER A N 1
ATOM 2521 C CA . SER A 1 347 ? -11.117 2.670 16.590 1.00 59.25 347 SER A CA 1
ATOM 2522 C C . SER A 1 347 ? -11.156 1.134 16.564 1.00 59.25 347 SER A C 1
ATOM 2524 O O . SER A 1 347 ? -10.185 0.475 16.186 1.00 59.25 347 SER A O 1
ATOM 2526 N N . VAL A 1 348 ? -12.303 0.553 16.927 1.00 53.44 348 VAL A N 1
ATOM 2527 C CA . VAL A 1 348 ? -12.634 -0.860 16.644 1.00 53.44 348 VAL A CA 1
ATOM 2528 C C . VAL A 1 348 ? -12.624 -1.116 15.126 1.00 53.44 348 VAL A C 1
ATOM 2530 O O . VAL A 1 348 ? -12.185 -2.173 14.671 1.00 53.44 348 VAL A O 1
ATOM 2533 N N . TYR A 1 349 ? -13.001 -0.095 14.345 1.00 54.72 349 TYR A N 1
ATOM 2534 C CA . TYR A 1 349 ? -12.935 -0.042 12.884 1.00 54.72 349 TYR A CA 1
ATOM 2535 C C . TYR A 1 349 ? -12.172 1.217 12.481 1.00 54.72 349 TYR A C 1
ATOM 2537 O O . TYR A 1 349 ? -12.707 2.323 12.561 1.00 54.72 349 TYR A O 1
ATOM 2545 N N . ALA A 1 350 ? -10.903 1.076 12.115 1.00 59.72 350 ALA A N 1
ATOM 2546 C CA . ALA A 1 350 ? -10.052 2.234 11.884 1.00 59.72 350 ALA A CA 1
ATOM 2547 C C . ALA A 1 350 ? -10.595 3.161 10.776 1.00 59.72 350 ALA A C 1
ATOM 2549 O O . ALA A 1 350 ? -11.063 2.731 9.714 1.00 59.72 350 ALA A O 1
ATOM 2550 N N . THR A 1 351 ? -10.570 4.458 11.079 1.00 68.44 351 THR A N 1
ATOM 2551 C CA . THR A 1 351 ? -10.969 5.533 10.174 1.00 68.44 351 THR A CA 1
ATOM 2552 C C . THR A 1 351 ? -9.877 5.753 9.133 1.00 68.44 351 THR A C 1
ATOM 2554 O O . THR A 1 351 ? -8.694 5.575 9.439 1.00 68.44 351 THR A O 1
ATOM 2557 N N . PRO A 1 352 ? -10.232 6.151 7.900 1.00 82.56 352 PRO A N 1
ATOM 2558 C CA . PRO A 1 352 ? -9.234 6.578 6.938 1.00 82.56 352 PRO A CA 1
ATOM 2559 C C . PRO A 1 352 ? -8.381 7.713 7.510 1.00 82.56 352 PRO A C 1
ATOM 2561 O O . PRO A 1 352 ? -8.908 8.618 8.155 1.00 82.56 352 PRO A O 1
ATOM 2564 N N . PHE A 1 353 ? -7.079 7.675 7.259 1.00 82.50 353 PHE A N 1
ATOM 2565 C CA . PHE A 1 353 ? -6.147 8.721 7.666 1.00 82.50 353 PHE A CA 1
ATOM 2566 C C . PHE A 1 353 ? -5.234 9.071 6.495 1.00 82.50 353 PHE A C 1
ATOM 2568 O O . PHE A 1 353 ? -4.896 8.214 5.678 1.00 82.50 353 PHE A O 1
ATOM 2575 N N . THR A 1 354 ? -4.840 10.336 6.397 1.00 82.81 354 THR A N 1
ATOM 2576 C CA . THR A 1 354 ? -4.027 10.830 5.283 1.00 82.81 354 THR A CA 1
ATOM 2577 C C . THR A 1 354 ? -2.642 11.204 5.778 1.00 82.81 354 THR A C 1
ATOM 2579 O O . THR A 1 354 ? -2.504 11.926 6.761 1.00 82.81 354 THR A O 1
ATOM 2582 N N . MET A 1 355 ? -1.621 10.719 5.075 1.00 78.44 355 MET A N 1
ATOM 2583 C CA . MET A 1 355 ? -0.214 11.005 5.342 1.00 78.44 355 MET A CA 1
ATOM 2584 C C . MET A 1 355 ? 0.389 11.743 4.148 1.00 78.44 355 MET A C 1
ATOM 2586 O O . MET A 1 355 ? 0.141 11.390 2.997 1.00 78.44 355 MET A O 1
ATOM 2590 N N . ASN A 1 356 ? 1.208 12.759 4.394 1.00 71.69 356 ASN A N 1
ATOM 2591 C CA . ASN A 1 356 ? 1.870 13.542 3.343 1.00 71.69 356 ASN A CA 1
ATOM 2592 C C . ASN A 1 356 ? 3.293 13.038 3.015 1.00 71.69 356 ASN A C 1
ATOM 2594 O O . ASN A 1 356 ? 3.994 13.665 2.222 1.00 71.69 356 ASN A O 1
ATOM 2598 N N . GLY A 1 357 ? 3.716 11.912 3.599 1.00 66.88 357 GLY A N 1
ATOM 2599 C CA . GLY A 1 357 ? 5.086 11.397 3.503 1.00 66.88 357 GLY A CA 1
ATOM 2600 C C . GLY A 1 357 ? 6.046 11.925 4.555 1.00 66.88 357 GLY A C 1
ATOM 2601 O O . GLY A 1 357 ? 7.202 11.523 4.543 1.00 66.88 357 GLY A O 1
ATOM 2602 N N . ILE A 1 358 ? 5.578 12.774 5.472 1.00 76.81 358 ILE A N 1
ATOM 2603 C CA . ILE A 1 358 ? 6.359 13.264 6.604 1.00 76.81 358 ILE A CA 1
ATOM 2604 C C . ILE A 1 358 ? 5.727 12.709 7.876 1.00 76.81 358 ILE A C 1
ATOM 2606 O O . ILE A 1 358 ? 4.687 13.183 8.328 1.00 76.81 358 ILE A O 1
ATOM 2610 N N . HIS A 1 359 ? 6.344 11.675 8.436 1.00 79.12 359 HIS A N 1
ATOM 2611 C CA . HIS A 1 359 ? 5.928 11.094 9.706 1.00 79.12 359 HIS A CA 1
ATOM 2612 C C . HIS A 1 359 ? 7.096 10.352 10.356 1.00 79.12 359 HIS A C 1
ATOM 2614 O O . HIS A 1 359 ? 7.939 9.766 9.671 1.00 79.12 359 HIS A O 1
ATOM 2620 N N . ASN A 1 360 ? 7.115 10.329 11.688 1.00 87.62 360 ASN A N 1
ATOM 2621 C CA . ASN A 1 360 ? 8.047 9.494 12.440 1.00 87.62 360 ASN A CA 1
ATOM 2622 C C . ASN A 1 360 ? 7.755 8.006 12.218 1.00 87.62 360 ASN A C 1
ATOM 2624 O O . ASN A 1 360 ? 6.793 7.623 11.552 1.00 87.62 360 ASN A O 1
ATOM 2628 N N . GLU A 1 361 ? 8.578 7.142 12.799 1.00 89.62 361 GLU A N 1
ATOM 2629 C CA . GLU A 1 361 ? 8.260 5.720 12.861 1.00 89.62 361 GLU A CA 1
ATOM 2630 C C . GLU A 1 361 ? 6.929 5.500 13.603 1.00 89.62 361 GLU A C 1
ATOM 2632 O O . GLU A 1 361 ? 6.737 5.992 14.716 1.00 89.62 361 GLU A O 1
ATOM 2637 N N . LEU A 1 362 ? 6.005 4.760 12.982 1.00 90.19 362 LEU A N 1
ATOM 2638 C CA . LEU A 1 362 ? 4.674 4.509 13.539 1.00 90.19 362 LEU A CA 1
ATOM 2639 C C . LEU A 1 362 ? 4.519 3.046 13.945 1.00 90.19 362 LEU A C 1
ATOM 2641 O O . LEU A 1 362 ? 5.063 2.138 13.318 1.00 90.19 362 LEU A O 1
ATOM 2645 N N . GLN A 1 363 ? 3.712 2.813 14.973 1.00 91.69 363 GLN A N 1
ATOM 2646 C CA . GLN A 1 363 ? 3.412 1.488 15.500 1.00 91.69 363 GLN A CA 1
ATOM 2647 C C . GLN A 1 363 ? 1.971 1.111 15.163 1.00 91.69 363 GLN A C 1
ATOM 2649 O O . GLN A 1 363 ? 1.047 1.862 15.475 1.00 91.69 363 GLN A O 1
ATOM 2654 N N . VAL A 1 364 ? 1.774 -0.061 14.557 1.00 92.06 364 VAL A N 1
ATOM 2655 C CA . VAL A 1 364 ? 0.453 -0.692 14.460 1.00 92.06 364 VAL A CA 1
ATOM 2656 C C . VAL A 1 364 ? 0.253 -1.533 15.708 1.00 92.06 364 VAL A C 1
ATOM 2658 O O . VAL A 1 364 ? 1.029 -2.458 15.964 1.00 92.06 364 VAL A O 1
ATOM 2661 N N . GLU A 1 365 ? -0.786 -1.235 16.478 1.00 92.38 365 GLU A N 1
ATOM 2662 C CA . GLU A 1 365 ? -1.042 -1.887 17.756 1.00 92.38 365 GLU A CA 1
ATOM 2663 C C . GLU A 1 365 ? -2.388 -2.587 17.807 1.00 92.38 365 GLU A C 1
ATOM 2665 O O . GLU A 1 365 ? -3.385 -2.105 17.270 1.00 92.38 365 GLU A O 1
ATOM 2670 N N . ILE A 1 366 ? -2.397 -3.685 18.558 1.00 93.38 366 ILE A N 1
ATOM 2671 C CA . ILE A 1 366 ? -3.601 -4.273 19.133 1.00 93.38 366 ILE A CA 1
ATOM 2672 C C . ILE A 1 366 ? -3.645 -3.835 20.594 1.00 93.38 366 ILE A C 1
ATOM 2674 O O . ILE A 1 366 ? -2.677 -4.049 21.331 1.00 93.38 366 ILE A O 1
ATOM 2678 N N . ALA A 1 367 ? -4.751 -3.228 21.010 1.00 92.50 367 ALA A N 1
ATOM 2679 C CA . ALA A 1 367 ? -4.936 -2.721 22.360 1.00 92.50 367 ALA A CA 1
ATOM 2680 C C . ALA A 1 367 ? -6.253 -3.216 22.969 1.00 92.50 367 ALA A C 1
ATOM 2682 O O . ALA A 1 367 ? -7.230 -3.509 22.277 1.00 92.50 367 ALA A O 1
ATOM 2683 N N . CYS A 1 368 ? -6.235 -3.364 24.289 1.00 93.81 368 CYS A N 1
ATOM 2684 C CA . CYS A 1 368 ? -7.308 -3.946 25.079 1.00 93.81 368 CYS A CA 1
ATOM 2685 C C . CYS A 1 368 ? -7.723 -2.988 26.201 1.00 93.81 368 CYS A C 1
ATOM 2687 O O . CYS A 1 368 ? -6.894 -2.302 26.798 1.00 93.81 368 CYS A O 1
ATOM 2689 N N . SER A 1 369 ? -9.007 -3.006 26.533 1.00 93.81 369 SER A N 1
ATOM 2690 C CA . SER A 1 369 ? -9.601 -2.332 27.688 1.00 93.81 369 SER A CA 1
ATOM 2691 C C . SER A 1 369 ? -9.517 -3.173 28.966 1.00 93.81 369 SER A C 1
ATOM 2693 O O . SER A 1 369 ? -9.505 -4.410 28.915 1.00 93.81 369 SER A O 1
ATOM 2695 N N . ALA A 1 370 ? -9.504 -2.494 30.114 1.00 95.69 370 ALA A N 1
ATOM 2696 C CA . ALA A 1 370 ? -9.477 -3.105 31.443 1.00 95.69 370 ALA A CA 1
ATOM 2697 C C . ALA A 1 370 ? -10.786 -3.814 31.800 1.00 95.69 370 ALA A C 1
ATOM 2699 O O . ALA A 1 370 ? -11.869 -3.342 31.467 1.00 95.69 370 ALA A O 1
ATOM 2700 N N . GLY A 1 371 ? -10.680 -4.948 32.496 1.00 95.06 371 GLY A N 1
ATOM 2701 C CA . GLY A 1 371 ? -11.821 -5.731 32.975 1.00 95.06 371 GLY A CA 1
ATOM 2702 C C . GLY A 1 371 ? -12.543 -6.552 31.903 1.00 95.06 371 GLY A C 1
ATOM 2703 O O . GLY A 1 371 ? -13.519 -7.223 32.221 1.00 95.06 371 GLY A O 1
ATOM 2704 N N . ILE A 1 372 ? -12.078 -6.525 30.651 1.00 95.50 372 ILE A N 1
ATOM 2705 C CA . ILE A 1 372 ? -12.702 -7.250 29.539 1.00 95.50 372 ILE A CA 1
ATOM 2706 C C . ILE A 1 372 ? -12.077 -8.637 29.379 1.00 95.50 372 ILE A C 1
ATOM 2708 O O . ILE A 1 372 ? -10.852 -8.789 29.419 1.00 95.50 372 ILE A O 1
ATOM 2712 N N . THR A 1 373 ? -12.925 -9.647 29.177 1.00 95.94 373 THR A N 1
ATOM 2713 C CA . THR A 1 373 ? -12.511 -10.992 28.765 1.00 95.94 373 THR A CA 1
ATOM 2714 C C . THR A 1 373 ? -12.508 -11.091 27.248 1.00 95.94 373 THR A C 1
ATOM 2716 O O . THR A 1 373 ? -13.535 -10.899 26.604 1.00 95.94 373 THR A O 1
ATOM 2719 N N . TYR A 1 374 ? -11.351 -11.431 26.695 1.00 96.19 374 TYR A N 1
ATOM 2720 C CA . TYR A 1 374 ? -11.131 -11.636 25.274 1.00 96.19 374 TYR A CA 1
ATOM 2721 C C . TYR A 1 374 ? -11.192 -13.126 24.952 1.00 96.19 374 TYR A C 1
ATOM 2723 O O . TYR A 1 374 ? -10.592 -13.953 25.645 1.00 96.19 374 TYR A O 1
ATOM 2731 N N . ASN A 1 375 ? -11.919 -13.449 23.890 1.00 96.25 375 ASN A N 1
ATOM 2732 C CA . ASN A 1 375 ? -11.920 -14.747 23.228 1.00 96.25 375 ASN A CA 1
ATOM 2733 C C . ASN A 1 375 ? -12.295 -14.511 21.764 1.00 96.25 375 ASN A C 1
ATOM 2735 O O . ASN A 1 375 ? -13.434 -14.731 21.353 1.00 96.25 375 ASN A O 1
ATOM 2739 N N . GLU A 1 376 ? -11.360 -13.938 21.014 1.00 95.62 376 GLU A N 1
ATOM 2740 C CA . GLU A 1 376 ? -11.602 -13.504 19.643 1.00 95.62 376 GLU A CA 1
ATOM 2741 C C . GLU A 1 376 ? -10.401 -13.770 18.742 1.00 95.62 376 GLU A C 1
ATOM 2743 O O . GLU A 1 376 ? -9.247 -13.753 19.181 1.00 95.62 376 GLU A O 1
ATOM 2748 N N . SER A 1 377 ? -10.698 -13.969 17.462 1.00 96.00 377 SER A N 1
ATOM 2749 C CA . SER A 1 377 ? -9.712 -14.075 16.397 1.00 96.00 377 SER A CA 1
ATOM 2750 C C . SER A 1 377 ? -10.075 -13.124 15.266 1.00 96.00 377 SER A C 1
ATOM 2752 O O . SER A 1 377 ? -11.249 -12.994 14.920 1.00 96.00 377 SER A O 1
ATOM 2754 N N . PHE A 1 378 ? -9.083 -12.471 14.669 1.00 94.38 378 PHE A N 1
ATOM 2755 C CA . PHE A 1 378 ? -9.300 -11.478 13.618 1.00 94.38 378 PHE A CA 1
ATOM 2756 C C . PHE A 1 378 ? -8.075 -11.292 12.721 1.00 94.38 378 PHE A C 1
ATOM 2758 O O . PHE A 1 378 ? -6.942 -11.633 13.072 1.00 94.38 378 PHE A O 1
ATOM 2765 N N . TYR A 1 379 ? -8.327 -10.705 11.558 1.00 92.62 379 TYR A N 1
ATOM 2766 C CA . TYR A 1 379 ? -7.334 -10.263 10.591 1.00 92.62 379 TYR A CA 1
ATOM 2767 C C . TYR A 1 379 ? -7.140 -8.753 10.675 1.00 92.62 379 TYR A C 1
ATOM 2769 O O . TYR A 1 379 ? -8.083 -8.019 10.981 1.00 92.62 379 TYR A O 1
ATOM 2777 N N . ILE A 1 380 ? -5.929 -8.293 10.362 1.00 91.50 380 ILE A N 1
ATOM 2778 C CA . ILE A 1 380 ? -5.608 -6.869 10.249 1.00 91.50 380 ILE A CA 1
ATOM 2779 C C . ILE A 1 380 ? -5.053 -6.594 8.856 1.00 91.50 380 ILE A C 1
ATOM 2781 O O . ILE A 1 380 ? -4.200 -7.335 8.361 1.00 91.50 380 ILE A O 1
ATOM 2785 N N . GLN A 1 381 ? -5.520 -5.507 8.247 1.00 89.88 381 GLN A N 1
ATOM 2786 C CA . GLN A 1 381 ? -5.024 -5.028 6.964 1.00 89.88 381 GLN A CA 1
ATOM 2787 C C . GLN A 1 381 ? -4.874 -3.513 6.970 1.00 89.88 381 GLN A C 1
ATOM 2789 O O . GLN A 1 381 ? -5.777 -2.794 7.393 1.00 89.88 381 GLN A O 1
ATOM 2794 N N . LEU A 1 382 ? -3.732 -3.042 6.478 1.00 89.25 382 LEU A N 1
ATOM 2795 C CA . LEU A 1 382 ? -3.519 -1.648 6.104 1.00 89.25 382 LEU A CA 1
ATOM 2796 C C . LEU A 1 382 ? -3.480 -1.585 4.589 1.00 89.25 382 LEU A C 1
ATOM 2798 O O . LEU A 1 382 ? -2.689 -2.293 3.970 1.00 89.25 382 LEU A O 1
ATOM 2802 N N . GLU A 1 383 ? -4.312 -0.735 4.014 1.00 86.44 383 GLU A N 1
ATOM 2803 C CA . GLU A 1 383 ? -4.413 -0.574 2.571 1.00 86.44 383 GLU A CA 1
ATOM 2804 C C . GLU A 1 383 ? -4.515 0.896 2.181 1.00 86.44 383 GLU A C 1
ATOM 2806 O O . GLU A 1 383 ? -4.919 1.741 2.982 1.00 86.44 383 GLU A O 1
ATOM 2811 N N . LEU A 1 384 ? -4.128 1.201 0.945 1.00 82.75 384 LEU A N 1
ATOM 2812 C CA . LEU A 1 384 ? -4.328 2.519 0.358 1.00 82.75 384 LEU A CA 1
ATOM 2813 C C . LEU A 1 384 ? -5.808 2.695 -0.016 1.00 82.75 384 LEU A C 1
ATOM 2815 O O . LEU A 1 384 ? -6.416 1.810 -0.614 1.00 82.75 384 LEU A O 1
ATOM 2819 N N . GLY A 1 385 ? -6.365 3.861 0.290 1.00 81.88 385 GLY A N 1
ATOM 2820 C CA . GLY A 1 385 ? -7.758 4.216 0.049 1.00 81.88 385 GLY A CA 1
ATOM 2821 C C . GLY A 1 385 ? -8.538 4.463 1.339 1.00 81.88 385 GLY A C 1
ATOM 2822 O O . GLY A 1 385 ? -8.025 4.349 2.448 1.00 81.88 385 GLY A O 1
ATOM 2823 N N . SER A 1 386 ? -9.805 4.838 1.179 1.00 82.81 386 SER A N 1
ATOM 2824 C CA . SER A 1 386 ? -10.712 5.200 2.277 1.00 82.81 386 SER A CA 1
ATOM 2825 C C . SER A 1 386 ? -11.808 4.166 2.548 1.00 82.81 386 SER A C 1
ATOM 2827 O O . SER A 1 386 ? -12.598 4.331 3.476 1.00 82.81 386 SER A O 1
ATOM 2829 N N . THR A 1 387 ? -11.882 3.096 1.755 1.00 81.56 387 THR A N 1
ATOM 2830 C CA . THR A 1 387 ? -12.981 2.118 1.797 1.00 81.56 387 THR A CA 1
ATOM 2831 C C . THR A 1 387 ? -12.525 0.811 2.435 1.00 81.56 387 THR A C 1
ATOM 2833 O O . THR A 1 387 ? -11.391 0.400 2.229 1.00 81.56 387 THR A O 1
ATOM 2836 N N . ASN A 1 388 ? -13.397 0.158 3.212 1.00 79.62 388 ASN A N 1
ATOM 2837 C CA . ASN A 1 388 ? -13.137 -1.197 3.705 1.00 79.62 388 ASN A CA 1
ATOM 2838 C C . ASN A 1 388 ? -13.236 -2.195 2.566 1.00 79.62 388 ASN A C 1
ATOM 2840 O O . ASN A 1 388 ? -14.285 -2.281 1.928 1.00 79.62 388 ASN A O 1
ATOM 2844 N N . THR A 1 389 ? -12.200 -2.992 2.366 1.00 85.25 389 THR A N 1
ATOM 2845 C CA . THR A 1 389 ? -12.259 -4.107 1.428 1.00 85.25 389 THR A CA 1
ATOM 2846 C C . THR A 1 389 ? -12.153 -5.448 2.155 1.00 85.25 389 THR A C 1
ATOM 2848 O O . THR A 1 389 ? -11.916 -5.512 3.362 1.00 85.25 389 THR A O 1
ATOM 2851 N N . ALA A 1 390 ? -12.386 -6.541 1.424 1.00 89.12 390 ALA A N 1
ATOM 2852 C CA . ALA A 1 390 ? -12.178 -7.881 1.955 1.00 89.12 390 ALA A CA 1
ATOM 2853 C C . ALA A 1 390 ? -10.699 -8.111 2.302 1.00 89.12 390 ALA A C 1
ATOM 2855 O O . ALA A 1 390 ? -9.807 -7.651 1.575 1.00 89.12 390 ALA A O 1
ATOM 2856 N N . TYR A 1 391 ? -10.478 -8.851 3.394 1.00 90.00 391 TYR A N 1
ATOM 2857 C CA . TYR A 1 391 ? -9.142 -9.177 3.869 1.00 90.00 391 TYR A CA 1
ATOM 2858 C C . TYR A 1 391 ? -8.342 -9.955 2.821 1.00 90.00 391 TYR A C 1
ATOM 2860 O O . TYR A 1 391 ? -8.792 -10.991 2.333 1.00 90.00 391 TYR A O 1
ATOM 2868 N N . GLU A 1 392 ? -7.124 -9.489 2.557 1.00 89.44 392 GLU A N 1
ATOM 2869 C CA . GLU A 1 392 ? -6.108 -10.217 1.800 1.00 89.44 392 GLU A CA 1
ATOM 2870 C C . GLU A 1 392 ? -4.811 -10.308 2.614 1.00 89.44 392 GLU A C 1
ATOM 2872 O O . GLU A 1 392 ? -4.373 -9.352 3.267 1.00 89.44 392 GLU A O 1
ATOM 2877 N N . ALA A 1 393 ? -4.182 -11.483 2.597 1.00 87.56 393 ALA A N 1
ATOM 2878 C CA . ALA A 1 393 ? -2.930 -11.699 3.309 1.00 87.56 393 ALA A CA 1
ATOM 2879 C C . ALA A 1 393 ? -1.789 -10.866 2.702 1.00 87.56 393 ALA A C 1
ATOM 2881 O O . ALA A 1 393 ? -1.769 -10.570 1.508 1.00 87.56 393 ALA A O 1
ATOM 2882 N N . TYR A 1 394 ? -0.809 -10.506 3.530 1.00 87.31 394 TYR A N 1
ATOM 2883 C CA . TYR A 1 394 ? 0.402 -9.844 3.057 1.00 87.31 394 TYR A CA 1
ATOM 2884 C C . TYR A 1 394 ? 1.209 -10.775 2.143 1.00 87.31 394 TYR A C 1
ATOM 2886 O O . TYR A 1 394 ? 1.618 -11.858 2.559 1.00 87.31 394 TYR A O 1
ATOM 2894 N N . THR A 1 395 ? 1.482 -10.323 0.921 1.00 82.62 395 THR A N 1
ATOM 2895 C CA . THR A 1 395 ? 2.279 -11.038 -0.094 1.00 82.62 395 THR A CA 1
ATOM 2896 C C . THR A 1 395 ? 3.492 -10.230 -0.567 1.00 82.62 395 THR A C 1
ATOM 2898 O O . THR A 1 395 ? 4.110 -10.547 -1.581 1.00 82.62 395 THR A O 1
ATOM 2901 N N . GLY A 1 396 ? 3.840 -9.154 0.148 1.00 77.88 396 GLY A N 1
ATOM 2902 C CA . GLY A 1 396 ? 4.930 -8.267 -0.249 1.00 77.88 396 GLY A CA 1
ATOM 2903 C C . GLY A 1 396 ? 6.314 -8.914 -0.143 1.00 77.88 396 GLY A C 1
ATOM 2904 O O . GLY A 1 396 ? 6.579 -9.703 0.761 1.00 77.88 396 GLY A O 1
ATOM 2905 N N . THR A 1 397 ? 7.214 -8.523 -1.044 1.00 72.75 397 THR A N 1
ATOM 2906 C CA . THR A 1 397 ? 8.603 -8.995 -1.118 1.00 72.75 397 THR A CA 1
ATOM 2907 C C . THR A 1 397 ? 9.555 -7.807 -1.252 1.00 72.75 397 THR A C 1
ATOM 2909 O O . THR A 1 397 ? 9.287 -6.864 -1.998 1.00 72.75 397 THR A O 1
ATOM 2912 N N . ASP A 1 398 ? 10.666 -7.843 -0.515 1.00 72.69 398 ASP A N 1
ATOM 2913 C CA . ASP A 1 398 ? 11.777 -6.905 -0.684 1.00 72.69 398 ASP A CA 1
ATOM 2914 C C . ASP A 1 398 ? 12.861 -7.539 -1.550 1.00 72.69 398 ASP A C 1
ATOM 2916 O O . ASP A 1 398 ? 13.435 -8.565 -1.191 1.00 72.69 398 ASP A O 1
ATOM 2920 N N . TYR A 1 399 ? 13.170 -6.889 -2.665 1.00 72.00 399 TYR A N 1
ATOM 2921 C CA . TYR A 1 399 ? 14.270 -7.247 -3.545 1.00 72.00 399 TYR A CA 1
ATOM 2922 C C . TYR A 1 399 ? 15.453 -6.347 -3.209 1.00 72.00 399 TYR A C 1
ATOM 2924 O O . TYR A 1 399 ? 15.441 -5.148 -3.500 1.00 72.00 399 TYR A O 1
ATOM 2932 N N . GLN A 1 400 ? 16.461 -6.915 -2.548 1.00 79.38 400 GLN A N 1
ATOM 2933 C CA . GLN A 1 400 ? 17.724 -6.213 -2.344 1.00 79.38 400 GLN A CA 1
ATOM 2934 C C . GLN A 1 400 ? 18.401 -6.036 -3.698 1.00 79.38 400 GLN A C 1
ATOM 2936 O O . GLN A 1 400 ? 18.523 -6.992 -4.466 1.00 79.38 400 GLN A O 1
ATOM 2941 N N . LEU A 1 401 ? 18.814 -4.809 -3.992 1.00 77.56 401 LEU A N 1
ATOM 2942 C CA . LEU A 1 401 ? 19.612 -4.542 -5.177 1.00 77.56 401 LEU A CA 1
ATOM 2943 C C . LEU A 1 401 ? 21.076 -4.874 -4.852 1.00 77.56 401 LEU A C 1
ATOM 2945 O O . LEU A 1 401 ? 21.496 -4.716 -3.701 1.00 77.56 401 LEU A O 1
ATOM 2949 N N . PRO A 1 402 ? 21.865 -5.345 -5.831 1.00 80.38 402 PRO A N 1
ATOM 2950 C CA . PRO A 1 402 ? 23.304 -5.475 -5.649 1.00 80.38 402 PRO A CA 1
ATOM 2951 C C . PRO A 1 402 ? 23.926 -4.103 -5.345 1.00 80.38 402 PRO A C 1
ATOM 2953 O O . PRO A 1 402 ? 23.292 -3.061 -5.511 1.00 80.38 402 PRO A O 1
ATOM 2956 N N . ALA A 1 403 ? 25.183 -4.084 -4.901 1.00 83.81 403 ALA A N 1
ATOM 2957 C CA . ALA A 1 403 ? 25.918 -2.833 -4.757 1.00 83.81 403 ALA A CA 1
ATOM 2958 C C . ALA A 1 403 ? 26.132 -2.203 -6.146 1.00 83.81 403 ALA A C 1
ATOM 2960 O O . ALA A 1 403 ? 27.038 -2.594 -6.878 1.00 83.81 403 ALA A O 1
ATOM 2961 N N . LEU A 1 404 ? 25.262 -1.262 -6.512 1.00 79.81 404 LEU A N 1
ATOM 2962 C CA . LEU A 1 404 ? 25.315 -0.541 -7.781 1.00 79.81 404 LEU A CA 1
ATOM 2963 C C . LEU A 1 404 ? 26.222 0.687 -7.649 1.00 79.81 404 LEU A C 1
ATOM 2965 O O . LEU A 1 404 ? 26.172 1.404 -6.647 1.00 79.81 404 LEU A O 1
ATOM 2969 N N . SER A 1 405 ? 27.016 0.981 -8.680 1.00 79.19 405 SER A N 1
ATOM 2970 C CA . SER A 1 405 ? 27.569 2.330 -8.838 1.00 79.19 405 SER A CA 1
ATOM 2971 C C . SER A 1 405 ? 26.441 3.311 -9.179 1.00 79.19 405 SER A C 1
ATOM 2973 O O . SER A 1 405 ? 25.403 2.914 -9.720 1.00 79.19 405 SER A O 1
ATOM 2975 N N . ALA A 1 406 ? 26.625 4.590 -8.847 1.00 78.69 406 ALA A N 1
ATOM 2976 C CA . ALA A 1 406 ? 25.587 5.612 -8.969 1.00 78.69 406 ALA A CA 1
ATOM 2977 C C . ALA A 1 406 ? 24.971 5.639 -10.380 1.00 78.69 406 ALA A C 1
ATOM 2979 O O . ALA A 1 406 ? 25.694 5.673 -11.372 1.00 78.69 406 ALA A O 1
ATOM 2980 N N . LEU A 1 407 ? 23.640 5.582 -10.478 1.00 77.38 407 LEU A N 1
ATOM 2981 C CA . LEU A 1 407 ? 22.896 5.632 -11.739 1.00 77.38 407 LEU A CA 1
ATOM 2982 C C . LEU A 1 407 ? 22.574 7.091 -12.085 1.00 77.38 407 LEU A C 1
ATOM 2984 O O . LEU A 1 407 ? 21.963 7.808 -11.282 1.00 77.38 407 LEU A O 1
ATOM 2988 N N . HIS A 1 408 ? 22.929 7.518 -13.296 1.00 68.50 408 HIS A N 1
ATOM 2989 C CA . HIS A 1 408 ? 22.796 8.908 -13.734 1.00 68.50 408 HIS A CA 1
ATOM 2990 C C . HIS A 1 408 ? 21.617 9.131 -14.686 1.00 68.50 408 HIS A C 1
ATOM 2992 O O . HIS A 1 408 ? 21.065 8.201 -15.277 1.00 68.50 408 HIS A O 1
ATOM 2998 N N . ARG A 1 409 ? 21.221 10.399 -14.841 1.00 73.81 409 ARG A N 1
ATOM 2999 C CA . ARG A 1 409 ? 20.239 10.847 -15.838 1.00 73.81 409 ARG A CA 1
ATOM 3000 C C . ARG A 1 409 ? 20.603 12.208 -16.422 1.00 73.81 409 ARG A C 1
ATOM 3002 O O . ARG A 1 409 ? 20.970 13.113 -15.677 1.00 73.81 409 ARG A O 1
ATOM 3009 N N . ILE A 1 410 ? 20.432 12.354 -17.737 1.00 58.38 410 ILE A N 1
ATOM 3010 C CA . ILE A 1 410 ? 20.559 13.604 -18.496 1.00 58.38 410 ILE A CA 1
ATOM 3011 C C . ILE A 1 410 ? 19.338 13.713 -19.419 1.00 58.38 410 ILE A C 1
ATOM 3013 O O . ILE A 1 410 ? 19.200 12.973 -20.392 1.00 58.38 410 ILE A O 1
ATOM 3017 N N . GLY A 1 411 ? 18.411 14.620 -19.098 1.00 62.00 411 GLY A N 1
ATOM 3018 C CA . GLY A 1 411 ? 17.157 14.763 -19.845 1.00 62.00 411 GLY A CA 1
ATOM 3019 C C . GLY A 1 411 ? 16.348 13.456 -19.901 1.00 62.00 411 GLY A C 1
ATOM 3020 O O . GLY A 1 411 ? 15.981 12.881 -18.869 1.00 62.00 411 GLY A O 1
ATOM 3021 N N . SER A 1 412 ? 16.053 12.984 -21.114 1.00 58.22 412 SER A N 1
ATOM 3022 C CA . SER A 1 412 ? 15.335 11.726 -21.366 1.00 58.22 412 SER A CA 1
ATOM 3023 C C . SER A 1 412 ? 16.225 10.477 -21.322 1.00 58.22 412 SER A C 1
ATOM 3025 O O . SER A 1 412 ? 15.692 9.371 -21.261 1.00 58.22 412 SER A O 1
ATOM 3027 N N . ILE A 1 413 ? 17.552 10.635 -21.308 1.00 57.78 413 ILE A N 1
ATOM 3028 C CA . ILE A 1 413 ? 18.524 9.537 -21.268 1.00 57.78 413 ILE A CA 1
ATOM 3029 C C . ILE A 1 413 ? 18.858 9.232 -19.805 1.00 57.78 413 ILE A C 1
ATOM 3031 O O . ILE A 1 413 ? 19.212 10.132 -19.044 1.00 57.78 413 ILE A O 1
ATOM 3035 N N . ALA A 1 414 ? 18.747 7.970 -19.398 1.00 65.88 414 ALA A N 1
ATOM 3036 C CA . ALA A 1 414 ? 19.038 7.531 -18.035 1.00 65.88 414 ALA A CA 1
ATOM 3037 C C . ALA A 1 414 ? 19.761 6.186 -18.032 1.00 65.88 414 ALA A C 1
ATOM 3039 O O . ALA A 1 414 ? 19.463 5.324 -18.861 1.00 65.88 414 ALA A O 1
ATOM 3040 N N . ASP A 1 415 ? 20.651 5.990 -17.065 1.00 68.06 415 ASP A N 1
ATOM 3041 C CA . ASP A 1 415 ? 21.065 4.652 -16.657 1.00 68.06 415 ASP A CA 1
ATOM 3042 C C . ASP A 1 415 ? 19.876 3.927 -16.014 1.00 68.06 415 ASP A C 1
ATOM 3044 O O . ASP A 1 415 ? 18.963 4.556 -15.461 1.00 68.06 415 ASP A O 1
ATOM 3048 N N . SER A 1 416 ? 19.876 2.598 -16.058 1.00 77.75 416 SER A N 1
ATOM 3049 C CA . SER A 1 416 ? 18.811 1.814 -15.436 1.00 77.75 416 SER A CA 1
ATOM 3050 C C . SER A 1 416 ? 19.287 0.473 -14.910 1.00 77.75 416 SER A C 1
ATOM 3052 O O . SER A 1 416 ? 20.153 -0.153 -15.514 1.00 77.75 416 SER A O 1
ATOM 3054 N N . TYR A 1 417 ? 18.637 0.001 -13.851 1.00 77.62 417 TYR A N 1
ATOM 3055 C CA . TYR A 1 417 ? 18.762 -1.364 -13.356 1.00 77.62 417 TYR A CA 1
ATOM 3056 C C . TYR A 1 417 ? 17.386 -2.033 -13.323 1.00 77.62 417 TYR A C 1
ATOM 3058 O O . TYR A 1 417 ? 16.441 -1.475 -12.763 1.00 77.62 417 TYR A O 1
ATOM 3066 N N . ASP A 1 418 ? 17.260 -3.212 -13.927 1.00 77.50 418 ASP A N 1
ATOM 3067 C CA . ASP A 1 418 ? 16.037 -4.015 -13.880 1.00 77.50 418 ASP A CA 1
ATOM 3068 C C . ASP A 1 418 ? 16.103 -5.036 -12.739 1.00 77.50 418 ASP A C 1
ATOM 3070 O O . ASP A 1 418 ? 16.880 -5.987 -12.778 1.00 77.50 418 ASP A O 1
ATOM 3074 N N . ALA A 1 419 ? 15.257 -4.852 -11.726 1.00 69.94 419 ALA A N 1
ATOM 3075 C CA . ALA A 1 419 ? 15.224 -5.692 -10.534 1.00 69.94 419 ALA A CA 1
ATOM 3076 C C . ALA A 1 419 ? 14.730 -7.123 -10.794 1.00 69.94 419 ALA A C 1
ATOM 3078 O O . ALA A 1 419 ? 14.993 -7.999 -9.976 1.00 69.94 419 ALA A O 1
ATOM 3079 N N . VAL A 1 420 ? 14.037 -7.370 -11.912 1.00 67.75 420 VAL A N 1
ATOM 3080 C CA . VAL A 1 420 ? 13.526 -8.707 -12.259 1.00 67.75 420 VAL A CA 1
ATOM 3081 C C . VAL A 1 420 ? 14.583 -9.522 -13.000 1.00 67.75 420 VAL A C 1
ATOM 3083 O O . VAL A 1 420 ? 14.804 -10.686 -12.676 1.00 67.75 420 VAL A O 1
ATOM 3086 N N . SER A 1 421 ? 15.247 -8.919 -13.989 1.00 70.56 421 SER A N 1
ATOM 3087 C CA . SER A 1 421 ? 16.249 -9.605 -14.817 1.00 70.56 421 SER A CA 1
ATOM 3088 C C . SER A 1 421 ? 17.684 -9.479 -14.293 1.00 70.56 421 SER A C 1
ATOM 3090 O O . SER A 1 421 ? 18.552 -10.243 -14.709 1.00 70.56 421 SER A O 1
ATOM 3092 N N . GLY A 1 422 ? 17.948 -8.522 -13.400 1.00 73.31 422 GLY A N 1
ATOM 3093 C CA . GLY A 1 422 ? 19.290 -8.180 -12.925 1.00 73.31 422 GLY A CA 1
ATOM 3094 C C . GLY A 1 422 ? 20.131 -7.397 -13.939 1.00 73.31 422 GLY A C 1
ATOM 3095 O O . GLY A 1 422 ? 21.324 -7.202 -13.720 1.00 73.31 422 GLY A O 1
ATOM 3096 N N . LEU A 1 423 ? 19.543 -6.967 -15.061 1.00 77.44 423 LEU A N 1
ATOM 3097 C CA . LEU A 1 423 ? 20.271 -6.281 -16.123 1.00 77.44 423 LEU A CA 1
ATOM 3098 C C . LEU A 1 423 ? 20.512 -4.807 -15.775 1.00 77.44 423 LEU A C 1
ATOM 3100 O O . LEU A 1 423 ? 19.573 -4.034 -15.570 1.00 77.44 423 LEU A O 1
ATOM 3104 N N . GLU A 1 424 ? 21.780 -4.409 -15.797 1.00 81.56 424 GLU A N 1
ATOM 3105 C CA . GLU A 1 424 ? 22.221 -3.020 -15.703 1.00 81.56 424 GLU A CA 1
ATOM 3106 C C . GLU A 1 424 ? 22.464 -2.439 -17.104 1.00 81.56 424 GLU A C 1
ATOM 3108 O O . GLU A 1 424 ? 23.061 -3.077 -17.968 1.00 81.56 424 GLU A O 1
ATOM 3113 N N . THR A 1 425 ? 21.988 -1.220 -17.351 1.00 78.44 425 THR A N 1
ATOM 3114 C CA . THR A 1 425 ? 22.203 -0.480 -18.601 1.00 78.44 425 THR A CA 1
ATOM 3115 C C . THR A 1 425 ? 22.826 0.871 -18.287 1.00 78.44 425 THR A C 1
ATOM 3117 O O . THR A 1 425 ? 22.218 1.685 -17.589 1.00 78.44 425 THR A O 1
ATOM 3120 N N . ARG A 1 426 ? 24.023 1.107 -18.833 1.00 80.56 426 ARG A N 1
ATOM 3121 C CA . ARG A 1 426 ? 24.769 2.364 -18.722 1.00 80.56 426 ARG A CA 1
ATOM 3122 C C . ARG A 1 426 ? 24.686 3.131 -20.028 1.00 80.56 426 ARG A C 1
ATOM 3124 O O . ARG A 1 426 ? 25.233 2.697 -21.036 1.00 80.56 426 ARG A O 1
ATOM 3131 N N . ASN A 1 427 ? 23.983 4.253 -19.992 1.00 72.19 427 ASN A N 1
ATOM 3132 C CA . ASN A 1 427 ? 23.814 5.154 -21.128 1.00 72.19 427 ASN A CA 1
ATOM 3133 C C . ASN A 1 427 ? 24.618 6.449 -20.952 1.00 72.19 427 ASN A C 1
ATOM 3135 O O . ASN A 1 427 ? 24.732 7.222 -21.901 1.00 72.19 427 ASN A O 1
ATOM 3139 N N . ILE A 1 428 ? 25.149 6.704 -19.751 1.00 65.31 428 ILE A N 1
ATOM 3140 C CA . ILE A 1 428 ? 25.895 7.917 -19.417 1.00 65.31 428 ILE A CA 1
ATOM 3141 C C . ILE A 1 428 ? 27.313 7.540 -18.978 1.00 65.31 428 ILE A C 1
ATOM 3143 O O . ILE A 1 428 ? 27.504 6.804 -18.012 1.00 65.31 428 ILE A O 1
ATOM 3147 N N . GLY A 1 429 ? 28.308 8.058 -19.702 1.00 65.94 429 GLY A N 1
ATOM 3148 C CA . GLY A 1 429 ? 29.716 7.999 -19.309 1.00 65.94 429 GLY A CA 1
ATOM 3149 C C . GLY A 1 429 ? 30.075 9.144 -18.362 1.00 65.94 429 GLY A C 1
ATOM 3150 O O . GLY A 1 429 ? 29.542 10.246 -18.492 1.00 65.94 429 GLY A O 1
ATOM 3151 N N . ILE A 1 430 ? 30.977 8.882 -17.417 1.00 67.38 430 ILE A N 1
ATOM 3152 C CA . ILE A 1 430 ? 31.547 9.896 -16.524 1.00 67.38 430 ILE A CA 1
ATOM 3153 C C . ILE A 1 430 ? 33.013 10.066 -16.906 1.00 67.38 430 ILE A C 1
ATOM 3155 O O . ILE A 1 430 ? 33.789 9.118 -16.802 1.00 67.38 430 ILE A O 1
ATOM 3159 N N . GLU A 1 431 ? 33.387 11.275 -17.311 1.00 65.69 431 GLU A N 1
ATOM 3160 C CA . GLU A 1 431 ? 34.782 11.669 -17.497 1.00 65.69 431 GLU A CA 1
ATOM 3161 C C . GLU A 1 431 ? 35.175 12.619 -16.365 1.00 65.69 431 GLU A C 1
ATOM 3163 O O . GLU A 1 431 ? 34.467 13.582 -16.068 1.00 65.69 431 GLU A O 1
ATOM 3168 N N . THR A 1 432 ? 36.280 12.305 -15.691 1.00 66.38 432 THR A N 1
ATOM 3169 C CA . THR A 1 432 ? 36.866 13.161 -14.655 1.00 66.38 432 THR A CA 1
ATOM 3170 C C . THR A 1 432 ? 38.047 13.878 -15.275 1.00 66.38 432 THR A C 1
ATOM 3172 O O . THR A 1 432 ? 38.971 13.210 -15.729 1.00 66.38 432 THR A O 1
ATOM 3175 N N . PHE A 1 433 ? 37.995 15.209 -15.288 1.00 62.41 433 PHE A N 1
ATOM 3176 C CA . PHE A 1 433 ? 39.106 16.038 -15.734 1.00 62.41 433 PHE A CA 1
ATOM 3177 C C . PHE A 1 433 ? 39.993 16.374 -14.529 1.00 62.41 433 PHE A C 1
ATOM 3179 O O . PHE A 1 433 ? 39.526 17.025 -13.591 1.00 62.41 433 PHE A O 1
ATOM 3186 N N . ASP A 1 434 ? 41.237 15.905 -14.525 1.00 66.19 434 ASP A N 1
ATOM 3187 C CA . ASP A 1 434 ? 42.226 16.103 -13.461 1.00 66.19 434 ASP A CA 1
ATOM 3188 C C . ASP A 1 434 ? 43.279 17.177 -13.795 1.00 66.19 434 ASP A C 1
ATOM 3190 O O . ASP A 1 434 ? 44.143 17.489 -12.971 1.00 66.19 434 ASP A O 1
ATOM 3194 N N . GLY A 1 435 ? 43.175 17.792 -14.978 1.00 57.03 435 GLY A N 1
ATOM 3195 C CA . GLY A 1 435 ? 44.057 18.860 -15.437 1.00 57.03 435 GLY A CA 1
ATOM 3196 C C . GLY A 1 435 ? 45.319 18.359 -16.140 1.00 57.03 435 GLY A C 1
ATOM 3197 O O . GLY A 1 435 ? 46.157 19.178 -16.522 1.00 57.03 435 GLY A O 1
ATOM 3198 N N . THR A 1 436 ? 45.469 17.045 -16.331 1.00 58.72 436 THR A N 1
ATOM 3199 C CA . THR A 1 436 ? 46.557 16.445 -17.118 1.00 58.72 436 THR A CA 1
ATOM 3200 C C . THR A 1 436 ? 46.146 16.112 -18.555 1.00 58.72 436 THR A C 1
ATOM 3202 O O . THR A 1 436 ? 46.976 15.661 -19.352 1.00 58.72 436 THR A O 1
ATOM 3205 N N . GLU A 1 437 ? 44.889 16.368 -18.927 1.00 64.06 437 GLU A N 1
ATOM 3206 C CA . GLU A 1 437 ? 44.372 16.062 -20.256 1.00 64.06 437 GLU A CA 1
ATOM 3207 C C . GLU A 1 437 ? 45.035 16.918 -21.340 1.00 64.06 437 GLU A C 1
ATOM 3209 O O . GLU A 1 437 ? 45.150 18.142 -21.247 1.00 64.06 437 GLU A O 1
ATOM 3214 N N . SER A 1 438 ? 45.440 16.269 -22.434 1.00 54.03 438 SER A N 1
ATOM 3215 C CA . SER A 1 438 ? 45.949 16.963 -23.613 1.00 54.03 438 SER A CA 1
ATOM 3216 C C . SER A 1 438 ? 44.784 17.308 -24.544 1.00 54.03 438 SER A C 1
ATOM 3218 O O . SER A 1 438 ? 44.293 16.463 -25.287 1.00 54.03 438 SER A O 1
ATOM 3220 N N . PHE A 1 439 ? 44.337 18.565 -24.527 1.00 53.72 439 PHE A N 1
ATOM 3221 C CA . PHE A 1 439 ? 43.212 19.049 -25.349 1.00 53.72 439 PHE A CA 1
ATOM 3222 C C . PHE A 1 439 ? 43.543 19.222 -26.845 1.00 53.72 439 PHE A C 1
ATOM 3224 O O . PHE A 1 439 ? 42.749 19.776 -27.607 1.00 53.72 439 PHE A O 1
ATOM 3231 N N . ILE A 1 440 ? 44.715 18.763 -27.293 1.00 51.31 440 ILE A N 1
ATOM 3232 C CA . ILE A 1 440 ? 45.146 18.838 -28.689 1.00 51.31 440 ILE A CA 1
ATOM 3233 C C . ILE A 1 440 ? 44.931 17.464 -29.325 1.00 51.31 440 ILE A C 1
ATOM 3235 O O . ILE A 1 440 ? 45.766 16.574 -29.194 1.00 51.31 440 ILE A O 1
ATOM 3239 N N . ASN A 1 441 ? 43.821 17.290 -30.044 1.00 43.69 441 ASN A N 1
ATOM 3240 C CA . ASN A 1 441 ? 43.655 16.155 -30.949 1.00 43.69 441 ASN A CA 1
ATOM 3241 C C . ASN A 1 441 ? 44.243 16.530 -32.327 1.00 43.69 441 ASN A C 1
ATOM 3243 O O . ASN A 1 441 ? 43.681 17.398 -32.999 1.00 43.69 441 ASN A O 1
ATOM 3247 N N . PRO A 1 442 ? 45.357 15.921 -32.778 1.00 46.44 442 PRO A N 1
ATOM 3248 C CA . PRO A 1 442 ? 46.043 16.307 -34.014 1.00 46.44 442 PRO A CA 1
ATOM 3249 C C . PRO A 1 442 ? 45.336 15.858 -35.308 1.00 46.44 442 PRO A C 1
ATOM 3251 O O . PRO A 1 442 ? 45.883 16.058 -36.389 1.00 46.44 442 PRO A O 1
ATOM 3254 N N . THR A 1 443 ? 44.135 15.271 -35.236 1.00 47.19 443 THR A N 1
ATOM 3255 C CA . THR A 1 443 ? 43.513 14.579 -36.385 1.00 47.19 443 THR A CA 1
ATOM 3256 C C . THR A 1 443 ? 42.211 15.197 -36.910 1.00 47.19 443 THR A C 1
ATOM 3258 O O . THR A 1 443 ? 41.501 14.540 -37.666 1.00 47.19 443 THR A O 1
ATOM 3261 N N . LEU A 1 444 ? 41.863 16.441 -36.557 1.00 44.62 444 LEU A N 1
ATOM 3262 C CA . LEU A 1 444 ? 40.609 17.056 -37.021 1.00 44.62 444 LEU A CA 1
ATOM 3263 C C . LEU A 1 444 ? 40.829 18.281 -37.924 1.00 44.62 444 LEU A C 1
ATOM 3265 O O . LEU A 1 444 ? 41.264 19.345 -37.489 1.00 44.62 444 LEU A O 1
ATOM 3269 N N . SER A 1 445 ? 40.467 18.101 -39.199 1.00 37.62 445 SER A N 1
ATOM 3270 C CA . SER A 1 445 ? 40.152 19.139 -40.193 1.00 37.62 445 SER A CA 1
ATOM 3271 C C . SER A 1 445 ? 38.892 19.947 -39.776 1.00 37.62 445 SER A C 1
ATOM 3273 O O . SER A 1 445 ? 38.254 19.608 -38.777 1.00 37.62 445 SER A O 1
ATOM 3275 N N . PRO A 1 446 ? 38.527 21.049 -40.466 1.00 43.72 446 PRO A N 1
ATOM 3276 C CA . PRO A 1 446 ? 37.766 22.154 -39.885 1.00 43.72 446 PRO A CA 1
ATOM 3277 C C . PRO A 1 446 ? 36.284 21.811 -39.677 1.00 43.72 446 PRO A C 1
ATOM 3279 O O . PRO A 1 446 ? 35.476 21.954 -40.582 1.00 43.72 446 PRO A O 1
ATOM 3282 N N . ASN A 1 447 ? 35.950 21.375 -38.463 1.00 37.62 447 ASN A N 1
ATOM 3283 C CA . ASN A 1 447 ? 34.649 21.514 -37.795 1.00 37.62 447 ASN A CA 1
ATOM 3284 C C . ASN A 1 447 ? 34.878 21.420 -36.277 1.00 37.62 447 ASN A C 1
ATOM 3286 O O . ASN A 1 447 ? 34.370 20.552 -35.571 1.00 37.62 447 ASN A O 1
ATOM 3290 N N . THR A 1 448 ? 35.744 22.307 -35.790 1.00 39.00 448 THR A N 1
ATOM 3291 C CA . THR A 1 448 ? 36.151 22.411 -34.389 1.00 39.00 448 THR A CA 1
ATOM 3292 C C . THR A 1 448 ? 34.959 22.778 -33.503 1.00 39.00 448 THR A C 1
ATOM 3294 O O . THR A 1 448 ? 34.419 23.877 -33.627 1.00 39.00 448 THR A O 1
ATOM 3297 N N . ILE A 1 449 ? 34.599 21.915 -32.549 1.00 39.22 449 ILE A N 1
ATOM 3298 C CA . ILE A 1 449 ? 33.810 22.336 -31.385 1.00 39.22 449 ILE A CA 1
ATOM 3299 C C . ILE A 1 449 ? 34.765 23.094 -30.458 1.00 39.22 449 ILE A C 1
ATOM 3301 O O . ILE A 1 449 ? 35.708 22.518 -29.921 1.00 39.22 449 ILE A O 1
ATOM 3305 N N . ARG A 1 450 ? 34.554 24.406 -30.313 1.00 39.84 450 ARG A N 1
ATOM 3306 C CA . ARG A 1 450 ? 35.246 25.245 -29.326 1.00 39.84 450 ARG A CA 1
ATOM 3307 C C . ARG A 1 450 ? 34.342 25.407 -28.109 1.00 39.84 450 ARG A C 1
ATOM 3309 O O . ARG A 1 450 ? 33.265 25.981 -28.238 1.00 39.84 450 ARG A O 1
ATOM 3316 N N . PHE A 1 451 ? 34.799 24.988 -26.935 1.00 36.69 451 PHE A N 1
ATOM 3317 C CA . PHE A 1 451 ? 34.255 25.501 -25.680 1.00 36.69 451 PHE A CA 1
ATOM 3318 C C . PHE A 1 451 ? 35.037 26.763 -25.318 1.00 36.69 451 PHE A C 1
ATOM 3320 O O . PHE A 1 451 ? 36.235 26.710 -25.046 1.00 36.69 451 PHE A O 1
ATOM 3327 N N . GLN A 1 452 ? 34.375 27.916 -25.387 1.00 33.94 452 GLN A N 1
ATOM 3328 C CA . GLN A 1 452 ? 34.927 29.169 -24.891 1.00 33.94 452 GLN A CA 1
ATOM 3329 C C . GLN A 1 452 ? 34.606 29.259 -23.398 1.00 33.94 452 GLN A C 1
ATOM 3331 O O . GLN A 1 452 ? 33.458 29.492 -23.026 1.00 33.94 452 GLN A O 1
ATOM 3336 N N . TYR A 1 453 ? 35.614 29.079 -22.545 1.00 36.06 453 TYR A N 1
ATOM 3337 C CA . TYR A 1 453 ? 35.513 29.538 -21.163 1.00 36.06 453 TYR A CA 1
ATOM 3338 C C . TYR A 1 453 ? 35.450 31.073 -21.167 1.00 36.06 453 TYR A C 1
ATOM 3340 O O . TYR A 1 453 ? 36.250 31.703 -21.872 1.00 36.06 453 TYR A O 1
ATOM 3348 N N . PRO A 1 454 ? 34.522 31.704 -20.426 1.00 37.62 454 PRO A N 1
ATOM 3349 C CA . PRO A 1 454 ? 34.549 33.146 -20.254 1.00 37.62 454 PRO A CA 1
ATOM 3350 C C . PRO A 1 454 ? 35.827 33.518 -19.499 1.00 37.62 454 PRO A C 1
ATOM 3352 O O . PRO A 1 454 ? 36.025 33.152 -18.343 1.00 37.62 454 PRO A O 1
ATOM 3355 N N . TYR A 1 455 ? 36.710 34.225 -20.198 1.00 34.22 455 TYR A N 1
ATOM 3356 C CA . TYR A 1 455 ? 37.866 34.893 -19.619 1.00 34.22 455 TYR A CA 1
ATOM 3357 C C . TYR A 1 455 ? 37.353 35.938 -18.616 1.00 34.22 455 TYR A C 1
ATOM 3359 O O . TYR A 1 455 ? 36.570 36.814 -18.990 1.00 34.22 455 TYR A O 1
ATOM 3367 N N . ALA A 1 456 ? 37.765 35.828 -17.355 1.00 34.44 456 ALA A N 1
ATOM 3368 C CA . ALA A 1 456 ? 37.559 36.871 -16.355 1.00 34.44 456 ALA A CA 1
ATOM 3369 C C . ALA A 1 456 ? 38.535 38.042 -16.611 1.00 34.44 456 ALA A C 1
ATOM 3371 O O . ALA A 1 456 ? 39.692 37.772 -16.951 1.00 34.44 456 ALA A O 1
ATOM 3372 N N . PRO A 1 457 ? 38.112 39.315 -16.481 1.00 41.66 457 PRO A N 1
ATOM 3373 C CA . PRO A 1 457 ? 39.029 40.428 -16.246 1.00 41.66 457 PRO A CA 1
ATOM 3374 C C . PRO A 1 457 ? 39.551 40.457 -14.804 1.00 41.66 457 PRO A C 1
ATOM 3376 O O . PRO A 1 457 ? 38.784 40.088 -13.883 1.00 41.66 457 PRO A O 1
#

Secondary structure (DSSP, 8-state):
-HHHHHHHHHHHHHHHHHHHHHHHHHHHHHHHHHHHHHHHHHHHHHHHHHHHHHHHHHHHHHHHHHHHHHHHHHHHHHHHHHHHHHHHHHHHHHHHHHHHHHHHHHHHHHHTT----------S--SSSTT----SS----EEEEEHHHHHHH--BPPTT-EEEEEETTEEEEEE--SSSBTTTSPP-S-HHHHHHHHHHHHHHHTT-----STT---------TT------EEEP-EE--S--BTTBPPP-EEB---EEEE--S------S---EEETTEEEEEETTEEEEEEE-SS--EEEEEEE-TT--EEEEEEEEEEEES----EEEEEE-SSSS-EEEEEESSPPPEEEES----EEEEEE--TTPEEEEEEEEEEEESSS---------EEEEPP-PPPB-EETTEE-EEETTT--EE---------S------TT--S-----------

Radius of gyration: 39.9 Å; chains: 1; bounding box: 96×71×156 Å

pLDDT: mean 70.55, std 19.69, range [28.06, 97.5]